Protein AF-A0AA35XEK4-F1 (afdb_monomer)

Organism: Geodia barretti (NCBI:txid519541)

Solvent-accessible surface area (backbone atoms only — not comparable to full-atom values): 30160 Å² total; per-residue (Å²): 139,63,68,71,61,56,50,56,54,47,55,38,49,54,42,30,53,49,22,55,56,54,31,73,43,84,89,68,60,63,73,67,55,47,58,50,54,71,41,29,62,66,77,60,59,101,73,88,52,58,35,63,47,43,76,69,25,47,39,22,48,51,18,50,38,47,23,29,52,72,29,71,42,45,95,61,18,59,61,51,51,50,52,54,50,53,51,54,71,40,54,90,55,44,43,76,61,81,72,63,68,80,50,46,82,76,70,49,57,68,48,18,51,47,32,20,53,54,35,32,42,49,44,50,42,18,19,75,35,69,92,49,17,63,63,47,52,49,53,55,51,54,49,47,47,49,38,53,52,45,45,69,68,31,46,88,80,43,45,63,57,29,63,70,38,37,49,32,32,45,51,11,39,35,60,26,73,32,69,53,69,65,56,44,52,52,53,49,34,58,78,59,71,54,87,75,76,80,80,86,65,96,60,82,84,57,60,71,68,76,53,75,66,54,51,52,51,49,51,55,51,41,53,54,50,70,72,32,69,57,43,73,44,42,25,62,52,51,46,52,56,39,74,73,41,63,100,67,66,77,62,83,57,48,88,31,40,32,41,51,54,46,28,41,44,46,43,30,51,27,47,55,56,73,69,55,85,72,91,72,59,71,68,57,31,55,51,48,32,56,49,25,53,52,49,41,60,50,40,55,52,52,62,72,70,62,86,59,79,81,33,56,65,40,45,48,29,39,41,51,36,41,31,28,30,47,55,42,28,54,69,34,40,82,49,72,71,46,42,54,53,47,44,55,53,43,59,57,56,67,69,61,81,46,86,89,43,56,51,72,45,22,64,38,46,30,48,40,48,48,38,43,29,54,50,20,61,76,35,71,87,39,36,68,57,48,54,48,53,53,50,52,47,52,72,31,71,63,54,29,46,38,46,51,53,25,63,72,69,54,95,73,91,77,86,82,81,64,73,88,82,58,80,72,74,76,71,61,88,83,57,97,63,91,84,75,50,48,50,56,27,32,51,49,36,53,51,42,51,17,52,31,52,37,55,38,46,56,53,40,55,80,81,41,58,65,67,49,53,54,51,52,50,52,55,44,51,50,54,70,70,43,49,81,84,39,69,64,47,41,40,28,40,47,53,51,49,56,28,51,31,43,30,27,34,72,50,34,86,47,93,54,43,36,63,52,51,51,50,50,44,58,66,41,51,65,56,72,71,47,84,53,40,63,55,50,52,53,33,52,52,50,27,52,57,46,44,64,74,75,107

Nearest PDB structures (foldseek):
  4xri-assembly1_A  TM=2.719E-01  e=3.491E-04  Thermochaetoides thermophila DSM 1495
  8qai-assembly1_A  TM=4.032E-01  e=6.462E-02  synthetic construct
  7r5j-assembly1_B0  TM=3.813E-01  e=4.099E-01  Homo sapiens
  6x2y-assembly1_C  TM=2.227E-01  e=4.154E-02  Saccharomyces cerevisiae

Foldseek 3Di:
DCPVVVVLVVLLLVLQVLLLVQLPDPPRDVVSVVVLVVQAFDQDDPPDDQTEDDPSNLSSLLSLLSNLLSNLCPDCSVVSLVVLLSVLLSLVRHDYDDDFLVVCLPPNQSQLVSLQLSLLSLLSSLLSDVVCLAVSLVSLLVSLLVLLVCLQPPCVPCVPCNLRHSLSNNLRSLNSQFDFSLVSVVVSCVSSVHDDRPDDDPDDRRDSADDQVSLVSLVVSLCPNLVGPSLVCSLVSLLVVVVPPPPTDDRPCNNASSLSSNLSSLNSSLRRLLPDPDDYDLVVLVVLLVVLVVLLVVLVVLLVPDDDPSVLVNNLSSLSNNLSSLSSNLSSQDDPVSLVVSLVVLLVVLPDCSVPCLLSNLSVNLSSLVSNLSSCLVPVVCLLVSLVSLVCVLVDLSLLVLQVQLVVVDDDDDDDPPPVPDPVVSSPPSDPDDDGHSNNSNCSNLVSSLVSNLSSCVSNVVVHCPSVVVSLVVLLVLLLPQDQVDSSSLSSNLSSLSSLLSNL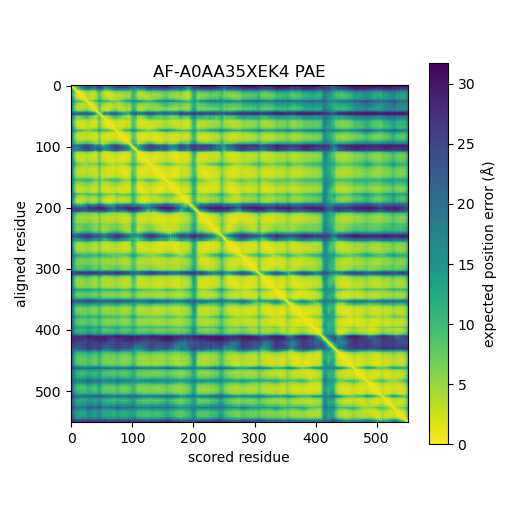LVCAPPPCSVVSSLVSLVVNQPVPDHPSNVSSVVSNVSNVVSNVVVD

Mean predicted aligned error: 9.7 Å

Secondary structure (DSSP, 8-state):
--HHHHHHHHHHHHHHHHHHHHHT-TT--HHHHHHHHTTSPPPPPTTTPPPEE-HHHHHHHHHHHHHHHHTTTTTTHHHHHHHHHHHHHHGGGPEE-PPPHHHHHHH--HHHHHHHHHHHHHHHHHHH-HHHHHHHHHHHHHHHHHHHHHHHHHTTT-HHHIIIIIHHHHHHHHHHH-S-HHHHHHHHHHHHT--SPPP---------PPPHHHHHHHHHHHHHHHT-HHHHHHHHHHHHHHHHS-TT---TTTTTHHHHHHHHHHHHHHHHHHT--S---HHHHHHHHHHHHHHHHHHHHHHHH--SSTHHHHHHHHHHHHHHHHHHHHHH--SHHHHHHHHHHHHHHHT---TTTTTTTHHHHHHHHHHHHHHHHH-GGGHHHHHHHHHHHHHSHHHHHHHHHHHHT----------SS-GGGGG----SS----HHHHHHHHHHHHHHHHHHHHHHHHHH-SHHHHHHHHHHHHHHHT--TT-HHHHHHHHHHHHHHHHHHHHHTTGGGHHHHHHHHHHHHTTTT--THHHHHHHHHHHHHHHHHH--

Radius of gyration: 26.16 Å; Cα contacts (8 Å, |Δi|>4): 650; chains: 1; bounding box: 70×56×75 Å

Sequence (551 aa):
MSWFGNIRTFHASALNLLAGSLAKCPDLPWEKVQRLVAHCPPLPDSSSSSVVLHDRGLSGVVALGLFAVESELAHHGVKVLHYLLQLLESLPRASWVQNTLASAKREGVIVEQFCYKLGLILSQIAATNPSHSSKIVKALLDVLQWFCDQFIKSLSTTPEEVCYETVPAILGLARAMKGTAECRAKAFREICGLEGEPEGGGGEEISFTFDTGDIIKLKNMVLRVTGSQQLKHLTSTAEGLHEGAGQGAGLPYRSSLSQVLHCSLVTLLRDIVTSCTLPLDPGFYHQLVKVCELEMEGGVRELGSSASASSNERAFHVICILSAATDMLVWASRNDTEIDSTFHRLSSLLTVHTSRFNVLVSPLRATILEGISSLAVRSQTLIPAALNTYKDLLYSSLLARMYSDAVASGNMESVLTARPTSFQMLTSYRLTSVHVSRADAFACVQWTLGQVVYSTLQAACEGGREVMDGFLASLGNKLYTTDANDNFALRTAECIVMVLGHVASHMGSKFNVVATVTGMFGQRLFHPTSSLDGKLVGELARIAAHTAVLL

pLDDT: mean 80.47, std 16.98, range [24.0, 97.25]

Structure (mmCIF, N/CA/C/O backbone):
data_AF-A0AA35XEK4-F1
#
_entry.id   AF-A0AA35XEK4-F1
#
loop_
_atom_site.group_PDB
_atom_site.id
_atom_site.type_symbol
_atom_site.label_atom_id
_atom_site.label_alt_id
_atom_site.label_comp_id
_atom_site.label_asym_id
_atom_site.label_entity_id
_atom_site.label_seq_id
_atom_site.pdbx_PDB_ins_code
_atom_site.Cartn_x
_atom_site.Cartn_y
_atom_site.Cartn_z
_atom_site.occupancy
_atom_site.B_iso_or_equiv
_atom_site.auth_seq_id
_atom_site.auth_comp_id
_atom_site.auth_asym_id
_atom_site.auth_atom_id
_atom_site.pdbx_PDB_model_num
ATOM 1 N N . MET A 1 1 ? 12.249 33.860 -16.982 1.00 27.19 1 MET A N 1
ATOM 2 C CA . MET A 1 1 ? 12.272 33.534 -18.427 1.00 27.19 1 MET A CA 1
ATOM 3 C C . MET A 1 1 ? 12.305 32.014 -18.588 1.00 27.19 1 MET A C 1
ATOM 5 O O . MET A 1 1 ? 13.337 31.412 -18.338 1.00 27.19 1 MET A O 1
ATOM 9 N N . SER A 1 2 ? 11.164 31.385 -18.899 1.00 34.34 2 SER A N 1
ATOM 10 C CA . SER A 1 2 ? 10.933 29.923 -18.876 1.00 34.34 2 SER A CA 1
ATOM 11 C C . SER A 1 2 ? 10.769 29.300 -20.274 1.00 34.34 2 SER A C 1
ATOM 13 O O . SER A 1 2 ? 10.040 28.325 -20.442 1.00 34.34 2 SER A O 1
ATOM 15 N N . TRP A 1 3 ? 11.446 29.839 -21.290 1.00 26.91 3 TRP A N 1
ATOM 16 C CA . TRP A 1 3 ? 11.306 29.377 -22.679 1.00 26.91 3 TRP A CA 1
ATOM 17 C C . TRP A 1 3 ? 11.661 27.890 -22.869 1.00 26.91 3 TRP A C 1
ATOM 19 O O . TRP A 1 3 ? 10.966 27.182 -23.590 1.00 26.91 3 TRP A O 1
ATOM 29 N N . PHE A 1 4 ? 12.670 27.371 -22.162 1.00 32.78 4 PHE A N 1
ATOM 30 C CA . PHE A 1 4 ? 13.070 25.960 -22.272 1.00 32.78 4 PHE A CA 1
ATOM 31 C C . PHE A 1 4 ? 12.090 24.970 -21.622 1.00 32.78 4 PHE A C 1
ATOM 33 O O . PHE A 1 4 ? 11.985 23.836 -22.088 1.00 32.78 4 PHE A O 1
ATOM 40 N N . GLY A 1 5 ? 11.355 25.390 -20.585 1.00 35.69 5 GLY A N 1
ATOM 41 C CA . GLY A 1 5 ? 10.328 24.557 -19.945 1.00 35.69 5 GLY A CA 1
ATOM 42 C C . GLY A 1 5 ? 9.121 24.336 -20.860 1.00 35.69 5 GLY A C 1
ATOM 43 O O . GLY A 1 5 ? 8.656 23.210 -20.989 1.00 35.69 5 GLY A O 1
ATOM 44 N N . ASN A 1 6 ? 8.703 25.385 -21.579 1.00 47.06 6 ASN A N 1
ATOM 45 C CA . ASN A 1 6 ? 7.595 25.325 -22.539 1.00 47.06 6 ASN A CA 1
ATOM 46 C C . ASN A 1 6 ? 7.901 24.473 -23.782 1.00 47.06 6 ASN A C 1
ATOM 48 O O . ASN A 1 6 ? 6.992 23.897 -24.365 1.00 47.06 6 ASN A O 1
ATOM 52 N N . ILE A 1 7 ? 9.166 24.365 -24.202 1.00 50.38 7 ILE A N 1
ATOM 53 C CA . ILE A 1 7 ? 9.540 23.575 -25.390 1.00 50.38 7 ILE A CA 1
ATOM 54 C C . ILE A 1 7 ? 9.537 22.066 -25.091 1.00 50.38 7 ILE A C 1
ATOM 56 O O . ILE A 1 7 ? 9.138 21.273 -25.944 1.00 50.38 7 ILE A O 1
ATOM 60 N N . ARG A 1 8 ? 9.959 21.649 -23.886 1.00 52.88 8 ARG A N 1
ATOM 61 C CA . ARG A 1 8 ? 9.952 20.227 -23.488 1.00 52.88 8 ARG A CA 1
ATOM 62 C C . ARG A 1 8 ? 8.531 19.691 -23.326 1.00 52.88 8 ARG A C 1
ATOM 64 O O . ARG A 1 8 ? 8.230 18.611 -23.833 1.00 52.88 8 ARG A O 1
ATOM 71 N N . THR A 1 9 ? 7.655 20.467 -22.689 1.00 63.56 9 THR A N 1
ATOM 72 C CA . THR A 1 9 ? 6.232 20.129 -22.567 1.00 63.56 9 THR A CA 1
ATOM 73 C C . THR A 1 9 ? 5.541 20.134 -23.927 1.00 63.56 9 THR A C 1
ATOM 75 O O . THR A 1 9 ? 4.773 19.217 -24.209 1.00 63.56 9 THR A O 1
ATOM 78 N N . PHE A 1 10 ? 5.872 21.083 -24.812 1.00 74.12 10 PHE A N 1
ATOM 79 C CA . PHE A 1 10 ? 5.345 21.118 -26.178 1.00 74.12 10 PHE A CA 1
ATOM 80 C C . PHE A 1 10 ? 5.739 19.880 -26.995 1.00 74.12 10 PHE A C 1
ATOM 82 O O . PHE A 1 10 ? 4.874 19.263 -27.606 1.00 74.12 10 PHE A O 1
ATOM 89 N N . HIS A 1 11 ? 7.014 19.472 -26.973 1.00 77.38 11 HIS A N 1
ATOM 90 C CA . HIS A 1 11 ? 7.475 18.282 -27.701 1.00 77.38 11 HIS A CA 1
ATOM 91 C C . HIS A 1 11 ? 6.757 17.006 -27.237 1.00 77.38 11 HIS A C 1
ATOM 93 O O . HIS A 1 11 ? 6.263 16.245 -28.064 1.00 77.38 11 HIS A O 1
ATOM 99 N N . ALA A 1 12 ? 6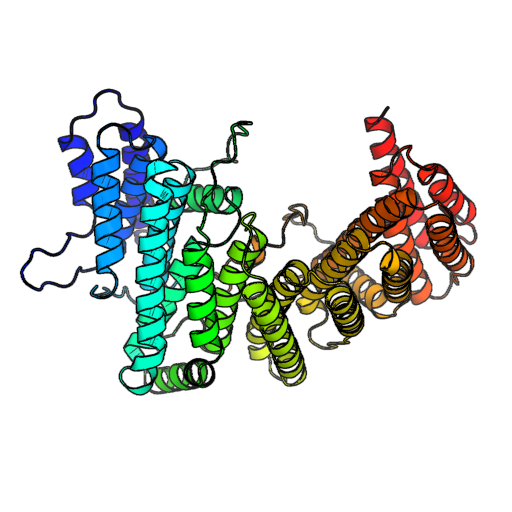.662 16.787 -25.921 1.00 78.38 12 ALA A N 1
ATOM 100 C CA . ALA A 1 12 ? 5.950 15.634 -25.370 1.00 78.38 12 ALA A CA 1
ATOM 101 C C . ALA A 1 12 ? 4.454 15.656 -25.730 1.00 78.38 12 ALA A C 1
ATOM 103 O O . ALA A 1 12 ? 3.918 14.653 -26.193 1.00 78.38 12 ALA A O 1
ATOM 104 N N . SER A 1 13 ? 3.803 16.814 -25.598 1.00 82.56 13 SER A N 1
ATOM 105 C CA . SER A 1 13 ? 2.375 16.969 -25.910 1.00 82.56 13 SER A CA 1
ATOM 106 C C . SER A 1 13 ? 2.088 16.742 -27.397 1.00 82.56 13 SER A C 1
ATOM 108 O O . SER A 1 13 ? 1.141 16.043 -27.743 1.00 82.56 13 SER A O 1
ATOM 110 N N . ALA A 1 14 ? 2.930 17.275 -28.287 1.00 85.00 14 ALA A N 1
ATOM 111 C CA . ALA A 1 14 ? 2.788 17.093 -29.729 1.00 85.00 14 ALA A CA 1
ATOM 112 C C . ALA A 1 14 ? 2.923 15.618 -30.141 1.00 85.00 14 ALA A C 1
ATOM 114 O O . ALA A 1 14 ? 2.138 15.135 -30.958 1.00 85.00 14 ALA A O 1
ATOM 115 N N . LEU A 1 15 ? 3.880 14.888 -29.554 1.00 86.00 15 LEU A N 1
ATOM 116 C CA . LEU A 1 15 ? 4.041 13.456 -29.807 1.00 86.00 15 LEU A CA 1
ATOM 117 C C . LEU A 1 15 ? 2.852 12.639 -29.286 1.00 86.00 15 LEU A C 1
ATOM 119 O O . LEU A 1 15 ? 2.397 11.739 -29.988 1.00 86.00 15 LEU A O 1
ATOM 123 N N . ASN A 1 16 ? 2.314 12.967 -28.110 1.00 86.44 16 ASN A N 1
ATOM 124 C CA . ASN A 1 16 ? 1.155 12.266 -27.550 1.00 86.44 16 ASN A CA 1
ATOM 125 C C . ASN A 1 16 ? -0.114 12.498 -28.387 1.00 86.44 16 ASN A C 1
ATOM 127 O O . ASN A 1 16 ? -0.843 11.551 -28.676 1.00 86.44 16 ASN A O 1
ATOM 131 N N . LEU A 1 17 ? -0.347 13.728 -28.859 1.00 85.44 17 LEU A N 1
ATOM 132 C CA . LEU A 1 17 ? -1.455 14.033 -29.773 1.00 85.44 17 LEU A CA 1
ATOM 133 C C . LEU A 1 17 ? -1.315 13.295 -31.111 1.00 85.44 17 LEU A C 1
ATOM 135 O O . LEU A 1 17 ? -2.300 12.771 -31.639 1.00 85.44 17 LEU A O 1
ATOM 139 N N . LEU A 1 18 ? -0.093 13.220 -31.649 1.00 86.81 18 LEU A N 1
ATOM 140 C CA . LEU A 1 18 ? 0.194 12.445 -32.853 1.00 86.81 18 LEU A CA 1
ATOM 141 C C . LEU A 1 18 ? -0.081 10.953 -32.625 1.00 86.81 18 LEU A C 1
ATOM 143 O O . LEU A 1 18 ? -0.756 10.334 -33.442 1.00 86.81 18 LEU A O 1
ATOM 147 N N . ALA A 1 19 ? 0.393 10.387 -31.514 1.00 86.81 19 ALA A N 1
ATOM 148 C CA . ALA A 1 19 ? 0.167 8.991 -31.153 1.00 86.81 19 ALA A CA 1
ATOM 149 C C . ALA A 1 19 ? -1.322 8.653 -31.015 1.00 86.81 19 ALA A C 1
ATOM 151 O O . ALA A 1 19 ? -1.778 7.692 -31.632 1.00 86.81 19 ALA A O 1
ATOM 152 N N . GLY A 1 20 ? -2.090 9.475 -30.293 1.00 85.44 20 GLY A N 1
ATOM 153 C CA . GLY A 1 20 ? -3.536 9.287 -30.150 1.00 85.44 20 GLY A CA 1
ATOM 154 C C . GLY A 1 20 ? -4.286 9.398 -31.482 1.00 85.44 20 GLY A C 1
ATOM 155 O O . GLY A 1 20 ? -5.211 8.634 -31.743 1.00 85.44 20 GLY A O 1
ATOM 156 N N . SER A 1 21 ? -3.855 10.300 -32.371 1.00 86.50 21 SER A N 1
ATOM 157 C CA . SER A 1 21 ? -4.445 10.431 -33.713 1.00 86.50 21 SER A CA 1
ATOM 158 C C . SER A 1 21 ? -4.130 9.228 -34.606 1.00 86.50 21 SER A C 1
ATOM 160 O O . SER A 1 21 ? -4.984 8.776 -35.365 1.00 86.50 21 SER A O 1
ATOM 162 N N . LEU A 1 22 ? -2.906 8.697 -34.518 1.00 85.81 22 LEU A N 1
ATOM 163 C CA . LEU A 1 22 ? -2.485 7.519 -35.276 1.00 85.81 22 LEU A CA 1
ATOM 164 C C . LEU A 1 22 ? -3.181 6.246 -34.787 1.00 85.81 22 LEU A C 1
ATOM 166 O O . LEU A 1 22 ? -3.535 5.415 -35.616 1.00 85.81 22 LEU A O 1
ATOM 170 N N . ALA A 1 23 ? -3.409 6.108 -33.479 1.00 85.62 23 ALA A N 1
ATOM 171 C CA . ALA A 1 23 ? -4.072 4.942 -32.894 1.00 85.62 23 ALA A CA 1
ATOM 172 C C . ALA A 1 23 ? -5.518 4.761 -33.388 1.00 85.62 23 ALA A C 1
ATOM 174 O O . ALA A 1 23 ? -5.968 3.636 -33.565 1.00 85.62 23 ALA A O 1
ATOM 175 N N . LYS A 1 24 ? -6.223 5.863 -33.678 1.00 86.06 24 LYS A N 1
ATOM 176 C CA . LYS A 1 24 ? -7.624 5.859 -34.143 1.00 86.06 24 LYS A CA 1
ATOM 177 C C . LYS A 1 24 ? -7.780 5.686 -35.659 1.00 86.06 24 LYS A C 1
ATOM 179 O O . LYS A 1 24 ? -8.899 5.706 -36.167 1.00 86.06 24 LYS A O 1
ATOM 184 N N . CYS A 1 25 ? -6.679 5.584 -36.403 1.00 83.38 25 CYS A N 1
ATOM 185 C CA . CYS A 1 25 ? -6.708 5.510 -37.859 1.00 83.38 25 CYS A CA 1
ATOM 186 C C . CYS A 1 25 ? -6.841 4.045 -38.321 1.00 83.38 25 CYS A C 1
ATOM 188 O O . CYS A 1 25 ? -5.914 3.269 -38.077 1.00 83.38 25 CYS A O 1
ATOM 190 N N . PRO A 1 26 ? -7.934 3.659 -39.012 1.00 71.12 26 PRO A N 1
ATOM 191 C CA . PRO A 1 26 ? -8.048 2.318 -39.580 1.00 71.12 26 PRO A CA 1
ATOM 192 C C . PRO A 1 26 ? -6.998 2.110 -40.687 1.00 71.12 26 PRO A C 1
ATOM 194 O O . PRO A 1 26 ? -6.721 3.025 -41.464 1.00 71.12 26 PRO A O 1
ATOM 197 N N . ASP A 1 27 ? -6.412 0.910 -40.746 1.00 76.12 27 ASP A N 1
ATOM 198 C CA . ASP A 1 27 ? -5.406 0.475 -41.735 1.00 76.12 27 ASP A CA 1
ATOM 199 C C . ASP A 1 27 ? -4.144 1.356 -41.823 1.00 76.12 27 ASP A C 1
ATOM 201 O O . ASP A 1 27 ? -3.704 1.795 -42.890 1.00 76.12 27 ASP A O 1
ATOM 205 N N . LEU A 1 28 ? -3.520 1.613 -40.669 1.00 80.69 28 LEU A N 1
ATOM 206 C CA . LEU A 1 28 ? -2.342 2.471 -40.575 1.00 80.69 28 LEU A CA 1
ATOM 207 C C . LEU A 1 28 ? -1.063 1.820 -41.160 1.00 80.69 28 LEU A C 1
ATOM 209 O O . LEU A 1 28 ? -0.620 0.790 -40.649 1.00 80.69 28 LEU A O 1
ATOM 213 N N . PRO A 1 29 ? -0.381 2.445 -42.147 1.00 84.38 29 PRO A N 1
ATOM 214 C CA . PRO A 1 29 ? 0.895 1.948 -42.658 1.00 84.38 29 PRO A CA 1
ATOM 215 C C . PRO A 1 29 ? 2.041 2.165 -41.659 1.00 84.38 29 PRO A C 1
ATOM 217 O O . PRO A 1 29 ? 2.155 3.223 -41.029 1.00 84.38 29 PRO A O 1
ATOM 220 N N . TRP A 1 30 ? 2.954 1.192 -41.588 1.00 84.38 30 TRP A N 1
ATOM 221 C CA . TRP A 1 30 ? 4.096 1.188 -40.664 1.00 84.38 30 TRP A CA 1
ATOM 222 C C . TRP A 1 30 ? 4.960 2.448 -40.744 1.00 84.38 30 TRP A C 1
ATOM 224 O O . TRP A 1 30 ? 5.410 2.935 -39.714 1.00 84.38 30 TRP A O 1
ATOM 234 N N . GLU A 1 31 ? 5.134 3.033 -41.929 1.00 84.62 31 GLU A N 1
ATOM 235 C CA . GLU A 1 31 ? 5.934 4.249 -42.138 1.00 84.62 31 GLU A CA 1
ATOM 236 C C . GLU A 1 31 ? 5.482 5.434 -41.271 1.00 84.62 31 GLU A C 1
ATOM 238 O O . GLU A 1 31 ? 6.300 6.240 -40.824 1.00 84.62 31 GLU A O 1
ATOM 243 N N . LYS A 1 32 ? 4.177 5.541 -40.985 1.00 83.38 32 LYS A N 1
ATOM 244 C CA . LYS A 1 32 ? 3.646 6.596 -40.111 1.00 83.38 32 LYS A CA 1
ATOM 245 C C . LYS A 1 32 ? 3.985 6.334 -38.643 1.00 83.38 32 LYS A C 1
ATOM 247 O O . LYS A 1 32 ? 4.314 7.276 -37.928 1.00 83.38 32 LYS A O 1
ATOM 252 N N . VAL A 1 33 ? 3.978 5.068 -38.219 1.00 83.69 33 VAL A N 1
ATOM 253 C CA . VAL A 1 33 ? 4.405 4.648 -36.872 1.00 83.69 33 VAL A CA 1
ATOM 254 C C . VAL A 1 33 ? 5.924 4.767 -36.720 1.00 83.69 33 VAL A C 1
ATOM 256 O O . VAL A 1 33 ? 6.402 5.189 -35.671 1.00 83.69 33 VAL A O 1
ATOM 259 N N . GLN A 1 34 ? 6.698 4.504 -37.779 1.00 84.88 34 GLN A N 1
ATOM 260 C CA . GLN A 1 34 ? 8.157 4.665 -37.778 1.00 84.88 34 GLN A CA 1
ATOM 261 C C . GLN A 1 34 ? 8.597 6.087 -37.439 1.00 84.88 34 GLN A C 1
ATOM 263 O O . GLN A 1 34 ? 9.650 6.260 -36.832 1.00 84.88 34 GLN A O 1
ATOM 268 N N . ARG A 1 35 ? 7.789 7.104 -37.762 1.00 85.00 35 ARG A N 1
ATOM 269 C CA . ARG A 1 35 ? 8.068 8.486 -37.346 1.00 85.00 35 ARG A CA 1
ATOM 270 C C . ARG A 1 35 ? 8.064 8.637 -35.827 1.00 85.00 35 ARG A C 1
ATOM 272 O O . ARG A 1 35 ? 8.925 9.333 -35.311 1.00 85.00 35 ARG A O 1
ATOM 279 N N . LEU A 1 36 ? 7.162 7.957 -35.112 1.00 84.44 36 LEU A N 1
ATOM 280 C CA . LEU A 1 36 ? 7.186 7.918 -33.644 1.00 84.44 36 LEU A CA 1
ATOM 281 C C . LEU A 1 36 ? 8.392 7.123 -33.128 1.00 84.44 36 LEU A C 1
ATOM 283 O O . LEU A 1 36 ? 9.079 7.571 -32.213 1.00 84.44 36 LEU A O 1
ATOM 287 N N . VAL A 1 37 ? 8.692 5.978 -33.752 1.00 86.06 37 VAL A N 1
ATOM 288 C CA . VAL A 1 37 ? 9.850 5.140 -33.387 1.00 86.06 37 VAL A CA 1
ATOM 289 C C . VAL A 1 37 ? 11.170 5.898 -33.549 1.00 86.06 37 VAL A C 1
ATOM 291 O O . VAL A 1 37 ? 12.052 5.759 -32.710 1.00 86.06 37 VAL A O 1
ATOM 294 N N . ALA A 1 38 ? 11.292 6.763 -34.559 1.00 86.81 38 ALA A N 1
ATOM 295 C CA . ALA A 1 38 ? 12.482 7.582 -34.791 1.00 86.81 38 ALA A CA 1
ATOM 296 C C . ALA A 1 38 ? 12.796 8.567 -33.646 1.00 86.81 38 ALA A C 1
ATOM 298 O O . ALA A 1 38 ? 13.927 9.033 -33.534 1.00 86.81 38 ALA A O 1
ATOM 299 N N . HIS A 1 39 ? 11.817 8.882 -32.791 1.00 85.31 39 HIS A N 1
ATOM 300 C CA . HIS A 1 39 ? 12.017 9.707 -31.596 1.00 85.31 39 HIS A CA 1
ATOM 301 C C . HIS A 1 39 ? 12.412 8.898 -30.350 1.00 85.31 39 HIS A C 1
ATOM 303 O O . HIS A 1 39 ? 12.661 9.491 -29.299 1.00 85.31 39 HIS A O 1
ATOM 309 N N . CYS A 1 40 ? 12.461 7.569 -30.443 1.00 87.38 40 CYS A N 1
ATOM 310 C CA . CYS A 1 40 ? 12.768 6.680 -29.327 1.00 87.38 40 CYS A CA 1
ATOM 311 C C . CYS A 1 40 ? 14.248 6.256 -29.335 1.00 87.38 40 CYS A C 1
ATOM 313 O O . CYS A 1 40 ? 14.898 6.328 -30.381 1.00 87.38 40 CYS A O 1
ATOM 315 N N . PRO A 1 41 ? 14.810 5.820 -28.190 1.00 86.56 41 PRO A N 1
ATOM 316 C CA . PRO A 1 41 ? 16.197 5.363 -28.132 1.00 86.56 41 PRO A CA 1
ATOM 317 C C . PRO A 1 41 ? 16.460 4.201 -29.106 1.00 86.56 41 PRO A C 1
ATOM 319 O O . PRO A 1 41 ? 15.669 3.251 -29.140 1.00 86.56 41 PRO A O 1
ATOM 322 N N . PRO A 1 42 ? 17.549 4.235 -29.894 1.00 82.88 42 PRO A N 1
ATOM 323 C CA . PRO A 1 42 ? 17.896 3.117 -30.758 1.00 82.88 42 PRO A CA 1
ATOM 324 C C . PRO A 1 42 ? 18.261 1.900 -29.903 1.00 82.88 42 PRO A C 1
ATOM 326 O O . PRO A 1 42 ? 18.992 2.014 -28.917 1.00 82.88 42 PRO A O 1
ATOM 329 N N . LEU A 1 43 ? 17.736 0.735 -30.282 1.00 80.56 43 LEU A N 1
ATOM 330 C CA . LEU A 1 43 ? 18.140 -0.528 -29.675 1.00 80.56 43 LEU A CA 1
ATOM 331 C C . LEU A 1 43 ? 19.571 -0.871 -30.110 1.00 80.56 43 LEU A C 1
ATOM 333 O O . LEU A 1 43 ? 19.997 -0.453 -31.188 1.00 80.56 43 LEU A O 1
ATOM 337 N N . PRO A 1 44 ? 20.329 -1.599 -29.279 1.00 66.38 44 PRO A N 1
ATOM 338 C CA . PRO A 1 44 ? 21.715 -1.890 -29.577 1.00 66.38 44 PRO A CA 1
ATOM 339 C C . PRO A 1 44 ? 21.789 -2.956 -30.675 1.00 66.38 44 PRO A C 1
ATOM 341 O O . PRO A 1 44 ? 21.197 -4.030 -30.548 1.00 66.38 44 PRO A O 1
ATOM 344 N N . ASP A 1 45 ? 22.534 -2.671 -31.742 1.00 57.94 45 ASP A N 1
ATOM 345 C CA . ASP A 1 45 ? 22.921 -3.691 -32.713 1.00 57.94 45 ASP A CA 1
ATOM 346 C C . ASP A 1 45 ? 23.906 -4.670 -32.054 1.00 57.94 45 ASP A C 1
ATOM 348 O O . ASP A 1 45 ? 24.614 -4.319 -31.109 1.00 57.94 45 ASP A O 1
ATOM 352 N N . SER A 1 46 ? 23.970 -5.906 -32.560 1.00 55.44 46 SER A N 1
ATOM 353 C CA . SER A 1 46 ? 24.731 -7.059 -32.031 1.00 55.44 46 SER A CA 1
ATOM 354 C C . SER A 1 46 ? 26.221 -6.817 -31.692 1.00 55.44 46 SER A C 1
ATOM 356 O O . SER A 1 46 ? 26.881 -7.704 -31.154 1.00 55.44 46 SER A O 1
ATOM 358 N N . SER A 1 47 ? 26.765 -5.634 -31.983 1.00 50.56 47 SER A N 1
ATOM 359 C CA . SER A 1 47 ? 28.101 -5.155 -31.630 1.00 50.56 47 SER A CA 1
ATOM 360 C C . SER A 1 47 ? 28.054 -4.021 -30.586 1.00 50.56 47 SER A C 1
ATOM 362 O O . SER A 1 47 ? 28.135 -2.843 -30.918 1.00 50.56 47 SER A O 1
ATOM 364 N N . SER A 1 48 ? 27.948 -4.403 -29.311 1.00 50.91 48 SER A N 1
ATOM 365 C CA . SER A 1 48 ? 28.533 -3.732 -28.130 1.00 50.91 48 SER A CA 1
ATOM 366 C C . SER A 1 48 ? 28.344 -2.220 -27.884 1.00 50.91 48 SER A C 1
ATOM 368 O O . SER A 1 48 ? 29.118 -1.669 -27.100 1.00 50.91 48 SER A O 1
ATOM 370 N N . SER A 1 49 ? 27.366 -1.521 -28.464 1.00 58.50 49 SER A N 1
ATOM 371 C CA . SER A 1 49 ? 27.012 -0.173 -27.990 1.00 58.50 49 SER A CA 1
ATOM 372 C C . SER A 1 49 ? 25.941 -0.266 -26.899 1.00 58.50 49 SER A C 1
ATOM 374 O O . SER A 1 49 ? 24.897 -0.884 -27.080 1.00 58.50 49 SER A O 1
ATOM 376 N N . SER A 1 50 ? 26.205 0.305 -25.721 1.00 67.81 50 SER A N 1
ATOM 377 C CA . SER A 1 50 ? 25.187 0.493 -24.681 1.00 67.81 50 SER A CA 1
ATOM 378 C C . SER A 1 50 ? 24.081 1.420 -25.192 1.00 67.81 50 SER A C 1
ATOM 380 O O . SER A 1 50 ? 24.365 2.394 -25.892 1.00 67.81 50 SER A O 1
ATOM 382 N N . VAL A 1 51 ? 22.821 1.156 -24.828 1.00 79.75 51 VAL A N 1
ATOM 383 C CA . VAL A 1 51 ? 21.708 2.049 -25.189 1.00 79.75 51 VAL A CA 1
ATOM 384 C C . VAL A 1 51 ? 21.879 3.373 -24.457 1.00 79.75 51 VAL A C 1
ATOM 386 O O . VAL A 1 51 ? 21.945 3.408 -23.229 1.00 79.75 51 VAL A O 1
ATOM 389 N N . VAL A 1 52 ? 21.939 4.470 -25.207 1.00 80.44 52 VAL A N 1
ATOM 390 C CA . VAL A 1 52 ? 22.047 5.816 -24.639 1.00 80.44 52 VAL A CA 1
ATOM 391 C C . VAL A 1 52 ? 20.651 6.335 -24.316 1.00 80.44 52 VAL A C 1
ATOM 393 O O . VAL A 1 52 ? 19.848 6.583 -25.215 1.00 80.44 52 VAL A O 1
ATOM 396 N N . LEU A 1 53 ? 20.357 6.516 -23.028 1.00 83.00 53 LEU A N 1
ATOM 397 C CA . LEU A 1 53 ? 19.047 6.962 -22.559 1.00 83.00 53 LEU A CA 1
ATOM 398 C C . LEU A 1 53 ? 19.072 8.443 -22.181 1.00 83.00 53 LEU A C 1
ATOM 400 O O . LEU A 1 53 ? 19.892 8.901 -21.383 1.00 83.00 53 LEU A O 1
ATOM 404 N N . HIS A 1 54 ? 18.143 9.196 -22.771 1.00 78.69 54 HIS A N 1
ATOM 405 C CA . HIS A 1 54 ? 18.002 10.639 -22.601 1.00 78.69 54 HIS A CA 1
ATOM 406 C C . HIS A 1 54 ? 16.526 11.053 -22.505 1.00 78.69 54 HIS A C 1
ATOM 408 O O . HIS A 1 54 ? 15.632 10.382 -23.022 1.00 78.69 54 HIS A O 1
ATOM 414 N N . ASP A 1 55 ? 16.271 12.218 -21.905 1.00 74.06 55 ASP A N 1
ATOM 415 C CA . ASP A 1 55 ? 14.925 12.749 -21.620 1.00 74.06 55 ASP A CA 1
ATOM 416 C C . ASP A 1 55 ? 14.023 12.836 -22.868 1.00 74.06 55 ASP A C 1
ATOM 418 O O . ASP A 1 55 ? 12.871 12.413 -22.853 1.00 74.06 55 ASP A O 1
ATOM 422 N N . ARG A 1 56 ? 14.568 13.279 -24.009 1.00 77.25 56 ARG A N 1
ATOM 423 C CA . ARG A 1 56 ? 13.803 13.334 -25.272 1.00 77.25 56 ARG A CA 1
ATOM 424 C C . ARG A 1 56 ? 13.345 11.961 -25.771 1.00 77.25 56 ARG A C 1
ATOM 426 O O . ARG A 1 56 ? 12.274 11.864 -26.359 1.00 77.25 56 ARG A O 1
ATOM 433 N N . GLY A 1 57 ? 14.154 10.927 -25.533 1.00 82.75 57 GLY A N 1
ATOM 434 C CA . GLY A 1 57 ? 13.839 9.559 -25.933 1.00 82.75 57 GLY A CA 1
ATOM 435 C C . GLY A 1 57 ? 12.704 9.006 -25.083 1.00 82.75 57 GLY A C 1
ATOM 436 O O . GLY A 1 57 ? 11.833 8.314 -25.595 1.00 82.75 57 GLY A O 1
ATOM 437 N N . LEU A 1 58 ? 12.649 9.404 -23.807 1.00 85.75 58 LEU A N 1
ATOM 438 C CA . LEU A 1 58 ? 11.547 9.070 -22.913 1.00 85.75 58 LEU A CA 1
ATOM 439 C C . LEU A 1 58 ? 10.208 9.635 -23.406 1.00 85.75 58 LEU A C 1
ATOM 441 O O . LEU A 1 58 ? 9.214 8.918 -23.378 1.00 85.75 58 LEU A O 1
ATOM 445 N N . SER A 1 59 ? 10.165 10.880 -23.901 1.00 86.31 59 SER A N 1
ATOM 446 C CA . SER A 1 59 ? 8.940 11.432 -24.509 1.00 86.31 59 SER A CA 1
ATOM 447 C C . SER A 1 59 ? 8.471 10.609 -25.716 1.00 86.31 59 SER A C 1
ATOM 449 O O . SER A 1 59 ? 7.272 10.395 -25.871 1.00 86.31 59 SER A O 1
ATOM 451 N N . GLY A 1 60 ? 9.401 10.122 -26.547 1.00 88.94 60 GLY A N 1
ATOM 452 C CA . GLY A 1 60 ? 9.089 9.219 -27.659 1.00 88.94 60 GLY A CA 1
ATOM 453 C C . GLY A 1 60 ? 8.507 7.887 -27.180 1.00 88.94 60 GLY A C 1
ATOM 454 O O . GLY A 1 60 ? 7.472 7.451 -27.677 1.00 88.94 60 GLY A O 1
ATOM 455 N N . VAL A 1 61 ? 9.122 7.282 -26.160 1.00 91.69 61 VAL A N 1
ATOM 456 C CA . VAL A 1 61 ? 8.663 6.020 -25.554 1.00 91.69 61 VAL A CA 1
ATOM 457 C C . VAL A 1 61 ? 7.260 6.161 -24.960 1.00 91.69 61 VAL A C 1
ATOM 459 O O . VAL A 1 61 ? 6.431 5.277 -25.156 1.00 91.69 61 VAL A O 1
ATOM 462 N N . VAL A 1 62 ? 6.961 7.280 -24.289 1.00 90.44 62 VAL A N 1
ATOM 463 C CA . VAL A 1 62 ? 5.612 7.571 -23.768 1.00 90.44 62 VAL A CA 1
ATOM 464 C C . VAL A 1 62 ? 4.589 7.663 -24.895 1.00 90.44 62 VAL A C 1
ATOM 466 O O . VAL A 1 62 ? 3.533 7.041 -24.801 1.00 90.44 62 VAL A O 1
ATOM 469 N N . ALA A 1 63 ? 4.910 8.364 -25.982 1.00 89.69 63 ALA A N 1
ATOM 470 C CA . ALA A 1 63 ? 4.021 8.466 -27.134 1.00 89.69 63 ALA A CA 1
ATOM 471 C C . ALA A 1 63 ? 3.803 7.108 -27.828 1.00 89.69 63 ALA A C 1
ATOM 473 O O . ALA A 1 63 ? 2.677 6.777 -28.192 1.00 89.69 63 ALA A O 1
ATOM 474 N N . LEU A 1 64 ? 4.846 6.278 -27.965 1.00 90.69 64 LEU A N 1
ATOM 475 C CA . LEU A 1 64 ? 4.700 4.904 -28.462 1.00 90.69 64 LEU A CA 1
ATOM 476 C C . LEU A 1 64 ? 3.829 4.042 -27.542 1.00 90.69 64 LEU A C 1
ATOM 478 O O . LEU A 1 64 ? 3.010 3.266 -28.030 1.00 90.69 64 LEU A O 1
ATOM 482 N N . GLY A 1 65 ? 3.993 4.184 -26.227 1.00 89.94 65 GLY A N 1
ATOM 483 C CA . GLY A 1 65 ? 3.158 3.519 -25.234 1.00 89.94 65 GLY A CA 1
ATOM 484 C C . GLY A 1 65 ? 1.689 3.909 -25.355 1.00 89.94 65 GLY A C 1
ATOM 485 O O . GLY A 1 65 ? 0.828 3.035 -25.392 1.00 89.94 65 GLY A O 1
ATOM 486 N N . LEU A 1 66 ? 1.412 5.208 -25.498 1.00 90.44 66 LEU A N 1
ATOM 487 C CA . LEU A 1 66 ? 0.065 5.726 -25.737 1.00 90.44 66 LEU A CA 1
ATOM 488 C C . LEU A 1 66 ? -0.546 5.139 -27.009 1.00 90.44 66 LEU A C 1
ATOM 490 O O . LEU A 1 66 ? -1.671 4.655 -26.972 1.00 90.44 66 LEU A O 1
ATOM 494 N N . PHE A 1 67 ? 0.213 5.112 -28.109 1.00 90.44 67 PHE A N 1
ATOM 495 C CA . PHE A 1 67 ? -0.230 4.471 -29.346 1.00 90.44 67 PHE A CA 1
ATOM 496 C C . PHE A 1 67 ? -0.571 2.989 -29.129 1.00 90.44 67 PHE A C 1
ATOM 498 O O . PHE A 1 67 ? -1.613 2.535 -29.591 1.00 90.44 67 PHE A O 1
ATOM 505 N N . ALA A 1 68 ? 0.274 2.233 -28.421 1.00 89.69 68 ALA A N 1
ATOM 506 C CA . ALA A 1 68 ? 0.060 0.806 -28.180 1.00 89.69 68 ALA A CA 1
ATOM 507 C C . ALA A 1 68 ? -1.181 0.515 -27.316 1.00 89.69 68 ALA A C 1
ATOM 509 O O . ALA A 1 68 ? -1.877 -0.463 -27.580 1.00 89.69 68 ALA A O 1
ATOM 510 N N . VAL A 1 69 ? -1.460 1.358 -26.316 1.00 88.31 69 VAL A N 1
ATOM 511 C CA . VAL A 1 69 ? -2.631 1.219 -25.435 1.00 88.31 69 VAL A CA 1
ATOM 512 C C . VAL A 1 69 ? -3.919 1.637 -26.150 1.00 88.31 69 VAL A C 1
ATOM 514 O O . VAL A 1 69 ? -4.866 0.864 -26.165 1.00 88.31 69 VAL A O 1
ATOM 517 N N . GLU A 1 70 ? -3.949 2.811 -26.790 1.00 86.94 70 GLU A N 1
ATOM 518 C CA . GLU A 1 70 ? -5.147 3.332 -27.481 1.00 86.94 70 GLU A CA 1
ATOM 519 C C . GLU A 1 70 ? -5.519 2.524 -28.732 1.00 86.94 70 GLU A C 1
ATOM 521 O O . GLU A 1 70 ? -6.672 2.528 -29.149 1.00 86.94 70 GLU A O 1
ATOM 526 N N . SER A 1 71 ? -4.551 1.840 -29.349 1.00 85.88 71 SER A N 1
ATOM 527 C CA . SER A 1 71 ? -4.818 0.920 -30.461 1.00 85.88 71 SER A CA 1
ATOM 528 C C . SER A 1 71 ? -5.197 -0.491 -30.006 1.00 85.88 71 SER A C 1
ATOM 530 O O . SER A 1 71 ? -5.389 -1.343 -30.865 1.00 85.88 71 SER A O 1
ATOM 532 N N . GLU A 1 72 ? -5.254 -0.774 -28.697 1.00 83.62 72 GLU A N 1
ATOM 533 C CA . GLU A 1 72 ? -5.508 -2.119 -28.146 1.00 83.62 72 GLU A CA 1
ATOM 534 C C . GLU A 1 72 ? -4.573 -3.193 -28.739 1.00 83.62 72 GLU A C 1
ATOM 536 O O . GLU A 1 72 ? -4.972 -4.306 -29.075 1.00 83.62 72 GLU A O 1
ATOM 541 N N . LEU A 1 73 ? -3.300 -2.833 -28.941 1.00 81.44 73 LEU A N 1
ATOM 542 C CA . LEU A 1 73 ? -2.302 -3.637 -29.659 1.00 81.44 73 LEU A CA 1
ATOM 543 C C . LEU A 1 73 ? -2.670 -4.046 -31.104 1.00 81.44 73 LEU A C 1
ATOM 545 O O . LEU A 1 73 ? -1.951 -4.856 -31.703 1.00 81.44 73 LEU A O 1
ATOM 549 N N . ALA A 1 74 ? -3.705 -3.460 -31.708 1.00 76.44 74 ALA A N 1
ATOM 550 C CA . ALA A 1 74 ? -4.054 -3.674 -33.107 1.00 76.44 74 ALA A CA 1
ATOM 551 C C . ALA A 1 74 ? -2.964 -3.150 -34.064 1.00 76.44 74 ALA A C 1
ATOM 553 O O . ALA A 1 74 ? -2.042 -2.410 -33.700 1.00 76.44 74 ALA A O 1
ATOM 554 N N . HIS A 1 75 ? -3.065 -3.540 -35.337 1.00 78.31 75 HIS A N 1
ATOM 555 C CA . HIS A 1 75 ? -2.139 -3.150 -36.404 1.00 78.31 75 HIS A CA 1
ATOM 556 C C . HIS A 1 75 ? -0.666 -3.470 -36.080 1.00 78.31 75 HIS A C 1
ATOM 558 O O . HIS A 1 75 ? -0.215 -4.612 -36.165 1.00 78.31 75 HIS A O 1
ATOM 564 N N . HIS A 1 76 ? 0.114 -2.444 -35.741 1.00 81.44 76 HIS A N 1
ATOM 565 C CA . HIS A 1 76 ? 1.536 -2.534 -35.439 1.00 81.44 76 HIS A CA 1
ATOM 566 C C . HIS A 1 76 ? 1.838 -2.484 -33.935 1.00 81.44 76 HIS A C 1
ATOM 568 O O . HIS A 1 76 ? 3.012 -2.467 -33.559 1.00 81.44 76 HIS A O 1
ATOM 574 N N . GLY A 1 77 ? 0.815 -2.511 -33.075 1.00 79.88 77 GLY A N 1
ATOM 575 C CA . GLY A 1 77 ? 0.961 -2.478 -31.621 1.00 79.88 77 GLY A CA 1
ATOM 576 C C . GLY A 1 77 ? 1.836 -3.607 -31.069 1.00 79.88 77 GLY A C 1
ATOM 577 O O . GLY A 1 77 ? 2.700 -3.353 -30.235 1.00 79.88 77 GLY A O 1
ATOM 578 N N . VAL A 1 78 ? 1.744 -4.826 -31.615 1.00 86.25 78 VAL A N 1
ATOM 579 C CA . VAL A 1 78 ? 2.622 -5.953 -31.221 1.00 86.25 78 VAL A CA 1
ATOM 580 C C . VAL A 1 78 ? 4.104 -5.678 -31.525 1.00 86.25 78 VAL A C 1
ATOM 582 O O . VAL A 1 78 ? 4.977 -6.034 -30.732 1.00 86.25 78 VAL A O 1
ATOM 585 N N . LYS A 1 79 ? 4.415 -5.005 -32.644 1.00 87.75 79 LYS A N 1
ATOM 586 C CA . LYS A 1 79 ? 5.799 -4.606 -32.972 1.00 87.75 79 LYS A CA 1
ATOM 587 C C . LYS A 1 79 ? 6.314 -3.552 -31.993 1.00 87.75 79 LYS A C 1
ATOM 589 O O . LYS A 1 79 ? 7.467 -3.624 -31.574 1.00 87.75 79 LYS A O 1
ATOM 594 N N . VAL A 1 80 ? 5.457 -2.605 -31.610 1.00 89.62 80 VAL A N 1
ATOM 595 C CA . VAL A 1 80 ? 5.777 -1.594 -30.593 1.00 89.62 80 VAL A CA 1
ATOM 596 C C . VAL A 1 80 ? 6.011 -2.256 -29.237 1.00 89.62 80 VAL A C 1
ATOM 598 O O . VAL A 1 80 ? 7.024 -1.981 -28.603 1.00 89.62 80 VAL A O 1
ATOM 601 N N . LEU A 1 81 ? 5.153 -3.192 -28.823 1.00 92.19 81 LEU A N 1
ATOM 602 C CA . LEU A 1 81 ? 5.343 -3.961 -27.593 1.00 92.19 81 LEU A CA 1
ATOM 603 C C . LEU A 1 81 ? 6.678 -4.720 -27.596 1.00 92.19 81 LEU A C 1
ATOM 605 O O . LEU A 1 81 ? 7.384 -4.720 -26.590 1.00 92.19 81 LEU A O 1
ATOM 609 N N . HIS A 1 82 ? 7.059 -5.332 -28.720 1.00 92.31 82 HIS A N 1
ATOM 610 C CA . HIS A 1 82 ? 8.353 -6.005 -28.833 1.00 92.31 82 HIS A CA 1
ATOM 611 C C . HIS A 1 82 ? 9.529 -5.045 -28.609 1.00 92.31 82 HIS A C 1
ATOM 613 O O . HIS A 1 82 ? 10.421 -5.363 -27.825 1.00 92.31 82 HIS A O 1
ATOM 619 N N . TYR A 1 83 ? 9.487 -3.859 -29.223 1.00 92.81 83 TYR A N 1
ATOM 620 C CA . TYR A 1 83 ? 10.479 -2.807 -28.998 1.00 92.81 83 TYR A CA 1
ATOM 621 C C . TYR A 1 83 ? 10.530 -2.369 -27.525 1.00 92.81 83 TYR A C 1
ATOM 623 O O . TYR A 1 83 ? 11.612 -2.280 -26.951 1.00 92.81 83 TYR A O 1
ATOM 631 N N . LEU A 1 84 ? 9.374 -2.139 -26.888 1.00 94.38 84 LEU A N 1
ATOM 632 C CA . LEU A 1 84 ? 9.304 -1.718 -25.482 1.00 94.38 84 LEU A CA 1
ATOM 633 C C . LEU A 1 84 ? 9.887 -2.775 -24.530 1.00 94.38 84 LEU A C 1
ATOM 635 O O . LEU A 1 84 ? 10.569 -2.421 -23.570 1.00 94.38 84 LEU A O 1
ATOM 639 N N . LEU A 1 85 ? 9.659 -4.063 -24.807 1.00 94.44 85 LEU A N 1
ATOM 640 C CA . LEU A 1 85 ? 10.246 -5.166 -24.039 1.00 94.44 85 LEU A CA 1
ATOM 641 C C . LEU A 1 85 ? 11.764 -5.258 -24.235 1.00 94.44 85 LEU A C 1
ATOM 643 O O . LEU A 1 85 ? 12.491 -5.369 -23.254 1.00 94.44 85 LEU A O 1
ATOM 647 N N . GLN A 1 86 ? 12.257 -5.137 -25.469 1.00 92.62 86 GLN A N 1
ATOM 648 C CA . GLN A 1 86 ? 13.702 -5.106 -25.735 1.00 92.62 86 GLN A CA 1
ATOM 649 C C . GLN A 1 86 ? 14.378 -3.904 -25.068 1.00 92.62 86 GLN A C 1
ATOM 651 O O . GLN A 1 86 ? 15.478 -4.020 -24.528 1.00 92.62 86 GLN A O 1
ATOM 656 N N . LEU A 1 87 ? 13.705 -2.751 -25.058 1.00 92.81 87 LEU A N 1
ATOM 657 C CA . LEU A 1 87 ? 14.185 -1.562 -24.368 1.00 92.81 87 LEU A CA 1
ATOM 658 C C . LEU A 1 87 ? 14.272 -1.802 -22.855 1.00 92.81 87 LEU A C 1
ATOM 660 O O . LEU A 1 87 ? 15.296 -1.477 -22.256 1.00 92.81 87 LEU A O 1
ATOM 664 N N . LEU A 1 88 ? 13.248 -2.419 -22.254 1.00 94.56 88 LEU A N 1
ATOM 665 C CA . LEU A 1 88 ? 13.248 -2.805 -20.840 1.00 94.56 88 LEU A CA 1
ATOM 666 C C . LEU A 1 88 ? 14.416 -3.757 -20.518 1.00 94.56 88 LEU A C 1
ATOM 668 O O . LEU A 1 88 ? 15.166 -3.515 -19.574 1.00 94.56 88 LEU A O 1
ATOM 672 N N . GLU A 1 89 ? 14.610 -4.799 -21.326 1.00 93.12 89 GLU A N 1
ATOM 673 C CA . GLU A 1 89 ? 15.694 -5.783 -21.173 1.00 93.12 89 GLU A CA 1
ATOM 674 C C . GLU A 1 89 ? 17.094 -5.170 -21.352 1.00 93.12 89 GLU A C 1
ATOM 676 O O . GLU A 1 89 ? 18.077 -5.693 -20.826 1.00 93.12 89 GLU A O 1
ATOM 681 N N . SER A 1 90 ? 17.197 -4.045 -22.067 1.00 91.00 90 SER A N 1
ATOM 682 C CA . SER A 1 90 ? 18.455 -3.320 -22.279 1.00 91.00 90 SER A CA 1
ATOM 683 C C . SER A 1 90 ? 18.833 -2.360 -21.142 1.00 91.00 90 SER A C 1
ATOM 685 O O . SER A 1 90 ? 20.001 -1.971 -21.057 1.00 91.00 90 SER A O 1
ATOM 687 N N . LEU A 1 91 ? 17.899 -2.017 -20.236 1.00 91.25 91 LEU A N 1
ATOM 688 C CA . LEU A 1 91 ? 18.139 -1.077 -19.127 1.00 91.25 91 LEU A CA 1
ATOM 689 C C . LEU A 1 91 ? 19.355 -1.428 -18.249 1.00 91.25 91 LEU A C 1
ATOM 691 O O . LEU A 1 91 ? 20.106 -0.510 -17.921 1.00 91.25 91 LEU A O 1
ATOM 695 N N . PRO A 1 92 ? 19.620 -2.706 -17.904 1.00 88.81 92 PRO A N 1
ATOM 696 C CA . PRO A 1 92 ? 20.818 -3.105 -17.160 1.00 88.81 92 PRO A CA 1
ATOM 697 C C . PRO A 1 92 ? 22.161 -2.679 -17.766 1.00 88.81 92 PRO A C 1
ATOM 699 O O . PRO A 1 92 ? 23.171 -2.641 -17.071 1.00 88.81 92 PRO A O 1
ATOM 702 N N . ARG A 1 93 ? 22.200 -2.427 -19.077 1.00 86.00 93 ARG A N 1
ATOM 703 C CA . ARG A 1 93 ? 23.414 -2.072 -19.829 1.00 86.00 93 ARG A CA 1
ATOM 704 C C . ARG A 1 93 ? 23.334 -0.664 -20.415 1.00 86.00 93 ARG A C 1
ATOM 706 O O . ARG A 1 93 ? 24.127 -0.329 -21.292 1.00 86.00 93 ARG A O 1
ATOM 713 N N . ALA A 1 94 ? 22.340 0.121 -20.013 1.00 85.31 94 ALA A N 1
ATOM 714 C CA . ALA A 1 94 ? 22.122 1.443 -20.563 1.00 85.31 94 ALA A CA 1
ATOM 715 C C . ALA A 1 94 ? 23.135 2.452 -20.011 1.00 85.31 94 ALA A C 1
ATOM 717 O O . ALA A 1 94 ? 23.525 2.391 -18.850 1.00 85.31 94 ALA A O 1
ATOM 718 N N . SER A 1 95 ? 23.521 3.410 -20.848 1.00 82.00 95 SER A N 1
ATOM 719 C CA . SER A 1 95 ? 24.303 4.577 -20.442 1.00 82.00 95 SER A CA 1
ATOM 720 C C . SER A 1 95 ? 23.376 5.782 -20.290 1.00 82.00 95 SER A C 1
ATOM 722 O O . SER A 1 95 ? 22.659 6.139 -21.233 1.00 82.00 95 SER A O 1
ATOM 724 N N . TRP A 1 96 ? 23.397 6.421 -19.123 1.00 82.00 96 TRP A N 1
ATOM 725 C CA . TRP A 1 96 ? 22.466 7.490 -18.768 1.00 82.00 96 TRP A CA 1
ATOM 726 C C . TRP A 1 96 ? 23.072 8.869 -19.021 1.00 82.00 96 TRP A C 1
ATOM 728 O O . TRP A 1 96 ? 24.076 9.248 -18.422 1.00 82.00 96 TRP A O 1
ATOM 738 N N . VAL A 1 97 ? 22.439 9.669 -19.882 1.00 72.75 97 VAL A N 1
ATOM 739 C CA . VAL A 1 97 ? 22.882 11.050 -20.121 1.00 72.75 97 VAL A CA 1
ATOM 740 C C . VAL A 1 97 ? 22.267 11.954 -19.052 1.00 72.75 97 VAL A C 1
ATOM 742 O O . VAL A 1 97 ? 21.109 12.365 -19.163 1.00 72.75 97 VAL A O 1
ATOM 745 N N . GLN A 1 98 ? 23.023 12.259 -17.993 1.00 62.53 98 GLN A N 1
ATOM 746 C CA . GLN A 1 98 ? 22.576 13.193 -16.955 1.00 62.53 98 GLN A CA 1
ATOM 747 C C . GLN A 1 98 ? 22.389 14.606 -17.528 1.00 62.53 98 GLN A C 1
ATOM 749 O O . GLN A 1 98 ? 23.293 15.188 -18.126 1.00 62.53 98 GLN A O 1
ATOM 754 N N . ASN A 1 99 ? 21.208 15.188 -17.302 1.00 50.28 99 ASN A N 1
ATOM 755 C CA . ASN A 1 99 ? 20.974 16.614 -17.511 1.00 50.28 99 ASN A CA 1
ATOM 756 C C . ASN A 1 99 ? 21.380 17.382 -16.245 1.00 50.28 99 ASN A C 1
ATOM 758 O O . ASN A 1 99 ? 21.165 16.910 -15.130 1.00 50.28 99 ASN A O 1
ATOM 762 N N . THR A 1 100 ? 21.945 18.574 -16.424 1.00 47.47 100 THR A N 1
ATOM 763 C CA . THR A 1 100 ? 22.483 19.433 -15.359 1.00 47.47 100 THR A CA 1
ATOM 764 C C . THR A 1 100 ? 21.549 19.610 -14.150 1.00 47.47 100 THR A C 1
ATOM 766 O O . THR A 1 100 ? 20.321 19.640 -14.258 1.00 47.47 100 THR A O 1
ATOM 769 N N . LEU A 1 101 ? 22.178 19.802 -12.986 1.00 42.94 101 LEU A N 1
ATOM 770 C CA . LEU A 1 101 ? 21.644 19.884 -11.612 1.00 42.94 101 LEU A CA 1
ATOM 771 C C . LEU A 1 101 ? 20.357 20.713 -11.411 1.00 42.94 101 LEU A C 1
ATOM 773 O O . LEU A 1 101 ? 19.613 20.489 -10.457 1.00 42.94 101 LEU A O 1
ATOM 777 N N . ALA A 1 102 ? 20.060 21.653 -12.310 1.00 38.16 102 ALA A N 1
ATOM 778 C CA . ALA A 1 102 ? 18.835 22.451 -12.286 1.00 38.16 102 ALA A CA 1
ATOM 779 C C . ALA A 1 102 ? 17.560 21.648 -12.638 1.00 38.16 102 ALA A C 1
ATOM 781 O O . ALA A 1 102 ? 16.475 22.022 -12.192 1.00 38.16 102 ALA A O 1
ATOM 782 N N . SER A 1 103 ? 17.678 20.546 -13.395 1.00 40.47 103 SER A N 1
ATOM 783 C CA . SER A 1 103 ? 16.556 19.660 -13.772 1.00 40.47 103 SER A CA 1
ATOM 784 C C . SER A 1 103 ? 16.198 18.674 -12.646 1.00 40.47 103 SER A C 1
ATOM 786 O O . SER A 1 103 ? 15.021 18.412 -12.399 1.00 40.47 103 SER A O 1
ATOM 788 N N . ALA A 1 104 ? 17.200 18.187 -11.901 1.00 43.06 104 ALA A N 1
ATOM 789 C CA . ALA A 1 104 ? 17.040 17.168 -10.856 1.00 43.06 104 ALA A CA 1
ATOM 790 C C . ALA A 1 104 ? 16.166 17.627 -9.671 1.00 43.06 104 ALA A C 1
ATOM 792 O O . ALA A 1 104 ? 15.410 16.832 -9.119 1.00 43.06 104 ALA A O 1
ATOM 793 N N . LYS A 1 105 ? 16.192 18.925 -9.320 1.00 42.22 105 LYS A N 1
ATOM 794 C CA . LYS A 1 105 ? 15.326 19.501 -8.269 1.00 42.22 105 LYS A CA 1
ATOM 795 C C . LYS A 1 105 ? 13.836 19.568 -8.639 1.00 42.22 105 LYS A C 1
ATOM 797 O O . LYS A 1 105 ? 13.025 19.768 -7.742 1.00 42.22 105 LYS A O 1
ATOM 802 N N . ARG A 1 106 ? 13.467 19.470 -9.925 1.00 42.59 106 ARG A N 1
ATOM 803 C CA . ARG A 1 106 ? 12.074 19.633 -10.390 1.00 42.59 106 ARG A CA 1
ATOM 804 C C . ARG A 1 106 ? 11.436 18.345 -10.917 1.00 42.59 106 ARG A C 1
ATOM 806 O O . ARG A 1 106 ? 10.221 18.221 -10.819 1.00 42.59 106 ARG A O 1
ATOM 813 N N . GLU A 1 107 ? 12.217 17.403 -11.453 1.00 46.44 107 GLU A N 1
ATOM 814 C CA . GLU A 1 107 ? 11.678 16.245 -12.199 1.00 46.44 107 GLU A CA 1
ATOM 815 C C . GLU A 1 107 ? 12.151 14.862 -11.697 1.00 46.44 107 GLU A C 1
ATOM 817 O O . GLU A 1 107 ? 11.629 13.850 -12.161 1.00 46.44 107 GLU A O 1
ATOM 822 N N . GLY A 1 108 ? 13.052 14.791 -10.707 1.00 58.53 108 GLY A N 1
ATOM 823 C CA . GLY A 1 108 ? 13.596 13.531 -10.170 1.00 58.53 108 GLY A CA 1
ATOM 824 C C . GLY A 1 108 ? 14.824 13.006 -10.932 1.00 58.53 108 GLY A C 1
ATOM 825 O O . GLY A 1 108 ? 15.324 13.663 -11.847 1.00 58.53 108 GLY A O 1
ATOM 826 N N . VAL A 1 109 ? 15.342 11.831 -10.543 1.00 73.75 109 VAL A N 1
ATOM 827 C CA . VAL A 1 109 ? 16.458 11.173 -11.256 1.00 73.75 109 VAL A CA 1
ATOM 828 C C . VAL A 1 109 ? 15.961 10.668 -12.606 1.00 73.75 109 VAL A C 1
ATOM 830 O O . VAL A 1 109 ? 14.934 9.992 -12.671 1.00 73.75 109 VAL A O 1
ATOM 833 N N . ILE A 1 110 ? 16.702 10.948 -13.683 1.00 79.12 110 ILE A N 1
ATOM 834 C CA . ILE A 1 110 ? 16.314 10.538 -15.043 1.00 79.12 110 ILE A CA 1
ATOM 835 C C . ILE A 1 110 ? 16.103 9.021 -15.143 1.00 79.12 110 ILE A C 1
ATOM 837 O O . ILE A 1 110 ? 15.155 8.574 -15.781 1.00 79.12 110 ILE A O 1
ATOM 841 N N . VAL A 1 111 ? 16.939 8.253 -14.438 1.00 84.94 111 VAL A N 1
ATOM 842 C CA . VAL A 1 111 ? 16.891 6.791 -14.359 1.00 84.94 111 VAL A CA 1
ATOM 843 C C . VAL A 1 111 ? 15.570 6.314 -13.763 1.00 84.94 111 VAL A C 1
ATOM 845 O O . VAL A 1 111 ? 14.873 5.502 -14.371 1.00 84.94 111 VAL A O 1
ATOM 848 N N . GLU A 1 112 ? 15.182 6.876 -12.616 1.00 86.06 112 GLU A N 1
ATOM 849 C CA . GLU A 1 112 ? 13.914 6.560 -11.956 1.00 86.06 112 GLU A CA 1
ATOM 850 C C . GLU A 1 112 ? 12.724 6.910 -12.851 1.00 86.06 112 GLU A C 1
ATOM 852 O O . GLU A 1 112 ? 11.828 6.089 -13.030 1.00 86.06 112 GLU A O 1
ATOM 857 N N . GLN A 1 113 ? 12.724 8.104 -13.458 1.00 84.88 113 GLN A N 1
ATOM 858 C CA . GLN A 1 113 ? 11.637 8.542 -14.339 1.00 84.88 113 GLN A CA 1
ATOM 859 C C . GLN A 1 113 ? 11.503 7.655 -15.576 1.00 84.88 113 GLN A C 1
ATOM 861 O O . GLN A 1 113 ? 10.384 7.338 -15.984 1.00 84.88 113 GLN A O 1
ATOM 866 N N . PHE A 1 114 ? 12.623 7.252 -16.173 1.00 89.50 114 PHE A N 1
ATOM 867 C CA . PHE A 1 114 ? 12.621 6.386 -17.344 1.00 89.50 114 PHE A CA 1
ATOM 868 C C . PHE A 1 114 ? 12.063 5.004 -16.998 1.00 89.50 114 PHE A C 1
ATOM 870 O O . PHE A 1 114 ? 11.118 4.544 -17.638 1.00 89.50 114 PHE A O 1
ATOM 877 N N . CYS A 1 115 ? 12.592 4.386 -15.937 1.00 91.94 115 CYS A N 1
ATOM 878 C CA . CYS A 1 115 ? 12.153 3.078 -15.458 1.00 91.94 115 CYS A CA 1
ATOM 879 C C . CYS A 1 115 ? 10.677 3.089 -15.042 1.00 91.94 115 CYS A C 1
ATOM 881 O O . CYS A 1 115 ? 9.933 2.174 -15.386 1.00 91.94 115 CYS A O 1
ATOM 883 N N . TYR A 1 116 ? 10.237 4.149 -14.359 1.00 91.25 116 TYR A N 1
ATOM 884 C CA . TYR A 1 116 ? 8.846 4.316 -13.958 1.00 91.25 116 TYR A CA 1
ATOM 885 C C . TYR A 1 116 ? 7.905 4.414 -15.154 1.00 91.25 116 TYR A C 1
ATOM 887 O O . TYR A 1 116 ? 6.947 3.653 -15.231 1.00 91.25 116 TYR A O 1
ATOM 895 N N . LYS A 1 117 ? 8.153 5.332 -16.095 1.00 91.06 117 LYS A N 1
ATOM 896 C CA . LYS A 1 117 ? 7.228 5.541 -17.218 1.00 91.06 117 LYS A CA 1
ATOM 897 C C . LYS A 1 117 ? 7.207 4.339 -18.159 1.00 91.06 117 LYS A C 1
ATOM 899 O O . LYS A 1 117 ? 6.123 3.922 -18.549 1.00 91.06 117 LYS A O 1
ATOM 904 N N . LEU A 1 118 ? 8.366 3.755 -18.485 1.00 94.69 118 LEU A N 1
ATOM 905 C CA . LEU A 1 118 ? 8.425 2.542 -19.308 1.00 94.69 118 LEU A CA 1
ATOM 906 C C . LEU A 1 118 ? 7.712 1.372 -18.621 1.00 94.69 118 LEU A C 1
ATOM 908 O O . LEU A 1 118 ? 6.889 0.705 -19.244 1.00 94.69 118 LEU A O 1
ATOM 912 N N . GLY A 1 119 ? 7.987 1.157 -17.331 1.00 93.94 119 GLY A N 1
ATOM 913 C CA . GLY A 1 119 ? 7.315 0.124 -16.553 1.00 93.94 119 GLY A CA 1
ATOM 914 C C . GLY A 1 119 ? 5.805 0.341 -16.496 1.00 93.94 119 GLY A C 1
ATOM 915 O O . GLY A 1 119 ? 5.055 -0.602 -16.696 1.00 93.94 119 GLY A O 1
ATOM 916 N N . LEU A 1 120 ? 5.347 1.579 -16.283 1.00 91.31 120 LEU A N 1
ATOM 917 C CA . LEU A 1 120 ? 3.925 1.906 -16.177 1.00 91.31 120 LEU A CA 1
ATOM 918 C C . LEU A 1 120 ? 3.186 1.668 -17.499 1.00 91.31 120 LEU A C 1
ATOM 920 O O . LEU A 1 120 ? 2.093 1.112 -17.488 1.00 91.31 120 LEU A O 1
ATOM 924 N N . ILE A 1 121 ? 3.798 2.038 -18.629 1.00 93.31 121 ILE A N 1
ATOM 925 C CA . ILE A 1 121 ? 3.279 1.739 -19.973 1.00 93.31 121 ILE A CA 1
ATOM 926 C C . ILE A 1 121 ? 3.115 0.229 -20.146 1.00 93.31 121 ILE A C 1
ATOM 928 O O . ILE A 1 121 ? 2.055 -0.232 -20.556 1.00 93.31 121 ILE A O 1
ATOM 932 N N . LEU A 1 122 ? 4.146 -0.549 -19.812 1.00 94.06 122 LEU A N 1
ATOM 933 C CA . LEU A 1 122 ? 4.105 -2.004 -19.925 1.00 94.06 122 LEU A CA 1
ATOM 934 C C . LEU A 1 122 ? 3.046 -2.616 -18.997 1.00 94.06 122 LEU A C 1
ATOM 936 O O . LEU A 1 122 ? 2.263 -3.446 -19.452 1.00 94.06 122 LEU A O 1
ATOM 940 N N . SER A 1 123 ? 2.949 -2.161 -17.745 1.00 91.19 123 SER A N 1
ATOM 941 C CA . SER A 1 123 ? 1.892 -2.568 -16.810 1.00 91.19 123 SER A CA 1
ATOM 942 C C . SER A 1 123 ? 0.492 -2.245 -17.346 1.00 91.19 123 SER A C 1
ATOM 944 O O . SER A 1 123 ? -0.419 -3.055 -17.189 1.00 91.19 123 SER A O 1
ATOM 946 N N . GLN A 1 124 ? 0.307 -1.096 -18.006 1.00 89.88 124 GLN A N 1
ATOM 947 C CA . GLN A 1 124 ? -0.972 -0.707 -18.610 1.00 89.88 124 GLN A CA 1
ATOM 948 C C . GLN A 1 124 ? -1.314 -1.557 -19.842 1.00 89.88 124 GLN A C 1
ATOM 950 O O . GLN A 1 124 ? -2.463 -1.964 -20.016 1.00 89.88 124 GLN A O 1
ATOM 955 N N . ILE A 1 125 ? -0.324 -1.874 -20.683 1.00 90.44 125 ILE A N 1
ATOM 956 C CA . ILE A 1 125 ? -0.503 -2.796 -21.814 1.00 90.44 125 ILE A CA 1
ATOM 957 C C . ILE A 1 125 ? -0.871 -4.191 -21.299 1.00 90.44 125 ILE A C 1
ATOM 959 O O . ILE A 1 125 ? -1.799 -4.805 -21.813 1.00 90.44 125 ILE A O 1
ATOM 963 N N . ALA A 1 126 ? -0.190 -4.679 -20.261 1.00 89.19 126 ALA A N 1
ATOM 964 C CA . ALA A 1 126 ? -0.487 -5.965 -19.638 1.00 89.19 126 ALA A CA 1
ATOM 965 C C . ALA A 1 126 ? -1.893 -6.002 -19.021 1.00 89.19 126 ALA A C 1
ATOM 967 O O . ALA A 1 126 ? -2.586 -7.007 -19.158 1.00 89.19 126 ALA A O 1
ATOM 968 N N . ALA A 1 127 ? -2.329 -4.900 -18.401 1.00 85.88 127 ALA A N 1
ATOM 969 C CA . ALA A 1 127 ? -3.674 -4.766 -17.856 1.00 85.88 127 ALA A CA 1
ATOM 970 C C . ALA A 1 127 ? -4.754 -4.740 -18.941 1.00 85.88 127 ALA A C 1
ATOM 972 O O . ALA A 1 127 ? -5.844 -5.203 -18.686 1.00 85.88 127 ALA A O 1
ATOM 973 N N . THR A 1 128 ? -4.484 -4.232 -20.142 1.00 84.06 128 THR A N 1
ATOM 974 C CA . THR A 1 128 ? -5.474 -4.189 -21.240 1.00 84.06 128 THR A CA 1
ATOM 975 C C . THR A 1 128 ? -5.426 -5.427 -22.139 1.00 84.06 128 THR A C 1
ATOM 977 O O . THR A 1 128 ? -6.385 -5.710 -22.846 1.00 84.06 128 THR A O 1
ATOM 980 N N . ASN A 1 129 ? -4.328 -6.192 -22.109 1.00 85.94 129 ASN A N 1
ATOM 981 C CA . ASN A 1 129 ? -4.075 -7.304 -23.027 1.00 85.94 129 ASN A CA 1
ATOM 982 C C . ASN A 1 129 ? -3.614 -8.574 -22.280 1.00 85.94 129 ASN A C 1
ATOM 984 O O . ASN A 1 129 ? -2.405 -8.831 -22.176 1.00 85.94 129 ASN A O 1
ATOM 988 N N . PRO A 1 130 ? -4.552 -9.433 -21.830 1.00 84.06 130 PRO A N 1
ATOM 989 C CA . PRO A 1 130 ? -4.241 -10.629 -21.040 1.00 84.06 130 PRO A CA 1
ATOM 990 C C . PRO A 1 130 ? -3.262 -11.596 -21.715 1.00 84.06 130 PRO A C 1
ATOM 992 O O . PRO A 1 130 ? -2.419 -12.193 -21.048 1.00 84.06 130 PRO A O 1
ATOM 995 N N . SER A 1 131 ? -3.310 -11.714 -23.046 1.00 87.31 131 SER A N 1
ATOM 996 C CA . SER A 1 131 ? -2.463 -12.637 -23.817 1.00 87.31 131 SER A CA 1
ATOM 997 C C . SER A 1 131 ? -0.963 -12.348 -23.697 1.00 87.31 131 SER A C 1
ATOM 999 O O . SER A 1 131 ? -0.145 -13.251 -23.856 1.00 87.31 131 SER A O 1
ATOM 1001 N N . HIS A 1 132 ? -0.590 -11.095 -23.423 1.00 88.75 132 HIS A N 1
ATOM 1002 C CA . HIS A 1 132 ? 0.803 -10.667 -23.283 1.00 88.75 132 HIS A CA 1
ATOM 1003 C C . HIS A 1 132 ? 1.195 -10.376 -21.828 1.00 88.75 132 HIS A C 1
ATOM 1005 O O . HIS A 1 132 ? 2.377 -10.157 -21.557 1.00 88.75 132 HIS A O 1
ATOM 1011 N N . SER A 1 133 ? 0.234 -10.415 -20.898 1.00 89.12 133 SER A N 1
ATOM 1012 C CA . SER A 1 133 ? 0.413 -10.031 -19.494 1.00 89.12 133 SER A CA 1
ATOM 1013 C C . SER A 1 133 ? 1.537 -10.816 -18.810 1.00 89.12 133 SER A C 1
ATOM 1015 O O . SER A 1 133 ? 2.503 -10.214 -18.347 1.00 89.12 133 SER A O 1
ATOM 1017 N N . SER A 1 134 ? 1.511 -12.154 -18.873 1.00 90.81 134 SER A N 1
ATOM 1018 C CA . SER A 1 134 ? 2.550 -13.008 -18.264 1.00 90.81 134 SER A CA 1
ATOM 1019 C C . SER A 1 134 ? 3.960 -12.705 -18.797 1.00 90.81 134 SER A C 1
ATOM 1021 O O . SER A 1 134 ? 4.920 -12.620 -18.031 1.00 90.81 134 SER A O 1
ATOM 1023 N N . LYS A 1 135 ? 4.101 -12.455 -20.107 1.00 93.06 135 LYS A N 1
ATOM 1024 C CA . LYS A 1 135 ? 5.397 -12.102 -20.709 1.00 93.06 135 LYS A CA 1
ATOM 1025 C C . LYS A 1 135 ? 5.914 -10.761 -20.185 1.00 93.06 135 LYS A C 1
ATOM 1027 O O . LYS A 1 135 ? 7.104 -10.633 -19.907 1.00 93.06 135 LYS A O 1
ATOM 1032 N N . ILE A 1 136 ? 5.029 -9.773 -20.069 1.00 94.50 136 ILE A N 1
ATOM 1033 C CA . ILE A 1 136 ? 5.369 -8.434 -19.586 1.00 94.50 136 ILE A CA 1
ATOM 1034 C C . ILE A 1 136 ? 5.749 -8.473 -18.102 1.00 94.50 136 ILE A C 1
ATOM 1036 O O . ILE A 1 136 ? 6.797 -7.944 -17.732 1.00 94.50 136 ILE A O 1
ATOM 1040 N N . VAL A 1 137 ? 4.939 -9.133 -17.269 1.00 93.50 137 VAL A N 1
ATOM 1041 C CA . VAL A 1 137 ? 5.195 -9.304 -15.830 1.00 93.50 137 VAL A CA 1
ATOM 1042 C C . VAL A 1 137 ? 6.549 -9.969 -15.607 1.00 93.50 137 VAL A C 1
ATOM 1044 O O . VAL A 1 137 ? 7.380 -9.449 -14.860 1.00 93.50 137 VAL A O 1
ATOM 1047 N N . LYS A 1 138 ? 6.822 -11.064 -16.324 1.00 94.50 138 LYS A N 1
ATOM 1048 C CA . LYS A 1 138 ? 8.099 -11.767 -16.234 1.00 94.50 138 LYS A CA 1
ATOM 1049 C C . LYS A 1 138 ? 9.283 -10.864 -16.582 1.00 94.50 138 LYS A C 1
ATOM 1051 O O . LYS A 1 138 ? 10.241 -10.821 -15.813 1.00 94.50 138 LYS A O 1
ATOM 1056 N N . ALA A 1 139 ? 9.201 -10.112 -17.683 1.00 96.31 139 ALA A N 1
ATOM 1057 C CA . ALA A 1 139 ? 10.261 -9.193 -18.098 1.00 96.31 139 ALA A CA 1
ATOM 1058 C C . ALA A 1 139 ? 10.507 -8.083 -17.057 1.00 96.31 139 ALA A C 1
ATOM 1060 O O . ALA A 1 139 ? 11.655 -7.801 -16.711 1.00 96.31 139 ALA A O 1
ATOM 1061 N N . LEU A 1 140 ? 9.441 -7.495 -16.500 1.00 96.31 140 LEU A N 1
ATOM 1062 C CA . LEU A 1 140 ? 9.540 -6.497 -15.427 1.00 96.31 140 LEU A CA 1
ATOM 1063 C C . LEU A 1 140 ? 10.209 -7.073 -14.173 1.00 96.31 140 LEU A C 1
ATOM 1065 O O . LEU A 1 140 ? 11.097 -6.437 -13.601 1.00 96.31 140 LEU A O 1
ATOM 1069 N N . LEU A 1 141 ? 9.831 -8.288 -13.767 1.00 96.19 141 LEU A N 1
ATOM 1070 C CA . LEU A 1 141 ? 10.417 -8.963 -12.609 1.00 96.19 141 LEU A CA 1
ATOM 1071 C C . LEU A 1 141 ? 11.864 -9.407 -12.845 1.00 96.19 141 LEU A C 1
ATOM 1073 O O . LEU A 1 141 ? 12.661 -9.354 -11.914 1.00 96.19 141 LEU A O 1
ATOM 1077 N N . ASP A 1 142 ? 12.218 -9.851 -14.053 1.00 96.75 142 ASP A N 1
ATOM 1078 C CA . ASP A 1 142 ? 13.594 -10.213 -14.421 1.00 96.75 142 ASP A CA 1
ATOM 1079 C C . ASP A 1 142 ? 14.528 -9.000 -14.327 1.00 96.75 142 ASP A C 1
ATOM 1081 O O . ASP A 1 142 ? 15.598 -9.081 -13.718 1.00 96.75 142 ASP A O 1
ATOM 1085 N N . VAL A 1 143 ? 14.101 -7.852 -14.860 1.00 97.25 143 VAL A N 1
ATOM 1086 C CA . VAL A 1 143 ? 14.896 -6.618 -14.804 1.00 97.25 143 VAL A CA 1
ATOM 1087 C C . VAL A 1 143 ? 14.963 -6.059 -13.383 1.00 97.25 143 VAL A C 1
ATOM 1089 O O . VAL A 1 143 ? 16.048 -5.689 -12.930 1.00 97.25 143 VAL A O 1
ATOM 1092 N N . LEU A 1 144 ? 13.853 -6.060 -12.633 1.00 97.25 144 LEU A N 1
ATOM 1093 C CA . LEU A 1 144 ? 13.871 -5.665 -11.222 1.00 97.25 144 LEU A CA 1
ATOM 1094 C C . LEU A 1 144 ? 14.816 -6.560 -10.405 1.00 97.25 144 LEU A C 1
ATOM 1096 O O . LEU A 1 144 ? 15.621 -6.049 -9.625 1.00 97.25 144 LEU A O 1
ATOM 1100 N N . GLN A 1 145 ? 14.779 -7.878 -10.628 1.00 97.12 145 GLN A N 1
ATOM 1101 C CA . GLN A 1 145 ? 15.683 -8.818 -9.968 1.00 97.12 145 GLN A CA 1
ATOM 1102 C C . GLN A 1 145 ? 17.141 -8.535 -10.292 1.00 97.12 145 GLN A C 1
ATOM 1104 O O . GLN A 1 145 ? 17.967 -8.563 -9.379 1.00 97.12 145 GLN A O 1
ATOM 1109 N N . TRP A 1 146 ? 17.462 -8.233 -11.550 1.00 96.94 146 TRP A N 1
ATOM 1110 C CA . TRP A 1 146 ? 18.824 -7.881 -11.924 1.00 96.94 146 TRP A CA 1
ATOM 1111 C C . TRP A 1 146 ? 19.329 -6.678 -11.123 1.00 96.94 146 TRP A C 1
ATOM 1113 O O . TRP A 1 146 ? 20.394 -6.768 -10.514 1.00 96.94 146 TRP A O 1
ATOM 1123 N N . PHE A 1 147 ? 18.552 -5.593 -11.039 1.00 96.75 147 PHE A N 1
ATOM 1124 C CA . PHE A 1 147 ? 18.951 -4.417 -10.262 1.00 96.75 147 PHE A CA 1
ATOM 1125 C C . PHE A 1 147 ? 19.056 -4.717 -8.760 1.00 96.75 147 PHE A C 1
ATOM 1127 O O . PHE A 1 147 ? 19.999 -4.263 -8.114 1.00 96.75 147 PHE A O 1
ATOM 1134 N N . CYS A 1 148 ? 18.152 -5.522 -8.192 1.00 96.75 148 CYS A N 1
ATOM 1135 C CA . CYS A 1 148 ? 18.258 -5.957 -6.796 1.00 96.75 148 CYS A CA 1
ATOM 1136 C C . CYS A 1 148 ? 19.524 -6.794 -6.537 1.00 96.75 148 CYS A C 1
ATOM 1138 O O . CYS A 1 148 ? 20.195 -6.602 -5.523 1.00 96.75 148 CYS A O 1
ATOM 1140 N N . ASP A 1 149 ? 19.882 -7.696 -7.453 1.00 96.19 149 ASP A N 1
ATOM 1141 C CA . ASP A 1 149 ? 21.101 -8.498 -7.348 1.00 96.19 149 ASP A CA 1
ATOM 1142 C C . ASP A 1 149 ? 22.362 -7.626 -7.505 1.00 96.19 149 ASP A C 1
ATOM 1144 O O . ASP A 1 149 ? 23.339 -7.841 -6.785 1.00 96.19 149 ASP A O 1
ATOM 1148 N N . GLN A 1 150 ? 22.344 -6.626 -8.397 1.00 94.44 150 GLN A N 1
ATOM 1149 C CA . GLN A 1 150 ? 23.433 -5.649 -8.532 1.00 94.44 150 GLN A CA 1
ATOM 1150 C C . GLN A 1 150 ? 23.585 -4.777 -7.291 1.00 94.44 150 GLN A C 1
ATOM 1152 O O . GLN A 1 150 ? 24.703 -4.574 -6.828 1.00 94.44 150 GLN A O 1
ATOM 1157 N N . PHE A 1 151 ? 22.481 -4.321 -6.700 1.00 94.94 151 PHE A N 1
ATOM 1158 C CA . PHE A 1 151 ? 22.508 -3.567 -5.450 1.00 94.94 151 PHE A CA 1
ATOM 1159 C C . PHE A 1 151 ? 23.235 -4.343 -4.339 1.00 94.94 151 PHE A C 1
ATOM 1161 O O . PHE A 1 151 ? 24.123 -3.804 -3.679 1.00 94.94 151 PHE A O 1
ATOM 1168 N N . ILE A 1 152 ? 22.909 -5.628 -4.164 1.00 94.56 152 ILE A N 1
ATOM 1169 C CA . ILE A 1 152 ? 23.523 -6.469 -3.126 1.00 94.56 152 ILE A CA 1
ATOM 1170 C C . ILE A 1 152 ? 25.015 -6.719 -3.411 1.00 94.56 152 ILE A C 1
ATOM 1172 O O . ILE A 1 152 ? 25.825 -6.722 -2.481 1.00 94.56 152 ILE A O 1
ATOM 1176 N N . LYS A 1 153 ? 25.387 -6.945 -4.676 1.00 93.62 153 LYS A N 1
ATOM 1177 C CA . LYS A 1 153 ? 26.763 -7.294 -5.070 1.00 93.62 153 LYS A CA 1
ATOM 1178 C C . LYS A 1 153 ? 27.705 -6.095 -5.100 1.00 93.62 153 LYS A C 1
ATOM 1180 O O . LYS A 1 153 ? 28.852 -6.226 -4.684 1.00 93.62 153 LYS A O 1
ATOM 1185 N N . SER A 1 154 ? 27.226 -4.960 -5.597 1.00 90.69 154 SER A N 1
ATOM 1186 C CA . SER A 1 154 ? 28.095 -3.894 -6.099 1.00 90.69 154 SER A CA 1
ATOM 1187 C C . SER A 1 154 ? 28.135 -2.657 -5.206 1.00 90.69 154 SER A C 1
ATOM 1189 O O . SER A 1 154 ? 28.966 -1.785 -5.436 1.00 90.69 154 SER A O 1
ATOM 1191 N N . LEU A 1 155 ? 27.315 -2.571 -4.146 1.00 89.00 155 LEU A N 1
ATOM 1192 C CA . LEU A 1 155 ? 27.316 -1.399 -3.255 1.00 89.00 155 LEU A CA 1
ATOM 1193 C C . LEU A 1 155 ? 28.700 -1.122 -2.640 1.00 89.00 155 LEU A C 1
ATOM 1195 O O . LEU A 1 155 ? 29.058 0.034 -2.443 1.00 89.00 155 LEU A O 1
ATOM 1199 N N . SER A 1 156 ? 29.491 -2.159 -2.352 1.00 86.75 156 SER A N 1
ATOM 1200 C CA . SER A 1 156 ? 30.846 -2.001 -1.808 1.00 86.75 156 SER A CA 1
ATOM 1201 C C . SER A 1 156 ? 31.917 -1.730 -2.867 1.00 86.75 156 SER A C 1
ATOM 1203 O O . SER A 1 156 ? 32.985 -1.237 -2.514 1.00 86.75 156 SER A O 1
ATOM 1205 N N . THR A 1 157 ? 31.674 -2.068 -4.137 1.00 88.50 157 THR A N 1
ATOM 1206 C CA . THR A 1 157 ? 32.663 -1.945 -5.222 1.00 88.50 157 THR A CA 1
ATOM 1207 C C . THR A 1 157 ? 32.453 -0.697 -6.071 1.00 88.50 157 THR A C 1
ATOM 1209 O O . THR A 1 157 ? 33.418 0.001 -6.364 1.00 88.50 157 THR A O 1
ATOM 1212 N N . THR A 1 158 ? 31.208 -0.401 -6.451 1.00 86.69 158 THR A N 1
ATOM 1213 C CA . THR A 1 158 ? 30.822 0.746 -7.287 1.00 86.69 158 THR A CA 1
ATOM 1214 C C . THR A 1 158 ? 29.664 1.525 -6.640 1.00 86.69 158 THR A C 1
ATOM 1216 O O . THR A 1 158 ? 28.557 1.600 -7.177 1.00 86.69 158 THR A O 1
ATOM 1219 N N . PRO A 1 159 ? 29.886 2.130 -5.455 1.00 84.69 159 PRO A N 1
ATOM 1220 C CA . PRO A 1 159 ? 28.829 2.791 -4.685 1.00 84.69 159 PRO A CA 1
ATOM 1221 C C . PRO A 1 159 ? 28.158 3.952 -5.434 1.00 84.69 159 PRO A C 1
ATOM 1223 O O . PRO A 1 159 ? 26.970 4.202 -5.231 1.00 84.69 159 PRO A O 1
ATOM 1226 N N . GLU A 1 160 ? 28.893 4.645 -6.307 1.00 82.38 160 GLU A N 1
ATOM 1227 C CA . GLU A 1 160 ? 28.378 5.754 -7.117 1.00 82.38 160 GLU A CA 1
ATOM 1228 C C . GLU A 1 160 ? 27.323 5.274 -8.126 1.00 82.38 160 GLU A C 1
ATOM 1230 O O . GLU A 1 160 ? 26.174 5.713 -8.068 1.00 82.38 160 GLU A O 1
ATOM 1235 N N . GLU A 1 161 ? 27.660 4.297 -8.971 1.00 83.06 161 GLU A N 1
ATOM 1236 C CA . GLU A 1 161 ? 26.725 3.678 -9.926 1.00 83.06 161 GLU A CA 1
ATOM 1237 C C . GLU A 1 161 ? 25.488 3.108 -9.216 1.00 83.06 161 GLU A C 1
ATOM 1239 O O . GLU A 1 161 ? 24.349 3.257 -9.670 1.00 83.06 161 GLU A O 1
ATOM 1244 N N . VAL A 1 162 ? 25.681 2.494 -8.045 1.00 87.12 162 VAL A N 1
ATOM 1245 C CA . VAL A 1 162 ? 24.567 1.934 -7.278 1.00 87.12 162 VAL A CA 1
ATOM 1246 C C . VAL A 1 162 ? 23.619 3.029 -6.778 1.00 87.12 162 VAL A C 1
ATOM 1248 O O . VAL A 1 162 ? 22.402 2.889 -6.917 1.00 87.12 162 VAL A O 1
ATOM 1251 N N . CYS A 1 163 ? 24.146 4.126 -6.231 1.00 83.75 163 CYS A N 1
ATOM 1252 C CA . CYS A 1 163 ? 23.325 5.201 -5.670 1.00 83.75 163 CYS A CA 1
ATOM 1253 C C . CYS A 1 163 ? 22.650 6.069 -6.745 1.00 83.75 163 CYS A C 1
ATOM 1255 O O . CYS A 1 163 ? 21.516 6.503 -6.539 1.00 83.75 163 CYS A O 1
ATOM 1257 N N . TYR A 1 164 ? 23.316 6.325 -7.876 1.00 80.25 164 TYR A N 1
ATOM 1258 C CA . TYR A 1 164 ? 22.801 7.211 -8.929 1.00 80.25 164 TYR A CA 1
ATOM 1259 C C . TYR A 1 164 ? 22.011 6.491 -10.028 1.00 80.25 164 TYR A C 1
ATOM 1261 O O . TYR A 1 164 ? 21.198 7.135 -10.695 1.00 80.25 164 TYR A O 1
ATOM 1269 N N . GLU A 1 165 ? 22.202 5.181 -10.203 1.00 85.50 165 GLU A N 1
ATOM 1270 C CA . GLU A 1 165 ? 21.560 4.420 -11.281 1.00 85.50 165 GLU A CA 1
ATOM 1271 C C . GLU A 1 165 ? 20.753 3.234 -10.751 1.00 85.50 165 GLU A C 1
ATOM 1273 O O . GLU A 1 165 ? 19.540 3.176 -10.950 1.00 85.50 165 GLU A O 1
ATOM 1278 N N . THR A 1 166 ? 21.386 2.314 -10.018 1.00 90.62 166 THR A N 1
ATOM 1279 C CA . THR A 1 166 ? 20.734 1.056 -9.597 1.00 90.62 166 THR A CA 1
ATOM 1280 C C . THR A 1 166 ? 19.544 1.300 -8.670 1.00 90.62 166 THR A C 1
ATOM 1282 O O . THR A 1 166 ? 18.447 0.804 -8.924 1.00 90.62 166 THR A O 1
ATOM 1285 N N . VAL A 1 167 ? 19.727 2.074 -7.595 1.00 90.31 167 VAL A N 1
ATOM 1286 C CA . VAL A 1 167 ? 18.653 2.355 -6.631 1.00 90.31 167 VAL A CA 1
ATOM 1287 C C . VAL A 1 167 ? 17.508 3.137 -7.292 1.00 90.31 167 VAL A C 1
ATOM 1289 O O . VAL A 1 167 ? 16.370 2.674 -7.202 1.00 90.31 167 VAL A O 1
ATOM 1292 N N . PRO A 1 168 ? 17.754 4.241 -8.024 1.00 88.19 168 PRO A N 1
ATOM 1293 C CA . PRO A 1 168 ? 16.717 4.922 -8.802 1.00 88.19 168 PRO A CA 1
ATOM 1294 C C . PRO A 1 168 ? 15.965 4.011 -9.785 1.00 88.19 168 PRO A C 1
ATOM 1296 O O . PRO A 1 168 ? 14.743 4.116 -9.894 1.00 88.19 168 PRO A O 1
ATOM 1299 N N . ALA A 1 169 ? 16.649 3.083 -10.463 1.00 91.50 169 ALA A N 1
ATOM 1300 C CA . ALA A 1 169 ? 15.998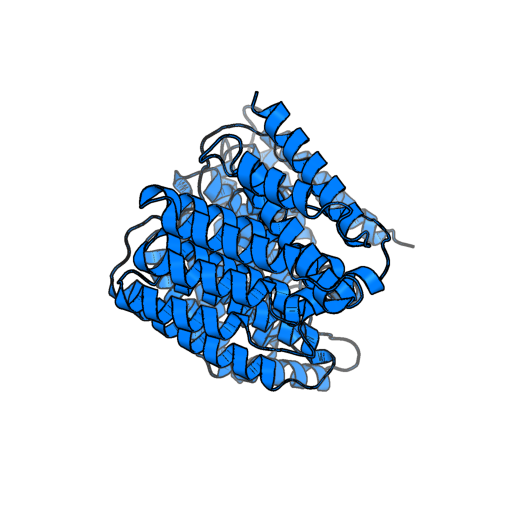 2.120 -11.354 1.00 91.50 169 ALA A CA 1
ATOM 1301 C C . ALA A 1 169 ? 15.034 1.192 -10.596 1.00 91.50 169 ALA A C 1
ATOM 1303 O O . ALA A 1 169 ? 13.890 1.012 -11.022 1.00 91.50 169 ALA A O 1
ATOM 1304 N N . ILE A 1 170 ? 15.455 0.669 -9.435 1.00 94.62 170 ILE A N 1
ATOM 1305 C CA . ILE A 1 170 ? 14.596 -0.135 -8.549 1.00 94.62 170 ILE A CA 1
ATOM 1306 C C . ILE A 1 170 ? 13.370 0.671 -8.119 1.00 94.62 170 ILE A C 1
ATOM 1308 O O . ILE A 1 170 ? 12.251 0.163 -8.186 1.00 94.62 170 ILE A O 1
ATOM 1312 N N . LEU A 1 171 ? 13.558 1.927 -7.701 1.00 90.94 171 LEU A N 1
ATOM 1313 C CA . LEU A 1 171 ? 12.458 2.795 -7.279 1.00 90.94 171 LEU A CA 1
ATOM 1314 C C . LEU A 1 171 ? 11.444 3.008 -8.407 1.00 90.94 171 LEU A C 1
ATOM 1316 O O . LEU A 1 171 ? 10.241 2.872 -8.172 1.00 90.94 171 LEU A O 1
ATOM 1320 N N . GLY A 1 172 ? 11.920 3.271 -9.626 1.00 89.62 172 GLY A N 1
ATOM 1321 C CA . GLY A 1 172 ? 11.070 3.475 -10.796 1.00 89.62 172 GLY A CA 1
ATOM 1322 C C . GLY A 1 172 ? 10.267 2.228 -11.171 1.00 89.62 172 GLY A C 1
ATOM 1323 O O . GLY A 1 172 ? 9.046 2.305 -11.314 1.00 89.62 172 GLY A O 1
ATOM 1324 N N . LEU A 1 173 ? 10.922 1.066 -11.263 1.00 93.75 173 LEU A N 1
ATOM 1325 C CA . LEU A 1 173 ? 10.260 -0.207 -11.582 1.00 93.75 173 LEU A CA 1
ATOM 1326 C C . LEU A 1 173 ? 9.274 -0.634 -10.491 1.00 93.75 173 LEU A C 1
ATOM 1328 O O . LEU A 1 173 ? 8.150 -1.035 -10.790 1.00 93.75 173 LEU A O 1
ATOM 1332 N N . ALA A 1 174 ? 9.659 -0.507 -9.219 1.00 91.81 174 ALA A N 1
ATOM 1333 C CA . ALA A 1 174 ? 8.771 -0.830 -8.112 1.00 91.81 174 ALA A CA 1
ATOM 1334 C C . ALA A 1 174 ? 7.545 0.087 -8.098 1.00 91.81 174 ALA A C 1
ATOM 1336 O O . ALA A 1 174 ? 6.435 -0.379 -7.866 1.00 91.81 174 ALA A O 1
ATOM 1337 N N . ARG A 1 175 ? 7.711 1.381 -8.386 1.00 87.50 175 ARG A N 1
ATOM 1338 C CA . ARG A 1 175 ? 6.591 2.318 -8.524 1.00 87.50 175 ARG A CA 1
ATOM 1339 C C . ARG A 1 175 ? 5.645 1.926 -9.663 1.00 87.50 175 ARG A C 1
ATOM 1341 O O . ARG A 1 175 ? 4.436 2.022 -9.497 1.00 87.50 175 ARG A O 1
ATOM 1348 N N . ALA A 1 176 ? 6.183 1.499 -10.800 1.00 89.44 176 ALA A N 1
ATOM 1349 C CA . ALA A 1 176 ? 5.402 1.152 -11.986 1.00 89.44 176 ALA A CA 1
ATOM 1350 C C . ALA A 1 176 ? 4.484 -0.071 -11.808 1.00 89.44 176 ALA A C 1
ATOM 1352 O O . ALA A 1 176 ? 3.468 -0.188 -12.496 1.00 89.44 176 ALA A O 1
ATOM 1353 N N . MET A 1 177 ? 4.853 -0.992 -10.917 1.00 89.00 177 MET A N 1
ATOM 1354 C CA . MET A 1 177 ? 4.111 -2.235 -10.678 1.00 89.00 177 MET A CA 1
ATOM 1355 C C . MET A 1 177 ? 3.133 -2.159 -9.495 1.00 89.00 177 MET A C 1
ATOM 1357 O O . MET A 1 177 ? 2.337 -3.075 -9.311 1.00 89.00 177 MET A O 1
ATOM 1361 N N . LYS A 1 178 ? 3.172 -1.084 -8.700 1.00 83.00 178 LYS A N 1
ATOM 1362 C CA . LYS A 1 178 ? 2.303 -0.873 -7.528 1.00 83.00 178 LYS A CA 1
ATOM 1363 C C . LYS A 1 178 ? 0.886 -0.420 -7.879 1.00 83.00 178 LYS A C 1
ATOM 1365 O O . LYS A 1 178 ? 0.598 -0.039 -9.015 1.00 83.00 178 LYS A O 1
ATOM 1370 N N . GLY A 1 179 ? 0.030 -0.397 -6.857 1.00 75.38 179 GLY A N 1
ATOM 1371 C CA . GLY A 1 179 ? -1.313 0.175 -6.888 1.00 75.38 179 GLY A CA 1
ATOM 1372 C C . GLY A 1 179 ? -2.376 -0.719 -7.524 1.00 75.38 179 GLY A C 1
ATOM 1373 O O . GLY A 1 179 ? -2.101 -1.805 -8.035 1.00 75.38 179 GLY A O 1
ATOM 1374 N N . THR A 1 180 ? -3.621 -0.247 -7.500 1.00 75.31 180 THR A N 1
ATOM 1375 C CA . THR A 1 180 ? -4.741 -0.877 -8.218 1.00 75.31 180 THR A CA 1
ATOM 1376 C C . THR A 1 180 ? -4.642 -0.624 -9.722 1.00 75.31 180 THR A C 1
ATOM 1378 O O . THR A 1 180 ? -3.890 0.246 -10.176 1.00 75.31 180 THR A O 1
ATOM 1381 N N . ALA A 1 181 ? -5.413 -1.375 -10.513 1.00 76.19 181 ALA A N 1
ATOM 1382 C CA . ALA A 1 181 ? -5.541 -1.123 -11.949 1.00 76.19 181 ALA A CA 1
ATOM 1383 C C . ALA A 1 181 ? -5.998 0.318 -12.229 1.00 76.19 181 ALA A C 1
ATOM 1385 O O . ALA A 1 181 ? -5.409 0.991 -13.070 1.00 76.19 181 ALA A O 1
ATOM 1386 N N . GLU A 1 182 ? -6.952 0.823 -11.445 1.00 76.56 182 GLU A N 1
ATOM 1387 C CA . GLU A 1 182 ? -7.432 2.205 -11.513 1.00 76.56 182 GLU A CA 1
ATOM 1388 C C . GLU A 1 182 ? -6.316 3.228 -11.245 1.00 76.56 182 GLU A C 1
ATOM 1390 O O . GLU A 1 182 ? -6.114 4.153 -12.033 1.00 76.56 182 GLU A O 1
ATOM 1395 N N . CYS A 1 183 ? -5.523 3.032 -10.183 1.00 78.19 183 CYS A N 1
ATOM 1396 C CA . CYS A 1 183 ? -4.394 3.913 -9.879 1.00 78.19 183 CYS A CA 1
ATOM 1397 C C . CYS A 1 183 ? -3.368 3.948 -11.015 1.00 78.19 183 CYS A C 1
ATOM 1399 O O . CYS A 1 183 ? -2.857 5.017 -11.354 1.00 78.19 183 CYS A O 1
ATOM 1401 N N . ARG A 1 184 ? -3.067 2.790 -11.616 1.00 81.25 184 ARG A N 1
ATOM 1402 C CA . ARG A 1 184 ? -2.148 2.715 -12.759 1.00 81.25 184 ARG A CA 1
ATOM 1403 C C . ARG A 1 184 ? -2.726 3.384 -13.997 1.00 81.25 184 ARG A C 1
ATOM 1405 O O . ARG A 1 184 ? -2.004 4.136 -14.642 1.00 81.25 184 ARG A O 1
ATOM 1412 N N . ALA A 1 185 ? -4.009 3.185 -14.286 1.00 81.62 185 ALA A N 1
ATOM 1413 C CA . ALA A 1 185 ? -4.681 3.830 -15.408 1.00 81.62 185 ALA A CA 1
ATOM 1414 C C . ALA A 1 185 ? -4.678 5.360 -15.256 1.00 81.62 185 ALA A C 1
ATOM 1416 O O . ALA A 1 185 ? -4.344 6.079 -16.199 1.00 81.62 185 ALA A O 1
ATOM 1417 N N . LYS A 1 186 ? -4.956 5.867 -14.049 1.00 81.69 186 LYS A N 1
ATOM 1418 C CA . LYS A 1 186 ? -4.861 7.298 -13.734 1.00 81.69 186 LYS A CA 1
ATOM 1419 C C . LYS A 1 186 ? -3.437 7.824 -13.915 1.00 81.69 186 LYS A C 1
ATOM 1421 O O . LYS A 1 186 ? -3.227 8.794 -14.639 1.00 81.69 186 LYS A O 1
ATOM 1426 N N . ALA A 1 187 ? -2.450 7.143 -13.335 1.00 83.06 187 ALA A N 1
ATOM 1427 C CA . ALA A 1 187 ? -1.044 7.508 -13.482 1.00 83.06 187 ALA A CA 1
ATOM 1428 C C . ALA A 1 187 ? -0.578 7.471 -14.950 1.00 83.06 187 ALA A C 1
ATOM 1430 O O . ALA A 1 187 ? 0.229 8.302 -15.367 1.00 83.06 187 ALA A O 1
ATOM 1431 N N . PHE A 1 188 ? -1.086 6.526 -15.746 1.00 85.81 188 PHE A N 1
ATOM 1432 C CA . PHE A 1 188 ? -0.804 6.426 -17.174 1.00 85.81 188 PHE A CA 1
ATOM 1433 C C . PHE A 1 188 ? -1.345 7.648 -17.931 1.00 85.81 188 PHE A C 1
ATOM 1435 O O . PHE A 1 188 ? -0.609 8.287 -18.681 1.00 85.81 188 PHE A O 1
ATOM 1442 N N . ARG A 1 189 ? -2.598 8.046 -17.674 1.00 83.00 189 ARG A N 1
ATOM 1443 C CA . ARG A 1 189 ? -3.185 9.261 -18.268 1.00 83.00 189 ARG A CA 1
ATOM 1444 C C . ARG A 1 189 ? -2.399 10.518 -17.891 1.00 83.00 189 ARG A C 1
ATOM 1446 O O . ARG A 1 189 ? -2.124 11.343 -18.763 1.00 83.00 189 ARG A O 1
ATOM 1453 N N . GLU A 1 190 ? -1.956 10.619 -16.636 1.00 83.38 190 GLU A N 1
ATOM 1454 C CA . GLU A 1 190 ? -1.121 11.728 -16.158 1.00 83.38 190 GLU A CA 1
ATOM 1455 C C . GLU A 1 190 ? 0.218 11.822 -16.910 1.00 83.38 190 GLU A C 1
ATOM 1457 O O . GLU A 1 190 ? 0.604 12.912 -17.334 1.00 83.38 190 GLU A O 1
ATOM 1462 N N . ILE A 1 191 ? 0.929 10.705 -17.134 1.00 83.88 191 ILE A N 1
ATOM 1463 C CA . ILE A 1 191 ? 2.201 10.744 -17.885 1.00 83.88 191 ILE A CA 1
ATOM 1464 C C . ILE A 1 191 ? 1.999 11.056 -19.375 1.00 83.88 191 ILE A C 1
ATOM 1466 O O . ILE A 1 191 ? 2.917 11.580 -20.011 1.00 83.88 191 ILE A O 1
ATOM 1470 N N . CYS A 1 192 ? 0.815 10.764 -19.918 1.00 81.44 192 CYS A N 1
ATOM 1471 C CA . CYS A 1 192 ? 0.427 11.079 -21.290 1.00 81.44 192 CYS A CA 1
ATOM 1472 C C . CYS A 1 192 ? -0.135 12.505 -21.452 1.00 81.44 192 CYS A C 1
ATOM 1474 O O . CYS A 1 192 ? -0.309 12.953 -22.586 1.00 81.44 192 CYS A O 1
ATOM 1476 N N . GLY A 1 193 ? -0.375 13.240 -20.361 1.00 77.69 193 GLY A N 1
ATOM 1477 C CA . GLY A 1 193 ? -0.950 14.589 -20.408 1.00 77.69 193 GLY A CA 1
ATOM 1478 C C . GLY A 1 193 ? -2.414 14.613 -20.858 1.00 77.69 193 GLY A C 1
ATOM 1479 O O . GLY A 1 193 ? -2.833 15.566 -21.509 1.00 77.69 193 GLY A O 1
ATOM 1480 N N . LEU A 1 194 ? -3.172 13.552 -20.564 1.00 75.19 194 LEU A N 1
ATOM 1481 C CA . LEU A 1 194 ? -4.600 13.457 -20.864 1.00 75.19 194 LEU A CA 1
ATOM 1482 C C . LEU A 1 194 ? -5.406 14.017 -19.679 1.00 75.19 194 LEU A C 1
ATOM 1484 O O . LEU A 1 194 ? -5.283 13.514 -18.564 1.00 75.19 194 LEU A O 1
ATOM 1488 N N . GLU A 1 195 ? -6.226 15.045 -19.911 1.00 57.03 195 GLU A N 1
ATOM 1489 C CA . GLU A 1 195 ? -7.128 15.619 -18.898 1.00 57.03 195 GLU A CA 1
ATOM 1490 C C . GLU A 1 195 ? -8.465 14.848 -18.851 1.00 57.03 195 GLU A C 1
ATOM 1492 O O . GLU A 1 195 ? -9.031 14.524 -19.895 1.00 57.03 195 GLU A O 1
ATOM 1497 N N . GLY A 1 196 ? -8.970 14.556 -17.644 1.00 54.31 196 GLY A N 1
ATOM 1498 C CA . GLY A 1 196 ? -10.272 13.908 -17.403 1.00 54.31 196 GLY A CA 1
ATOM 1499 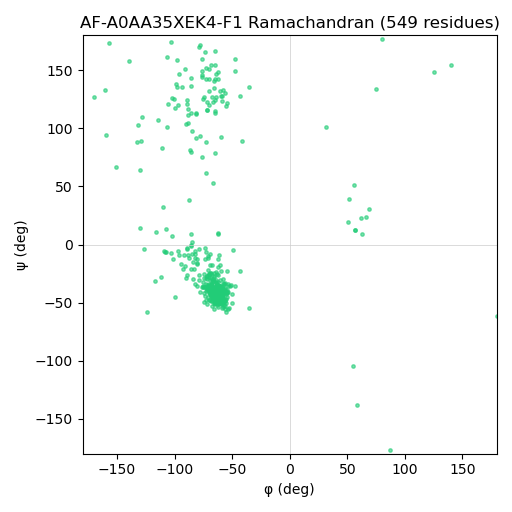C C . GLY A 1 196 ? -10.204 12.643 -16.534 1.00 54.31 196 GLY A C 1
ATOM 1500 O O . GLY A 1 196 ? -9.211 11.914 -16.561 1.00 54.31 196 GLY A O 1
ATOM 1501 N N . GLU A 1 197 ? -11.267 12.386 -15.762 1.00 50.12 197 GLU A N 1
ATOM 1502 C CA . GLU A 1 197 ? -11.474 11.106 -15.062 1.00 50.12 197 GLU A CA 1
ATOM 1503 C C . GLU A 1 197 ? -11.592 9.964 -16.093 1.00 50.12 197 GLU A C 1
ATOM 1505 O O . GLU A 1 197 ? -12.052 10.207 -17.216 1.00 50.12 197 GLU A O 1
ATOM 1510 N N . PRO A 1 198 ? -11.161 8.728 -15.770 1.00 53.66 198 PRO A N 1
ATOM 1511 C CA . PRO A 1 198 ? -11.437 7.586 -16.633 1.00 53.66 198 PRO A CA 1
ATOM 1512 C C . PRO A 1 198 ? -12.950 7.520 -16.865 1.00 53.66 198 PRO A C 1
ATOM 1514 O O . PRO A 1 198 ? -13.719 7.482 -15.906 1.00 53.66 198 PRO A O 1
ATOM 1517 N N . GLU A 1 199 ? -13.393 7.569 -18.126 1.00 42.44 199 GLU A N 1
ATOM 1518 C CA . GLU A 1 199 ? -14.811 7.384 -18.430 1.00 42.44 199 GLU A CA 1
ATOM 1519 C C . GLU A 1 199 ? -15.241 6.048 -17.823 1.00 42.44 199 GLU A C 1
ATOM 1521 O O . GLU A 1 199 ? -14.660 5.006 -18.133 1.00 42.44 199 GLU A O 1
ATOM 1526 N N . GLY A 1 200 ? -16.199 6.109 -16.894 1.00 39.62 200 GLY A N 1
ATOM 1527 C CA . GLY A 1 200 ? -16.736 4.965 -16.170 1.00 39.62 200 GLY A CA 1
ATOM 1528 C C . GLY A 1 200 ? -17.457 4.014 -17.114 1.00 39.62 200 GLY A C 1
ATOM 1529 O O . GLY A 1 200 ? -18.682 4.011 -17.194 1.00 39.62 200 GLY A O 1
ATOM 1530 N N . GLY A 1 201 ? -16.696 3.208 -17.843 1.00 34.28 201 GLY A N 1
ATOM 1531 C CA . GLY A 1 201 ? -17.188 2.011 -18.491 1.00 34.28 201 GLY A CA 1
ATOM 1532 C C . GLY A 1 201 ? -17.231 0.902 -17.454 1.00 34.28 201 GLY A C 1
ATOM 1533 O O . GLY A 1 201 ? -16.186 0.455 -16.994 1.00 34.28 201 GLY A O 1
ATOM 1534 N N . GLY A 1 202 ? -18.432 0.439 -17.102 1.00 31.16 202 GLY A N 1
ATOM 1535 C CA . GLY A 1 202 ? -18.650 -0.819 -16.382 1.00 31.16 202 GLY A CA 1
ATOM 1536 C C . GLY A 1 202 ? -18.278 -2.045 -17.228 1.00 31.16 202 GLY A C 1
ATOM 1537 O O . GLY A 1 202 ? -19.113 -2.919 -17.436 1.00 31.16 202 GLY A O 1
ATOM 1538 N N . GLY A 1 203 ? -17.059 -2.068 -17.768 1.00 31.97 203 GLY A N 1
ATOM 1539 C CA . GLY A 1 203 ? -16.438 -3.217 -18.419 1.00 31.97 203 GLY A CA 1
ATOM 1540 C C . GLY A 1 203 ? -15.551 -3.961 -17.423 1.00 31.97 203 GLY A C 1
ATOM 1541 O O . GLY A 1 203 ? -14.992 -3.343 -16.521 1.00 31.97 203 GLY A O 1
ATOM 1542 N N . GLU A 1 204 ? -15.465 -5.285 -17.565 1.00 37.75 204 GLU A N 1
ATOM 1543 C CA . GLU A 1 204 ? -14.681 -6.180 -16.704 1.00 37.75 204 GLU A CA 1
ATOM 1544 C C . GLU A 1 204 ? -13.290 -5.602 -16.382 1.00 37.75 204 GLU A C 1
ATOM 1546 O O . GLU A 1 204 ? -12.552 -5.215 -17.288 1.00 37.75 204 GLU A O 1
ATOM 1551 N N . GLU A 1 205 ? -12.928 -5.542 -15.093 1.00 41.44 205 GLU A N 1
ATOM 1552 C CA . GLU A 1 205 ? -11.593 -5.146 -14.627 1.00 41.44 205 GLU A CA 1
ATOM 1553 C C . GLU A 1 205 ? -10.533 -6.097 -15.203 1.00 41.44 205 GLU A C 1
ATOM 1555 O O . GLU A 1 205 ? -10.217 -7.143 -14.629 1.00 41.44 205 GLU A O 1
ATOM 1560 N N . ILE A 1 206 ? -9.959 -5.748 -16.355 1.00 49.31 206 ILE A N 1
ATOM 1561 C CA . ILE A 1 206 ? -8.851 -6.515 -16.912 1.00 49.31 206 ILE A CA 1
ATOM 1562 C C . ILE A 1 206 ? -7.614 -6.247 -16.041 1.00 49.31 206 ILE A C 1
ATOM 1564 O O . ILE A 1 206 ? -7.142 -5.118 -15.870 1.00 49.31 206 ILE A O 1
ATOM 1568 N N . SER A 1 207 ? -7.143 -7.314 -15.396 1.00 58.38 207 SER A N 1
ATOM 1569 C CA . SER A 1 207 ? -6.203 -7.261 -14.283 1.00 58.38 207 SER A CA 1
ATOM 1570 C C . SER A 1 207 ? -4.763 -7.513 -14.735 1.00 58.38 207 SER A C 1
ATOM 1572 O O . SER A 1 207 ? -4.446 -8.425 -15.496 1.00 58.38 207 SER A O 1
ATOM 1574 N N . PHE A 1 208 ? -3.848 -6.694 -14.217 1.00 72.06 208 PHE A N 1
ATOM 1575 C CA . PHE A 1 208 ? -2.413 -6.971 -14.227 1.00 72.06 208 PHE A CA 1
ATOM 1576 C C . PHE A 1 208 ? -2.136 -8.084 -13.206 1.00 72.06 208 PHE A C 1
ATOM 1578 O O . PHE A 1 208 ? -1.941 -7.812 -12.020 1.00 72.06 208 PHE A O 1
ATOM 1585 N N . THR A 1 209 ? -2.231 -9.338 -13.646 1.00 78.88 209 THR A N 1
ATOM 1586 C CA . THR A 1 209 ? -2.159 -10.522 -12.781 1.00 78.88 209 THR A CA 1
ATOM 1587 C C . THR A 1 209 ? -0.748 -11.085 -12.690 1.00 78.88 209 THR A C 1
ATOM 1589 O O . THR A 1 209 ? -0.094 -11.287 -13.711 1.00 78.88 209 THR A O 1
ATOM 1592 N N . PHE A 1 210 ? -0.327 -11.426 -11.476 1.00 87.75 210 PHE A N 1
ATOM 1593 C CA . PHE A 1 210 ? 0.906 -12.161 -11.207 1.00 87.75 210 PHE A CA 1
ATOM 1594 C C . PHE A 1 210 ? 0.583 -13.636 -10.986 1.00 87.75 210 PHE A C 1
ATOM 1596 O O . PHE A 1 210 ? -0.390 -13.951 -10.297 1.00 87.75 210 PHE A O 1
ATOM 1603 N N . ASP A 1 211 ? 1.393 -14.537 -11.542 1.00 90.69 211 ASP A N 1
ATOM 1604 C CA . ASP A 1 211 ? 1.263 -15.957 -11.230 1.00 90.69 211 ASP A CA 1
ATOM 1605 C C . ASP A 1 211 ? 1.905 -16.303 -9.868 1.00 90.69 211 ASP A C 1
ATOM 1607 O O . ASP A 1 211 ? 2.599 -15.500 -9.234 1.00 90.69 211 ASP A O 1
ATOM 1611 N N . THR A 1 212 ? 1.668 -17.520 -9.372 1.00 90.94 212 THR A N 1
ATOM 1612 C CA . THR A 1 212 ? 2.237 -17.979 -8.095 1.00 90.94 212 THR A CA 1
ATOM 1613 C C . THR A 1 212 ? 3.773 -17.935 -8.087 1.00 90.94 212 THR A C 1
ATOM 1615 O O . THR A 1 212 ? 4.376 -17.618 -7.059 1.00 90.94 212 THR A O 1
ATOM 1618 N N . GLY A 1 213 ? 4.421 -18.238 -9.217 1.00 91.94 213 GLY A N 1
ATOM 1619 C CA . GLY A 1 213 ? 5.878 -18.226 -9.347 1.00 91.94 213 GLY A CA 1
ATOM 1620 C C . GLY A 1 213 ? 6.452 -16.813 -9.271 1.00 91.94 213 GLY A C 1
ATOM 1621 O O . GLY A 1 213 ? 7.435 -16.583 -8.564 1.00 91.94 213 GLY A O 1
ATOM 1622 N N . ASP A 1 214 ? 5.792 -15.862 -9.921 1.00 93.19 214 ASP A N 1
ATOM 1623 C CA . ASP A 1 214 ? 6.096 -14.439 -9.921 1.00 93.19 214 ASP A CA 1
ATOM 1624 C C . ASP A 1 214 ? 6.004 -13.852 -8.508 1.00 93.19 214 ASP A C 1
ATOM 1626 O O . ASP A 1 214 ? 6.917 -13.151 -8.064 1.00 93.19 214 ASP A O 1
ATOM 1630 N N . ILE A 1 215 ? 4.954 -14.197 -7.754 1.00 93.44 215 ILE A N 1
ATOM 1631 C CA . ILE A 1 215 ? 4.768 -13.745 -6.365 1.00 93.44 215 ILE A CA 1
ATOM 1632 C C . ILE A 1 215 ? 5.862 -14.313 -5.453 1.00 93.44 215 ILE A C 1
ATOM 1634 O O . ILE A 1 215 ? 6.438 -13.590 -4.634 1.00 93.44 215 ILE A O 1
ATOM 1638 N N . ILE A 1 216 ? 6.194 -15.601 -5.593 1.00 94.00 216 ILE A N 1
ATOM 1639 C CA . ILE A 1 216 ? 7.273 -16.234 -4.819 1.00 94.00 216 ILE A CA 1
ATOM 1640 C C . ILE A 1 216 ? 8.621 -15.584 -5.146 1.00 94.00 216 ILE A C 1
ATOM 1642 O O . ILE A 1 216 ? 9.395 -15.270 -4.235 1.00 94.00 216 ILE A O 1
ATOM 1646 N N . LYS A 1 217 ? 8.896 -15.351 -6.432 1.00 95.25 217 LYS A N 1
ATOM 1647 C CA . LYS A 1 217 ? 10.107 -14.681 -6.911 1.00 95.25 217 LYS A CA 1
ATOM 1648 C C . LYS A 1 217 ? 10.215 -13.268 -6.343 1.00 95.25 217 LYS A C 1
ATOM 1650 O O . LYS A 1 217 ? 11.259 -12.919 -5.788 1.00 95.25 217 LYS A O 1
ATOM 1655 N N . LEU A 1 218 ? 9.133 -12.492 -6.416 1.00 95.62 218 LEU A N 1
ATOM 1656 C CA . LEU A 1 218 ? 9.056 -11.143 -5.867 1.00 95.62 218 LEU A CA 1
ATOM 1657 C C . LEU A 1 218 ? 9.316 -11.140 -4.360 1.00 95.62 218 LEU A C 1
ATOM 1659 O O . LEU A 1 218 ? 10.195 -10.409 -3.906 1.00 95.62 218 LEU A O 1
ATOM 1663 N N . LYS A 1 219 ? 8.621 -11.991 -3.593 1.00 95.06 219 LYS A N 1
ATOM 1664 C CA . LYS A 1 219 ? 8.852 -12.141 -2.150 1.00 95.06 219 LYS A CA 1
ATOM 1665 C C . LYS A 1 219 ? 10.331 -12.403 -1.873 1.00 95.06 219 LYS A C 1
ATOM 1667 O O . LYS A 1 219 ? 10.955 -11.662 -1.123 1.00 95.06 219 LYS A O 1
ATOM 1672 N N . ASN A 1 220 ? 10.917 -13.422 -2.499 1.00 95.62 220 ASN A N 1
ATOM 1673 C CA . ASN A 1 220 ? 12.308 -13.804 -2.249 1.00 95.62 220 ASN A CA 1
ATOM 1674 C C . ASN A 1 220 ? 13.293 -12.680 -2.595 1.00 95.62 220 ASN A C 1
ATOM 1676 O O . ASN A 1 220 ? 14.273 -12.471 -1.886 1.00 95.62 220 ASN A O 1
ATOM 1680 N N . MET A 1 221 ? 13.046 -11.940 -3.672 1.00 96.44 221 MET A N 1
ATOM 1681 C CA . MET A 1 221 ? 13.841 -10.771 -4.034 1.00 96.44 221 MET A CA 1
ATOM 1682 C C . MET A 1 221 ? 13.744 -9.662 -2.981 1.00 96.44 221 MET A C 1
ATOM 1684 O O . MET A 1 221 ? 14.780 -9.177 -2.531 1.00 96.44 221 MET A O 1
ATOM 1688 N N . VAL A 1 222 ? 12.529 -9.300 -2.560 1.00 96.12 222 VAL A N 1
ATOM 1689 C CA . VAL A 1 222 ? 12.300 -8.257 -1.551 1.00 96.12 222 VAL A CA 1
ATOM 1690 C C . VAL A 1 222 ? 12.978 -8.634 -0.236 1.00 96.12 222 VAL A C 1
ATOM 1692 O O . VAL A 1 222 ? 13.794 -7.858 0.250 1.00 96.12 222 VAL A O 1
ATOM 1695 N N . LEU A 1 223 ? 12.761 -9.853 0.270 1.00 95.06 223 LEU A N 1
ATOM 1696 C CA . LEU A 1 223 ? 13.370 -10.320 1.523 1.00 95.06 223 LEU A CA 1
ATOM 1697 C C . LEU A 1 223 ? 14.903 -10.343 1.478 1.00 95.06 223 LEU A C 1
ATOM 1699 O O . LEU A 1 223 ? 15.555 -10.046 2.479 1.00 95.06 223 LEU A O 1
ATOM 1703 N N . ARG A 1 224 ? 15.500 -10.680 0.326 1.00 95.69 224 ARG A N 1
ATOM 1704 C CA . ARG A 1 224 ? 16.962 -10.635 0.158 1.00 95.69 224 ARG A CA 1
ATOM 1705 C C . ARG A 1 224 ? 17.500 -9.213 0.274 1.00 95.69 224 ARG A C 1
ATOM 1707 O O . ARG A 1 224 ? 18.538 -9.022 0.900 1.00 95.69 224 ARG A O 1
ATOM 1714 N N . VAL A 1 225 ? 16.818 -8.229 -0.314 1.00 95.44 225 VAL A N 1
ATOM 1715 C CA . VAL A 1 225 ? 17.244 -6.825 -0.246 1.00 95.44 225 VAL A CA 1
ATOM 1716 C C . VAL A 1 225 ? 17.003 -6.248 1.149 1.00 95.44 225 VAL A C 1
ATOM 1718 O O . VAL A 1 225 ? 17.923 -5.656 1.714 1.00 95.44 225 VAL A O 1
ATOM 1721 N N . THR A 1 226 ? 15.818 -6.450 1.734 1.00 93.75 226 THR A N 1
ATOM 1722 C CA . THR A 1 226 ? 15.465 -5.889 3.052 1.00 93.75 226 THR A CA 1
ATOM 1723 C C . THR A 1 226 ? 16.265 -6.509 4.194 1.00 93.75 226 THR A C 1
ATOM 1725 O O . THR A 1 226 ? 16.678 -5.805 5.113 1.00 93.75 226 THR A O 1
ATOM 1728 N N . GLY A 1 227 ? 16.600 -7.798 4.092 1.00 91.50 227 GLY A N 1
ATOM 1729 C CA . GLY A 1 227 ? 17.475 -8.493 5.039 1.00 91.50 227 GLY A CA 1
ATOM 1730 C C . GLY A 1 227 ? 18.978 -8.242 4.850 1.00 91.50 227 GLY A C 1
ATOM 1731 O O . GLY A 1 227 ? 19.779 -8.746 5.641 1.00 91.50 227 GLY A O 1
ATOM 1732 N N . SER A 1 228 ? 19.395 -7.502 3.817 1.00 93.62 228 SER A N 1
ATOM 1733 C CA . SER A 1 228 ? 20.814 -7.301 3.494 1.00 93.62 228 SER A CA 1
ATOM 1734 C C . SER A 1 228 ? 21.508 -6.294 4.425 1.00 93.62 228 SER A C 1
ATOM 1736 O O . SER A 1 228 ? 20.912 -5.320 4.887 1.00 93.62 228 SER A O 1
ATOM 1738 N N . GLN A 1 229 ? 22.811 -6.481 4.671 1.00 91.06 229 GLN A N 1
ATOM 1739 C CA . GLN A 1 229 ? 23.620 -5.467 5.370 1.00 91.06 229 GLN A CA 1
ATOM 1740 C C . GLN A 1 229 ? 23.824 -4.225 4.491 1.00 91.06 229 GLN A C 1
ATOM 1742 O O . GLN A 1 229 ? 23.889 -3.105 4.992 1.00 91.06 229 GLN A O 1
ATOM 1747 N N . GLN A 1 230 ? 23.850 -4.415 3.172 1.00 92.38 230 GLN A N 1
ATOM 1748 C CA . GLN A 1 230 ? 23.959 -3.371 2.160 1.00 92.38 230 GLN A CA 1
ATOM 1749 C C . GLN A 1 230 ? 22.873 -2.307 2.339 1.00 92.38 230 GLN A C 1
ATOM 1751 O O . GLN A 1 230 ? 23.179 -1.117 2.351 1.00 92.38 230 GLN A O 1
ATOM 1756 N N . LEU A 1 231 ? 21.621 -2.716 2.574 1.00 91.75 231 LEU A N 1
ATOM 1757 C CA . LEU A 1 231 ? 20.530 -1.777 2.827 1.00 91.75 231 LEU A CA 1
ATOM 1758 C C . LEU A 1 231 ? 20.780 -0.901 4.058 1.00 91.75 231 LEU A C 1
ATOM 1760 O O . LEU A 1 231 ? 20.486 0.290 4.014 1.00 91.75 231 LEU A O 1
ATOM 1764 N N . LYS A 1 232 ? 21.367 -1.442 5.132 1.00 88.12 232 LYS A N 1
ATOM 1765 C CA . LYS A 1 232 ? 21.685 -0.664 6.343 1.00 88.12 232 LYS A CA 1
ATOM 1766 C C . LYS A 1 232 ? 22.797 0.358 6.104 1.00 88.12 232 LYS A C 1
ATOM 1768 O O . LYS A 1 232 ? 22.764 1.436 6.689 1.00 88.12 232 LYS A O 1
ATOM 1773 N N . HIS A 1 233 ? 23.758 0.033 5.242 1.00 89.06 233 HIS A N 1
ATOM 1774 C CA . HIS A 1 233 ? 24.886 0.910 4.924 1.00 89.06 233 HIS A CA 1
ATOM 1775 C C . HIS A 1 233 ? 24.583 1.932 3.821 1.00 89.06 233 HIS A C 1
ATOM 1777 O O . HIS A 1 233 ? 25.241 2.970 3.781 1.00 89.06 233 HIS A O 1
ATOM 1783 N N . LEU A 1 234 ? 23.570 1.695 2.981 1.00 88.62 234 LEU A N 1
ATOM 1784 C CA . LEU A 1 234 ? 23.257 2.518 1.808 1.00 88.62 234 LEU A CA 1
ATOM 1785 C C . LEU A 1 234 ? 23.177 4.023 2.111 1.00 88.62 234 LEU A C 1
ATOM 1787 O O . LEU A 1 234 ? 23.851 4.800 1.440 1.00 88.62 234 LEU A O 1
ATOM 1791 N N . THR A 1 235 ? 22.419 4.447 3.129 1.00 86.50 235 THR A N 1
ATOM 1792 C CA . THR A 1 235 ? 22.343 5.874 3.495 1.00 86.50 235 THR A CA 1
ATOM 1793 C C . THR A 1 235 ? 23.712 6.437 3.889 1.00 86.50 235 THR A C 1
ATOM 1795 O O . THR A 1 235 ? 24.083 7.500 3.403 1.00 86.50 235 THR A O 1
ATOM 1798 N N . SER A 1 236 ? 24.503 5.722 4.698 1.00 87.50 236 SER A N 1
ATOM 1799 C CA . SER A 1 236 ? 25.843 6.192 5.091 1.00 87.50 236 SER A CA 1
ATOM 1800 C C . SER A 1 236 ? 26.808 6.288 3.903 1.00 87.50 236 SER A C 1
ATOM 1802 O O . SER A 1 236 ? 27.594 7.228 3.810 1.00 87.50 236 SER A O 1
ATOM 1804 N N . THR A 1 237 ? 26.711 5.354 2.953 1.00 86.50 237 THR A N 1
ATOM 1805 C CA . THR A 1 237 ? 27.495 5.369 1.714 1.00 86.50 237 THR A CA 1
ATOM 1806 C C . THR A 1 237 ? 27.104 6.555 0.830 1.00 86.50 237 THR A C 1
ATOM 1808 O O . THR A 1 237 ? 27.976 7.275 0.350 1.00 86.50 237 THR A O 1
ATOM 1811 N N . ALA A 1 238 ? 25.804 6.801 0.658 1.00 82.19 238 ALA A N 1
ATOM 1812 C CA . ALA A 1 238 ? 25.283 7.926 -0.114 1.00 82.19 238 ALA A CA 1
ATOM 1813 C C . ALA A 1 238 ? 25.662 9.287 0.500 1.00 82.19 238 ALA A C 1
ATOM 1815 O O . ALA A 1 238 ? 26.014 10.220 -0.225 1.00 82.19 238 ALA A O 1
ATOM 1816 N N . GLU A 1 239 ? 25.629 9.400 1.832 1.00 81.94 239 GLU A N 1
ATOM 1817 C CA . GLU A 1 239 ? 26.065 10.598 2.557 1.00 81.94 239 GLU A CA 1
ATOM 1818 C C . GLU A 1 239 ? 27.564 10.871 2.334 1.00 81.94 239 GLU A C 1
ATOM 1820 O O . GLU A 1 239 ? 27.920 11.998 1.983 1.00 81.94 239 GLU A O 1
ATOM 1825 N N . GLY A 1 240 ? 28.421 9.845 2.418 1.00 81.31 240 GLY A N 1
ATOM 1826 C CA . GLY A 1 240 ? 29.864 9.975 2.176 1.00 81.31 240 GLY A CA 1
ATOM 1827 C C . GLY A 1 240 ? 30.230 10.368 0.738 1.00 81.31 240 GLY A C 1
ATOM 1828 O O . GLY A 1 240 ? 31.114 11.198 0.530 1.00 81.31 240 GLY A O 1
ATOM 1829 N N . LEU A 1 241 ? 29.518 9.842 -0.268 1.00 77.31 241 LEU A N 1
ATOM 1830 C CA . LEU A 1 241 ? 29.718 10.234 -1.673 1.00 77.31 241 LEU A CA 1
ATOM 1831 C C . LEU A 1 241 ? 29.423 11.721 -1.909 1.00 77.31 241 LEU A C 1
ATOM 1833 O O . LEU A 1 241 ? 30.089 12.377 -2.709 1.00 77.31 241 LEU A O 1
ATOM 1837 N N . HIS A 1 242 ? 28.431 12.265 -1.206 1.00 69.50 242 HIS A N 1
ATOM 1838 C CA . HIS A 1 242 ? 28.055 13.667 -1.342 1.00 69.50 242 HIS A CA 1
ATOM 1839 C C . HIS A 1 242 ? 29.038 14.618 -0.649 1.00 69.50 242 HIS A C 1
ATOM 1841 O O . HIS A 1 242 ? 29.236 15.728 -1.124 1.00 69.50 242 HIS A O 1
ATOM 1847 N N . GLU A 1 243 ? 29.668 14.211 0.455 1.00 69.19 243 GLU A N 1
ATOM 1848 C CA . GLU A 1 243 ? 30.697 15.028 1.115 1.00 69.19 243 GLU A CA 1
ATOM 1849 C C . GLU A 1 243 ? 31.951 15.203 0.243 1.00 69.19 243 GLU A C 1
ATOM 1851 O O . GLU A 1 243 ? 32.584 16.259 0.283 1.00 69.19 243 GLU A O 1
ATOM 1856 N N . GLY A 1 244 ? 32.275 14.206 -0.590 1.00 59.50 244 GLY A N 1
ATOM 1857 C CA . GLY A 1 244 ? 33.362 14.282 -1.574 1.00 59.50 244 GLY A CA 1
ATOM 1858 C C . GLY A 1 244 ? 33.008 15.052 -2.854 1.00 59.50 244 GLY A C 1
ATOM 1859 O O . GLY A 1 244 ? 33.891 15.624 -3.496 1.00 59.50 244 GLY A O 1
ATOM 1860 N N . ALA A 1 245 ? 31.726 15.109 -3.222 1.00 56.47 245 ALA A N 1
ATOM 1861 C CA . ALA A 1 245 ? 31.245 15.848 -4.383 1.00 56.47 245 ALA A CA 1
ATOM 1862 C C . ALA A 1 245 ? 30.916 17.299 -3.987 1.00 56.47 245 ALA A C 1
ATOM 1864 O O . ALA A 1 245 ? 29.896 17.568 -3.359 1.00 56.47 245 ALA A O 1
ATOM 1865 N N . GLY A 1 246 ? 31.780 18.255 -4.352 1.00 52.91 246 GLY A N 1
ATOM 1866 C CA . GLY A 1 246 ? 31.585 19.684 -4.059 1.00 52.91 246 GLY A CA 1
ATOM 1867 C C . GLY A 1 246 ? 30.180 20.214 -4.402 1.00 52.91 246 GLY A C 1
ATOM 1868 O O . GLY A 1 246 ? 29.462 19.617 -5.202 1.00 52.91 246 GLY A O 1
ATOM 1869 N N . GLN A 1 247 ? 29.793 21.346 -3.788 1.00 45.19 247 GLN A N 1
ATOM 1870 C CA . GLN A 1 247 ? 28.457 21.976 -3.844 1.00 45.19 247 GLN A CA 1
ATOM 1871 C C . GLN A 1 247 ? 27.829 21.956 -5.252 1.00 45.19 247 GLN A C 1
ATOM 1873 O O . GLN A 1 247 ? 27.999 22.876 -6.048 1.00 45.19 247 GLN A O 1
ATOM 1878 N N . GLY A 1 248 ? 27.097 20.891 -5.568 1.00 45.50 248 GLY A N 1
ATOM 1879 C CA . GLY A 1 248 ? 26.610 20.664 -6.922 1.00 45.50 248 GLY A CA 1
ATOM 1880 C C . GLY A 1 248 ? 25.805 19.380 -7.051 1.00 45.50 248 GLY A C 1
ATOM 1881 O O . GLY A 1 248 ? 24.617 19.456 -7.338 1.00 45.50 248 GLY A O 1
ATOM 1882 N N . ALA A 1 249 ? 26.391 18.210 -6.790 1.00 48.91 249 ALA A N 1
ATOM 1883 C CA . ALA A 1 249 ? 25.738 16.914 -7.016 1.00 48.91 249 ALA A CA 1
ATOM 1884 C C . ALA A 1 249 ? 24.881 16.459 -5.819 1.00 48.91 249 ALA A C 1
ATOM 1886 O O . ALA A 1 249 ? 25.313 15.688 -4.967 1.00 48.91 249 ALA A O 1
ATOM 1887 N N . GLY A 1 250 ? 23.652 16.967 -5.708 1.00 53.31 250 GLY A N 1
ATOM 1888 C CA . GLY A 1 250 ? 22.698 16.499 -4.697 1.00 53.31 250 GLY A CA 1
ATOM 1889 C C . GLY A 1 250 ? 21.992 15.210 -5.124 1.00 53.31 250 GLY A C 1
ATOM 1890 O O . GLY A 1 250 ? 21.170 15.255 -6.036 1.00 53.31 250 GLY A O 1
ATOM 1891 N N . LEU A 1 251 ? 22.259 14.093 -4.438 1.00 58.12 251 LEU A N 1
ATOM 1892 C CA . LEU A 1 251 ? 21.412 12.894 -4.490 1.00 58.12 251 LEU A CA 1
ATOM 1893 C C . LEU A 1 251 ? 19.996 13.247 -3.999 1.00 58.12 251 LEU A C 1
ATOM 1895 O O . LEU A 1 251 ? 19.859 13.804 -2.901 1.00 58.12 251 LEU A O 1
ATOM 1899 N N . PRO A 1 252 ? 18.931 12.931 -4.757 1.00 57.16 252 PRO A N 1
ATOM 1900 C CA . PRO A 1 252 ? 17.593 12.942 -4.186 1.00 57.16 252 PRO A CA 1
ATOM 1901 C C . PRO A 1 252 ? 17.510 11.868 -3.093 1.00 57.16 252 PRO A C 1
ATOM 1903 O O . PRO A 1 252 ? 18.174 10.838 -3.176 1.00 57.16 252 PRO A O 1
ATOM 1906 N N . TYR A 1 253 ? 16.722 12.128 -2.046 1.00 60.12 253 TYR A N 1
ATOM 1907 C CA . TYR A 1 253 ? 16.560 11.227 -0.891 1.00 60.12 253 TYR A CA 1
ATOM 1908 C C . TYR A 1 253 ? 17.816 11.043 -0.014 1.00 60.12 253 TYR A C 1
ATOM 1910 O O . TYR A 1 253 ? 17.936 10.052 0.705 1.00 60.12 253 TYR A O 1
ATOM 1918 N N . ARG A 1 254 ? 18.734 12.024 -0.041 1.00 63.81 254 ARG A N 1
ATOM 1919 C CA . ARG A 1 254 ? 20.055 12.031 0.625 1.00 63.81 254 ARG A CA 1
ATOM 1920 C C . ARG A 1 254 ? 20.102 11.336 1.989 1.00 63.81 254 ARG A C 1
ATOM 1922 O O . ARG A 1 254 ? 20.948 10.480 2.201 1.00 63.81 254 ARG A O 1
ATOM 1929 N N . SER A 1 255 ? 19.235 11.724 2.917 1.00 66.62 255 SER A N 1
ATOM 1930 C CA . SER A 1 255 ? 19.287 11.252 4.301 1.00 66.62 255 SER A CA 1
ATOM 1931 C C . SER A 1 255 ? 18.434 10.009 4.547 1.00 66.62 255 SER A C 1
ATOM 1933 O O . SER A 1 255 ? 18.517 9.451 5.632 1.00 66.62 255 SER A O 1
ATOM 1935 N N . SER A 1 256 ? 17.599 9.559 3.615 1.00 77.25 256 SER A N 1
ATOM 1936 C CA . SER A 1 256 ? 16.609 8.496 3.849 1.00 77.25 256 SER A CA 1
ATOM 1937 C C . SER A 1 256 ? 16.651 7.386 2.800 1.00 77.25 256 SER A C 1
ATOM 1939 O O . SER A 1 256 ? 15.733 6.575 2.746 1.00 77.25 256 SER A O 1
ATOM 1941 N N . LEU A 1 257 ? 17.708 7.309 1.984 1.00 83.88 257 LEU A N 1
ATOM 1942 C CA . LEU A 1 257 ? 17.782 6.415 0.825 1.00 83.88 257 LEU A CA 1
ATOM 1943 C C . LEU A 1 257 ? 17.535 4.935 1.175 1.00 83.88 257 LEU A C 1
ATOM 1945 O O . LEU A 1 257 ? 16.768 4.268 0.479 1.00 83.88 257 LEU A O 1
ATOM 1949 N N . SER A 1 258 ? 18.101 4.440 2.284 1.00 89.75 258 SER A N 1
ATOM 1950 C CA . SER A 1 258 ? 17.802 3.101 2.816 1.00 89.75 258 SER A CA 1
ATOM 1951 C C . SER A 1 258 ? 16.308 2.912 3.090 1.00 89.75 258 SER A C 1
ATOM 1953 O O . SER A 1 258 ? 15.714 1.937 2.633 1.00 89.75 258 SER A O 1
ATOM 1955 N N . GLN A 1 259 ? 15.680 3.853 3.799 1.00 87.06 259 GLN A N 1
ATOM 1956 C CA . GLN A 1 259 ? 14.256 3.799 4.127 1.00 87.06 259 GLN A CA 1
ATOM 1957 C C . GLN A 1 259 ? 13.368 3.937 2.882 1.00 87.06 259 GLN A C 1
ATOM 1959 O O . GLN A 1 259 ? 12.347 3.261 2.799 1.00 87.06 259 GLN A O 1
ATOM 1964 N N . VAL A 1 260 ? 13.750 4.757 1.897 1.00 88.06 260 VAL A N 1
ATOM 1965 C CA . VAL A 1 260 ? 13.011 4.911 0.631 1.00 88.06 260 VAL A CA 1
ATOM 1966 C C . VAL A 1 260 ? 13.032 3.611 -0.167 1.00 88.06 260 VAL A C 1
ATOM 1968 O O . VAL A 1 260 ? 11.977 3.149 -0.605 1.00 88.06 260 VAL A O 1
ATOM 1971 N N . LEU A 1 261 ? 14.206 2.989 -0.324 1.00 92.06 261 LEU A N 1
ATOM 1972 C CA . LEU A 1 261 ? 14.339 1.711 -1.024 1.00 92.06 261 LEU A CA 1
ATOM 1973 C C . LEU A 1 261 ? 13.557 0.605 -0.308 1.00 92.06 261 LEU A C 1
ATOM 1975 O O . LEU A 1 261 ? 12.786 -0.114 -0.947 1.00 92.06 261 LEU A O 1
ATOM 1979 N N . HIS A 1 262 ? 13.701 0.520 1.017 1.00 92.94 262 HIS A N 1
ATOM 1980 C CA . HIS A 1 262 ? 12.982 -0.444 1.842 1.00 92.94 262 HIS A CA 1
ATOM 1981 C C . HIS A 1 262 ? 11.462 -0.272 1.700 1.00 92.94 262 HIS A C 1
ATOM 1983 O O . HIS A 1 262 ? 10.755 -1.195 1.291 1.00 92.94 262 HIS A O 1
ATOM 1989 N N . CYS A 1 263 ? 10.967 0.943 1.942 1.00 91.62 263 CYS A N 1
ATOM 1990 C CA . CYS A 1 263 ? 9.562 1.294 1.788 1.00 91.62 263 CYS A CA 1
ATOM 1991 C C . CYS A 1 263 ? 9.062 0.966 0.384 1.00 91.62 263 CYS A C 1
ATOM 1993 O O . CYS A 1 263 ? 7.955 0.449 0.232 1.00 91.62 263 CYS A O 1
ATOM 1995 N N . SER A 1 264 ? 9.857 1.236 -0.653 1.00 91.31 264 SER A N 1
ATOM 1996 C CA . SER A 1 264 ? 9.437 0.969 -2.019 1.00 91.31 264 SER A CA 1
ATOM 1997 C C . SER A 1 264 ? 9.257 -0.529 -2.285 1.00 91.31 264 SER A C 1
ATOM 1999 O O . SER A 1 264 ? 8.241 -0.932 -2.845 1.00 91.31 264 SER A O 1
ATOM 2001 N N . LEU A 1 265 ? 10.185 -1.374 -1.853 1.00 94.81 265 LEU A N 1
ATOM 2002 C CA . LEU A 1 265 ? 10.089 -2.813 -2.093 1.00 94.81 265 LEU A CA 1
ATOM 2003 C C . LEU A 1 265 ? 8.996 -3.484 -1.247 1.00 94.81 265 LEU A C 1
ATOM 2005 O O . LEU A 1 265 ? 8.254 -4.318 -1.761 1.00 94.81 265 LEU A O 1
ATOM 2009 N N . VAL A 1 266 ? 8.835 -3.081 0.015 1.00 93.50 266 VAL A N 1
ATOM 2010 C CA . VAL A 1 266 ? 7.802 -3.645 0.903 1.00 93.50 266 VAL A CA 1
ATOM 2011 C C . VAL A 1 266 ? 6.400 -3.240 0.459 1.00 93.50 266 VAL A C 1
ATOM 2013 O O . VAL A 1 266 ? 5.508 -4.080 0.418 1.00 93.50 266 VAL A O 1
ATOM 2016 N N . THR A 1 267 ? 6.196 -1.982 0.056 1.00 89.81 267 THR A N 1
ATOM 2017 C CA . THR A 1 267 ? 4.890 -1.543 -0.471 1.00 89.81 267 THR A CA 1
ATOM 2018 C C . THR A 1 267 ? 4.545 -2.213 -1.802 1.00 89.81 267 THR A C 1
ATOM 2020 O O . THR A 1 267 ? 3.375 -2.475 -2.046 1.00 89.81 267 THR A O 1
ATOM 2023 N N . LEU A 1 268 ? 5.546 -2.546 -2.631 1.00 92.00 268 LEU A N 1
ATOM 2024 C CA . LEU A 1 268 ? 5.349 -3.335 -3.855 1.00 92.00 268 LEU A CA 1
ATOM 2025 C C . LEU A 1 268 ? 4.870 -4.743 -3.518 1.00 92.00 268 LEU A C 1
ATOM 2027 O O . LEU A 1 268 ? 3.883 -5.208 -4.081 1.00 92.00 268 LEU A O 1
ATOM 2031 N N . LEU A 1 269 ? 5.571 -5.407 -2.594 1.00 93.94 269 LEU A N 1
ATOM 2032 C CA . LEU A 1 269 ? 5.203 -6.746 -2.155 1.00 93.94 269 LEU A CA 1
ATOM 2033 C C . LEU A 1 269 ? 3.792 -6.755 -1.569 1.00 93.94 269 LEU A C 1
ATOM 2035 O O . LEU A 1 269 ? 2.999 -7.611 -1.940 1.00 93.94 269 LEU A O 1
ATOM 2039 N N . ARG A 1 270 ? 3.474 -5.779 -0.714 1.00 92.12 270 ARG A N 1
ATOM 2040 C CA . ARG A 1 270 ? 2.153 -5.632 -0.105 1.00 92.12 270 ARG A CA 1
ATOM 2041 C C . ARG A 1 270 ? 1.061 -5.500 -1.152 1.00 92.12 270 ARG A C 1
ATOM 2043 O O . ARG A 1 270 ? 0.152 -6.314 -1.123 1.00 92.12 270 ARG A O 1
ATOM 2050 N N . ASP A 1 271 ? 1.177 -4.565 -2.095 1.00 88.56 271 ASP A N 1
ATOM 2051 C CA . ASP A 1 271 ? 0.147 -4.345 -3.123 1.00 88.56 271 ASP A CA 1
ATOM 2052 C C . ASP A 1 271 ? -0.103 -5.608 -3.972 1.00 88.56 271 ASP A C 1
ATOM 2054 O O . ASP A 1 271 ? -1.249 -5.941 -4.268 1.00 88.56 271 ASP A O 1
ATOM 2058 N N . ILE A 1 272 ? 0.959 -6.333 -4.342 1.00 89.62 272 ILE A N 1
ATOM 2059 C CA . ILE A 1 272 ? 0.857 -7.543 -5.173 1.00 89.62 272 ILE A CA 1
ATOM 2060 C C . ILE A 1 272 ? 0.304 -8.728 -4.372 1.00 89.62 272 ILE A C 1
ATOM 2062 O O . ILE A 1 272 ? -0.538 -9.472 -4.872 1.00 89.62 272 ILE A O 1
ATOM 2066 N N . VAL A 1 273 ? 0.747 -8.906 -3.127 1.00 90.62 273 VAL A N 1
ATOM 2067 C CA . VAL A 1 273 ? 0.311 -10.016 -2.271 1.00 90.62 273 VAL A CA 1
ATOM 2068 C C . VAL A 1 273 ? -1.133 -9.833 -1.817 1.00 90.62 273 VAL A C 1
ATOM 2070 O O . VAL A 1 273 ? -1.906 -10.782 -1.902 1.00 90.62 273 VAL A O 1
ATOM 2073 N N . THR A 1 274 ? -1.536 -8.639 -1.377 1.00 87.56 274 THR A N 1
ATOM 2074 C CA . THR A 1 274 ? -2.909 -8.417 -0.892 1.00 87.56 274 THR A CA 1
ATOM 2075 C C . THR A 1 274 ? -3.942 -8.464 -2.015 1.00 87.56 274 THR A C 1
ATOM 2077 O O . THR A 1 274 ? -5.088 -8.827 -1.760 1.00 87.56 274 THR A O 1
ATOM 2080 N N . SER A 1 275 ? -3.531 -8.179 -3.255 1.00 85.00 275 SER A N 1
ATOM 2081 C CA . SER A 1 275 ? -4.366 -8.331 -4.456 1.00 85.00 275 SER A CA 1
ATOM 2082 C C . SER A 1 275 ? -4.406 -9.770 -4.993 1.00 85.00 275 SER A C 1
ATOM 2084 O O . SER A 1 275 ? -5.132 -10.052 -5.946 1.00 85.00 275 SER A O 1
ATOM 2086 N N . CYS A 1 276 ? -3.621 -10.691 -4.424 1.00 85.44 276 CYS A N 1
ATOM 2087 C CA . CYS A 1 276 ? -3.553 -12.069 -4.890 1.00 85.44 276 CYS A CA 1
ATOM 2088 C C . CYS A 1 276 ? -4.798 -12.866 -4.475 1.00 85.44 276 CYS A C 1
ATOM 2090 O O . CYS A 1 276 ? -5.112 -12.995 -3.290 1.00 85.44 276 CYS A O 1
ATOM 2092 N N . THR A 1 277 ? -5.463 -13.465 -5.464 1.00 83.56 277 THR A N 1
ATOM 2093 C CA . THR A 1 277 ? -6.594 -14.390 -5.284 1.00 83.56 277 THR A CA 1
ATOM 2094 C C . THR A 1 277 ? -6.203 -15.859 -5.473 1.00 83.56 277 THR A C 1
ATOM 2096 O O . THR A 1 277 ? -7.007 -16.751 -5.207 1.00 83.56 277 THR A O 1
ATOM 2099 N N . LEU A 1 278 ? -4.971 -16.129 -5.920 1.00 85.94 278 LEU A N 1
ATOM 2100 C CA . LEU A 1 278 ? -4.472 -17.479 -6.173 1.00 85.94 278 LEU A CA 1
ATOM 2101 C C . LEU A 1 278 ? -4.131 -18.202 -4.856 1.00 85.94 278 LEU A C 1
ATOM 2103 O O . LEU A 1 278 ? -3.594 -17.580 -3.934 1.00 85.94 278 LEU A O 1
ATOM 2107 N N . PRO A 1 279 ? -4.373 -19.524 -4.761 1.00 85.44 279 PRO A N 1
ATOM 2108 C CA . PRO A 1 279 ? -3.944 -20.304 -3.608 1.00 85.44 279 PRO A CA 1
ATOM 2109 C C . PRO A 1 279 ? -2.412 -20.392 -3.568 1.00 85.44 279 PRO A C 1
ATOM 2111 O O . PRO A 1 279 ? -1.774 -20.790 -4.546 1.00 85.44 279 PRO A O 1
ATOM 2114 N N . LEU A 1 280 ? -1.816 -20.030 -2.431 1.00 90.25 280 LEU A N 1
ATOM 2115 C CA . LEU A 1 280 ? -0.381 -20.170 -2.175 1.00 90.25 280 LEU A CA 1
ATOM 2116 C C . LEU A 1 280 ? -0.119 -21.321 -1.191 1.00 90.25 280 LEU A C 1
ATOM 2118 O O . LEU A 1 280 ? -1.013 -21.761 -0.470 1.00 90.25 280 LEU A O 1
ATOM 2122 N N . ASP A 1 281 ? 1.118 -21.814 -1.159 1.00 90.25 281 ASP A N 1
ATOM 2123 C CA . ASP A 1 281 ? 1.531 -22.867 -0.226 1.00 90.25 281 ASP A CA 1
ATOM 2124 C C . ASP A 1 281 ? 1.466 -22.383 1.243 1.00 90.25 281 ASP A C 1
ATOM 2126 O O . ASP A 1 281 ? 1.844 -21.239 1.516 1.00 90.25 281 ASP A O 1
ATOM 2130 N N . PRO A 1 282 ? 1.057 -23.220 2.219 1.00 89.31 282 PRO A N 1
ATOM 2131 C CA . PRO A 1 282 ? 1.036 -22.854 3.640 1.00 89.31 282 PRO A CA 1
ATOM 2132 C C . PRO A 1 282 ? 2.360 -22.277 4.171 1.00 89.31 282 PRO A C 1
ATOM 2134 O O . PRO A 1 282 ? 2.358 -21.342 4.975 1.00 89.31 282 PRO A O 1
ATOM 2137 N N . GLY A 1 283 ? 3.502 -22.770 3.683 1.00 90.88 283 GLY A N 1
ATOM 2138 C CA . GLY A 1 283 ? 4.825 -22.258 4.033 1.00 90.88 283 GLY A CA 1
ATOM 2139 C C . GLY A 1 283 ? 5.072 -20.828 3.546 1.00 90.88 283 GLY A C 1
ATOM 2140 O O . GLY A 1 283 ? 5.826 -20.089 4.183 1.00 90.88 283 GLY A O 1
ATOM 2141 N N . PHE A 1 284 ? 4.409 -20.392 2.467 1.00 93.81 284 PHE A N 1
ATOM 2142 C CA . PHE A 1 284 ? 4.453 -19.000 2.019 1.00 93.81 284 PHE A CA 1
ATOM 2143 C C . PHE A 1 284 ? 3.836 -18.070 3.065 1.00 93.81 284 PHE A C 1
ATOM 2145 O O . PHE A 1 284 ? 4.477 -17.089 3.446 1.00 93.81 284 PHE A O 1
ATOM 2152 N N . TYR A 1 285 ? 2.627 -18.392 3.534 1.00 93.12 285 TYR A N 1
ATOM 2153 C CA . TYR A 1 285 ? 1.905 -17.594 4.525 1.00 93.12 285 TYR A CA 1
ATOM 2154 C C . TYR A 1 285 ? 2.674 -17.528 5.842 1.00 93.12 285 TYR A C 1
ATOM 2156 O O . TYR A 1 285 ? 2.957 -16.435 6.328 1.00 93.12 285 TYR A O 1
ATOM 2164 N N . HIS A 1 286 ? 3.115 -18.678 6.359 1.00 92.12 286 HIS A N 1
ATOM 2165 C CA . HIS A 1 286 ? 3.849 -18.743 7.621 1.00 92.12 286 HIS A CA 1
ATOM 2166 C C . HIS A 1 286 ? 5.161 -17.941 7.583 1.00 92.12 286 HIS A C 1
ATOM 2168 O O . HIS A 1 286 ? 5.493 -17.208 8.517 1.00 92.12 286 HIS A O 1
ATOM 2174 N N . GLN A 1 287 ? 5.908 -18.028 6.476 1.00 93.62 287 GLN A N 1
ATOM 2175 C CA . GLN A 1 287 ? 7.114 -17.223 6.299 1.00 93.62 287 GLN A CA 1
ATOM 2176 C C . GLN A 1 287 ? 6.790 -15.725 6.244 1.00 93.62 287 GLN A C 1
ATOM 2178 O O . GLN A 1 287 ? 7.525 -14.927 6.825 1.00 93.62 287 GLN A O 1
ATOM 2183 N N . LEU A 1 288 ? 5.713 -15.340 5.551 1.00 94.38 288 LEU A N 1
ATOM 2184 C CA . LEU A 1 288 ? 5.314 -13.943 5.413 1.00 94.38 288 LEU A CA 1
ATOM 2185 C C . LEU A 1 288 ? 4.867 -13.343 6.753 1.00 94.38 288 LEU A C 1
ATOM 2187 O O . LEU A 1 288 ? 5.301 -12.238 7.071 1.00 94.38 288 LEU A O 1
ATOM 2191 N N . VAL A 1 289 ? 4.096 -14.083 7.560 1.00 94.69 289 VAL A N 1
ATOM 2192 C CA . VAL A 1 289 ? 3.718 -13.699 8.934 1.00 94.69 289 VAL A CA 1
ATOM 2193 C C . VAL A 1 289 ? 4.969 -13.375 9.749 1.00 94.69 289 VAL A C 1
ATOM 2195 O O . VAL A 1 289 ? 5.124 -12.249 10.217 1.00 94.69 289 VAL A O 1
ATOM 2198 N N . LYS A 1 290 ? 5.920 -14.314 9.826 1.00 93.56 290 LYS A N 1
ATOM 2199 C CA . LYS A 1 290 ? 7.153 -14.145 10.609 1.00 93.56 290 LYS A CA 1
ATOM 2200 C C . LYS A 1 290 ? 7.988 -12.944 10.159 1.00 93.56 290 LYS A C 1
ATOM 2202 O O . LYS A 1 290 ? 8.556 -12.240 10.990 1.00 93.56 290 LYS A O 1
ATOM 2207 N N . VAL A 1 291 ? 8.095 -12.717 8.849 1.00 94.19 291 VAL A N 1
ATOM 2208 C CA . VAL A 1 291 ? 8.792 -11.536 8.321 1.00 94.19 291 VAL A CA 1
ATOM 2209 C C . VAL A 1 291 ? 8.082 -10.262 8.761 1.00 94.19 291 VAL A C 1
ATOM 2211 O O . VAL A 1 291 ? 8.742 -9.360 9.265 1.00 94.19 291 VAL A O 1
ATOM 2214 N N . CYS A 1 292 ? 6.761 -10.180 8.590 1.00 95.19 292 CYS A N 1
ATOM 2215 C CA . CYS A 1 292 ? 6.012 -8.977 8.942 1.00 95.19 292 CYS A CA 1
ATOM 2216 C C . CYS A 1 292 ? 6.119 -8.672 10.441 1.00 95.19 292 CYS A C 1
ATOM 2218 O O . CYS A 1 292 ? 6.302 -7.517 10.806 1.00 95.19 292 CYS A O 1
ATOM 2220 N N . GLU A 1 293 ? 6.101 -9.687 11.310 1.00 93.44 293 GLU A N 1
ATOM 2221 C CA . GLU A 1 293 ? 6.327 -9.496 12.747 1.00 93.44 293 GLU A CA 1
ATOM 2222 C C . GLU A 1 293 ? 7.701 -8.881 13.054 1.00 93.44 293 GLU A C 1
ATOM 2224 O O . GLU A 1 293 ? 7.789 -7.925 13.828 1.00 93.44 293 GLU A O 1
ATOM 2229 N N . LEU A 1 294 ? 8.765 -9.385 12.419 1.00 92.38 294 LEU A N 1
ATOM 2230 C CA . LEU A 1 294 ? 10.121 -8.851 12.582 1.00 92.38 294 LEU A CA 1
ATOM 2231 C C . LEU A 1 294 ? 10.239 -7.412 12.062 1.00 92.38 294 LEU A C 1
ATOM 2233 O O . LEU A 1 294 ? 10.858 -6.572 12.719 1.00 92.38 294 LEU A O 1
ATOM 2237 N N . GLU A 1 295 ? 9.629 -7.117 10.912 1.00 91.38 295 GLU A N 1
ATOM 2238 C CA . GLU A 1 295 ? 9.580 -5.765 10.342 1.00 91.38 295 GLU A CA 1
ATOM 2239 C C . GLU A 1 295 ? 8.844 -4.794 11.273 1.00 91.38 295 GLU A C 1
ATOM 2241 O O . GLU A 1 295 ? 9.300 -3.673 11.504 1.00 91.38 295 GLU A O 1
ATOM 2246 N N . MET A 1 296 ? 7.741 -5.235 11.882 1.00 90.00 296 MET A N 1
ATOM 2247 C CA . MET A 1 296 ? 6.990 -4.426 12.838 1.00 90.00 296 MET A CA 1
ATOM 2248 C C . MET A 1 296 ? 7.804 -4.110 14.096 1.00 90.00 296 MET A C 1
ATOM 2250 O O . MET A 1 296 ? 7.868 -2.955 14.522 1.00 90.00 296 MET A O 1
ATOM 2254 N N . GLU A 1 297 ? 8.471 -5.107 14.677 1.00 89.44 297 GLU A N 1
ATOM 2255 C CA . GLU A 1 297 ? 9.327 -4.917 15.854 1.00 89.44 297 GLU A CA 1
ATOM 2256 C C . GLU A 1 297 ? 10.528 -4.006 15.562 1.00 89.44 297 GLU A C 1
ATOM 2258 O O . GLU A 1 297 ? 10.889 -3.161 16.391 1.00 89.44 297 GLU A O 1
ATOM 2263 N N . GLY A 1 298 ? 11.132 -4.151 14.379 1.00 87.69 298 GLY A N 1
ATOM 2264 C CA . GLY A 1 298 ? 12.218 -3.298 13.902 1.00 87.69 298 GLY A CA 1
ATOM 2265 C C . GLY A 1 298 ? 11.774 -1.849 13.693 1.00 87.69 298 GLY A C 1
ATOM 2266 O O . GLY A 1 298 ? 12.393 -0.933 14.238 1.00 87.69 298 GLY A O 1
ATOM 2267 N N . GLY A 1 299 ? 10.673 -1.637 12.969 1.00 87.19 299 GLY A N 1
ATOM 2268 C CA . GLY A 1 299 ? 10.172 -0.301 12.642 1.00 87.19 299 GLY A CA 1
ATOM 2269 C C . GLY A 1 299 ? 9.680 0.481 13.863 1.00 87.19 299 GLY A C 1
ATOM 2270 O O . GLY A 1 299 ? 9.954 1.676 13.982 1.00 87.19 299 GLY A O 1
ATOM 2271 N N . VAL A 1 300 ? 9.028 -0.177 14.830 1.00 85.56 300 VAL A N 1
ATOM 2272 C CA . VAL A 1 300 ? 8.616 0.471 16.093 1.00 85.56 300 VAL A CA 1
ATOM 2273 C C . VAL A 1 300 ? 9.835 0.922 16.903 1.00 85.56 300 VAL A C 1
ATOM 2275 O O . VAL A 1 300 ? 9.839 2.022 17.462 1.00 85.56 300 VAL A O 1
ATOM 2278 N N . ARG A 1 301 ? 10.902 0.113 16.927 1.00 85.75 301 ARG A N 1
ATOM 2279 C CA . ARG A 1 301 ? 12.167 0.471 17.583 1.00 85.75 301 ARG A CA 1
ATOM 2280 C C . ARG A 1 301 ? 12.837 1.665 16.904 1.00 85.75 301 ARG A C 1
ATOM 2282 O O . ARG A 1 301 ? 13.304 2.570 17.594 1.00 85.75 301 ARG A O 1
ATOM 2289 N N . GLU A 1 302 ? 12.853 1.690 15.572 1.00 83.88 302 GLU A N 1
ATOM 2290 C CA . GLU A 1 302 ? 13.412 2.800 14.793 1.00 83.88 302 GLU A CA 1
ATOM 2291 C C . GLU A 1 302 ? 12.649 4.108 15.061 1.00 83.88 302 GLU A C 1
ATOM 2293 O O . GLU A 1 302 ? 13.275 5.120 15.391 1.00 83.88 302 GLU A O 1
ATOM 2298 N N . LEU A 1 303 ? 11.309 4.074 15.056 1.00 80.75 303 LEU A N 1
ATOM 2299 C CA . LEU A 1 303 ? 10.466 5.231 15.391 1.00 80.75 303 LEU A CA 1
ATOM 2300 C C . LEU A 1 303 ? 10.706 5.764 16.809 1.00 80.75 303 LEU A C 1
ATOM 2302 O O . LEU A 1 303 ? 10.684 6.979 17.015 1.00 80.75 303 LEU A O 1
ATOM 2306 N N . GLY A 1 304 ? 10.952 4.878 17.778 1.00 74.88 304 GLY A N 1
ATOM 2307 C CA . GLY A 1 304 ? 11.245 5.262 19.162 1.00 74.88 304 GLY A CA 1
ATOM 2308 C C . GLY A 1 304 ? 12.612 5.931 19.351 1.00 74.88 304 GLY A C 1
ATOM 2309 O O . GLY A 1 304 ? 12.785 6.718 20.278 1.00 74.88 304 GLY A O 1
ATOM 2310 N N . SER A 1 305 ? 13.578 5.650 18.473 1.00 71.38 305 SER A N 1
ATOM 2311 C CA . SER A 1 305 ? 14.975 6.087 18.626 1.00 71.38 305 SER A CA 1
ATOM 2312 C C . SER A 1 305 ? 15.306 7.466 18.033 1.00 71.38 305 SER A C 1
ATOM 2314 O O . SER A 1 305 ? 16.400 7.986 18.255 1.00 71.38 305 SER A O 1
ATOM 2316 N N . SER A 1 306 ? 14.395 8.083 17.272 1.00 60.75 306 SER A N 1
ATOM 2317 C CA . SER A 1 306 ? 14.761 9.183 16.370 1.00 60.75 306 SER A CA 1
ATOM 2318 C C . SER A 1 306 ? 14.476 10.599 16.914 1.00 60.75 306 SER A C 1
ATOM 2320 O O . SER A 1 306 ? 13.325 10.990 17.122 1.00 60.75 306 SER A O 1
ATOM 2322 N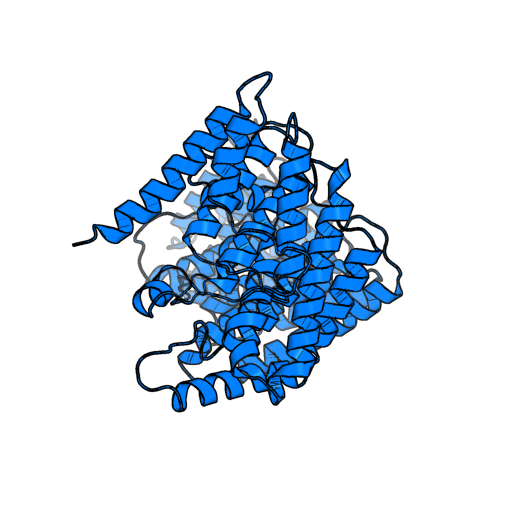 N . ALA A 1 307 ? 15.534 11.412 17.093 1.00 51.28 307 ALA A N 1
ATOM 2323 C CA . ALA A 1 307 ? 15.501 12.713 17.786 1.00 51.28 307 ALA A CA 1
ATOM 2324 C C . ALA A 1 307 ? 15.660 13.990 16.907 1.00 51.28 307 ALA A C 1
ATOM 2326 O O . ALA A 1 307 ? 15.504 15.099 17.428 1.00 51.28 307 ALA A O 1
ATOM 2327 N N . SER A 1 308 ? 15.928 13.912 15.595 1.00 56.19 308 SER A N 1
ATOM 2328 C CA . SER A 1 308 ? 16.243 15.086 14.734 1.00 56.19 308 SER A CA 1
ATOM 2329 C C . SER A 1 308 ? 15.085 15.549 13.819 1.00 56.19 308 SER A C 1
ATOM 2331 O O . SER A 1 308 ? 14.035 14.927 13.785 1.00 56.19 308 SER A O 1
ATOM 2333 N N . ALA A 1 309 ? 15.216 16.660 13.079 1.00 46.59 309 ALA A N 1
ATOM 2334 C CA . ALA A 1 309 ? 14.209 17.105 12.090 1.00 46.59 309 ALA A CA 1
ATOM 2335 C C . ALA A 1 309 ? 14.284 16.333 10.752 1.00 46.59 309 ALA A C 1
ATOM 2337 O O . ALA A 1 309 ? 13.250 16.054 10.151 1.00 46.59 309 ALA A O 1
ATOM 2338 N N . SER A 1 310 ? 15.482 15.873 10.354 1.00 55.38 310 SER A N 1
ATOM 2339 C CA . SER A 1 310 ? 15.687 14.862 9.294 1.00 55.38 310 SER A CA 1
ATOM 2340 C C . SER A 1 310 ? 15.038 13.506 9.618 1.00 55.38 310 SER A C 1
ATOM 2342 O O . SER A 1 310 ? 14.941 12.631 8.762 1.00 55.38 310 SER A O 1
ATOM 2344 N N . SER A 1 311 ? 14.554 13.349 10.853 1.00 62.50 311 SER A N 1
ATOM 2345 C CA . SER A 1 311 ? 13.736 12.230 11.300 1.00 62.50 311 SER A CA 1
ATOM 2346 C C . SER A 1 311 ? 12.361 12.179 10.647 1.00 62.50 311 SER A C 1
ATOM 2348 O O . SER A 1 311 ? 11.843 11.088 10.497 1.00 62.50 311 SER A O 1
ATOM 2350 N N . ASN A 1 312 ? 11.744 13.301 10.256 1.00 72.31 312 ASN A N 1
ATOM 2351 C CA . ASN A 1 312 ? 10.338 13.262 9.829 1.00 72.31 312 ASN A CA 1
ATOM 2352 C C . ASN A 1 312 ? 10.144 12.491 8.514 1.00 72.31 312 ASN A C 1
ATOM 2354 O O . ASN A 1 312 ? 9.207 11.706 8.405 1.00 72.31 312 ASN A O 1
ATOM 2358 N N . GLU A 1 313 ? 11.046 12.662 7.544 1.00 73.50 313 GLU A N 1
ATOM 2359 C CA . GLU A 1 313 ? 11.029 11.903 6.284 1.00 73.50 313 GLU A CA 1
ATOM 2360 C C . GLU A 1 313 ? 11.348 10.423 6.521 1.00 73.50 313 GLU A C 1
ATOM 2362 O O . GLU A 1 313 ? 10.629 9.548 6.045 1.00 73.50 313 GLU A O 1
ATOM 2367 N N . ARG A 1 314 ? 12.382 10.126 7.324 1.00 78.06 314 ARG A N 1
ATOM 2368 C CA . ARG A 1 314 ? 12.706 8.744 7.720 1.00 78.06 314 ARG A CA 1
ATOM 2369 C C . ARG A 1 314 ? 11.523 8.081 8.431 1.00 78.06 314 ARG A C 1
ATOM 2371 O O . ARG A 1 314 ? 11.112 6.995 8.042 1.00 78.06 314 ARG A O 1
ATOM 2378 N N . ALA A 1 315 ? 10.938 8.757 9.418 1.00 80.56 315 ALA A N 1
ATOM 2379 C CA . ALA A 1 315 ? 9.782 8.294 10.175 1.00 80.56 315 ALA A CA 1
ATOM 2380 C C . ALA A 1 315 ? 8.578 8.059 9.265 1.00 80.56 315 ALA A C 1
ATOM 2382 O O . ALA A 1 315 ? 7.908 7.046 9.417 1.00 80.56 315 ALA A O 1
ATOM 2383 N N . PHE A 1 316 ? 8.332 8.934 8.286 1.00 81.75 316 PHE A N 1
ATOM 2384 C CA . PHE A 1 316 ? 7.279 8.727 7.296 1.00 81.75 316 PHE A CA 1
ATOM 2385 C C . PHE A 1 316 ? 7.476 7.421 6.514 1.00 81.75 316 PHE A C 1
ATOM 2387 O O . PHE A 1 316 ? 6.555 6.611 6.434 1.00 81.75 316 PHE A O 1
ATOM 2394 N N . HIS A 1 317 ? 8.682 7.163 6.000 1.00 84.06 317 HIS A N 1
ATOM 2395 C CA . HIS A 1 317 ? 8.967 5.908 5.300 1.00 84.06 317 HIS A CA 1
ATOM 2396 C C . HIS A 1 317 ? 8.844 4.682 6.213 1.00 84.06 317 HIS A C 1
ATOM 2398 O O . HIS A 1 317 ? 8.280 3.676 5.789 1.00 84.06 317 HIS A O 1
ATOM 2404 N N . VAL A 1 318 ? 9.293 4.769 7.469 1.00 86.25 318 VAL A N 1
ATOM 2405 C CA . VAL A 1 318 ? 9.111 3.692 8.458 1.00 86.25 318 VAL A CA 1
ATOM 2406 C C . VAL A 1 318 ? 7.626 3.442 8.737 1.00 86.25 318 VAL A C 1
ATOM 2408 O O . VAL A 1 318 ? 7.195 2.296 8.776 1.00 86.25 318 VAL A O 1
ATOM 2411 N N . ILE A 1 319 ? 6.811 4.490 8.855 1.00 86.06 319 ILE A N 1
ATOM 2412 C CA . ILE A 1 319 ? 5.356 4.377 9.040 1.00 86.06 319 ILE A CA 1
ATOM 2413 C C . ILE A 1 319 ? 4.698 3.702 7.830 1.00 86.06 319 ILE A C 1
ATOM 2415 O O . ILE A 1 319 ? 3.821 2.855 8.006 1.00 86.06 319 ILE A O 1
ATOM 2419 N N . CYS A 1 320 ? 5.145 4.012 6.611 1.00 85.69 320 CYS A N 1
ATOM 2420 C CA . CYS A 1 320 ? 4.690 3.332 5.398 1.00 85.69 320 CYS A CA 1
ATOM 2421 C C . CYS A 1 320 ? 5.091 1.848 5.373 1.00 85.69 320 CYS A C 1
ATOM 2423 O O . CYS A 1 320 ? 4.272 1.014 4.988 1.00 85.69 320 CYS A O 1
ATOM 2425 N N . ILE A 1 321 ? 6.310 1.507 5.813 1.00 88.69 321 ILE A N 1
ATOM 2426 C CA . ILE A 1 321 ? 6.768 0.112 5.955 1.00 88.69 321 ILE A CA 1
ATOM 2427 C C . ILE A 1 321 ? 5.891 -0.630 6.966 1.00 88.69 321 ILE A C 1
ATOM 2429 O O . ILE A 1 321 ? 5.369 -1.693 6.648 1.00 88.69 321 ILE A O 1
ATOM 2433 N N . LEU A 1 322 ? 5.665 -0.048 8.147 1.00 90.62 322 LEU A N 1
ATOM 2434 C CA . LEU A 1 322 ? 4.824 -0.634 9.194 1.00 90.62 322 LEU A CA 1
ATOM 2435 C C . LEU A 1 322 ? 3.378 -0.835 8.736 1.00 90.62 322 LEU A C 1
ATOM 2437 O O . LEU A 1 322 ? 2.778 -1.867 9.028 1.00 90.62 322 LEU A O 1
ATOM 2441 N N . SER A 1 323 ? 2.827 0.129 7.998 1.00 90.50 323 SER A N 1
ATOM 2442 C CA . SER A 1 323 ? 1.474 0.028 7.444 1.00 90.50 323 SER A CA 1
ATOM 2443 C C . SER A 1 323 ? 1.391 -1.121 6.439 1.00 90.50 323 SER A C 1
ATOM 2445 O O . SER A 1 323 ? 0.520 -1.974 6.543 1.00 90.50 323 SER A O 1
ATOM 2447 N N . ALA A 1 324 ? 2.362 -1.215 5.526 1.00 90.81 324 ALA A N 1
ATOM 2448 C CA . ALA A 1 324 ? 2.408 -2.296 4.550 1.00 90.81 324 ALA A CA 1
ATOM 2449 C C . ALA A 1 324 ? 2.636 -3.679 5.194 1.00 90.81 324 ALA A C 1
ATOM 2451 O O . ALA A 1 324 ? 2.030 -4.666 4.779 1.00 90.81 324 ALA A O 1
ATOM 2452 N N . ALA A 1 325 ? 3.475 -3.758 6.229 1.00 93.94 325 ALA A N 1
ATOM 2453 C CA . ALA A 1 325 ? 3.669 -4.977 7.008 1.00 93.94 325 ALA A CA 1
ATOM 2454 C C . ALA A 1 325 ? 2.388 -5.386 7.752 1.00 93.94 325 ALA A C 1
ATOM 2456 O O . ALA A 1 325 ? 2.084 -6.572 7.813 1.00 93.94 325 ALA A O 1
ATOM 2457 N N . THR A 1 326 ? 1.613 -4.420 8.256 1.00 93.88 326 THR A N 1
ATOM 2458 C CA . THR A 1 326 ? 0.313 -4.666 8.904 1.00 93.88 326 THR A CA 1
ATOM 2459 C C . THR A 1 326 ? -0.680 -5.292 7.926 1.00 93.88 326 THR A C 1
ATOM 2461 O O . THR A 1 326 ? -1.251 -6.338 8.233 1.00 93.88 326 THR A O 1
ATOM 2464 N N . ASP A 1 327 ? -0.828 -4.712 6.729 1.00 92.38 327 ASP A N 1
ATOM 2465 C CA . ASP A 1 327 ? -1.730 -5.223 5.688 1.00 92.38 327 ASP A CA 1
ATOM 2466 C C . ASP A 1 327 ? -1.371 -6.666 5.292 1.00 92.38 327 ASP A C 1
ATOM 2468 O O . ASP A 1 327 ? -2.230 -7.549 5.237 1.00 92.38 327 ASP A O 1
ATOM 2472 N N . MET A 1 328 ? -0.079 -6.923 5.050 1.00 93.94 328 MET A N 1
ATOM 2473 C CA . MET A 1 328 ? 0.414 -8.256 4.695 1.00 93.94 328 MET A CA 1
ATOM 2474 C C . MET A 1 328 ? 0.260 -9.256 5.838 1.00 93.94 328 MET A C 1
ATOM 2476 O O . MET A 1 328 ? -0.102 -10.399 5.578 1.00 93.94 328 MET A O 1
ATOM 2480 N N . LEU A 1 329 ? 0.512 -8.845 7.085 1.00 95.44 329 LEU A N 1
ATOM 2481 C CA . LEU A 1 329 ? 0.362 -9.700 8.260 1.00 95.44 329 LEU A CA 1
ATOM 2482 C C . LEU A 1 329 ? -1.092 -10.151 8.413 1.00 95.44 329 LEU A C 1
ATOM 2484 O O . LEU A 1 329 ? -1.357 -11.346 8.483 1.00 95.44 329 LEU A O 1
ATOM 2488 N N . VAL A 1 330 ? -2.040 -9.211 8.372 1.00 94.88 330 VAL A N 1
ATOM 2489 C CA . VAL A 1 330 ? -3.480 -9.508 8.459 1.00 94.88 330 VAL A CA 1
ATOM 2490 C C . VAL A 1 330 ? -3.926 -10.426 7.322 1.00 94.88 330 VAL A C 1
ATOM 2492 O O . VAL A 1 330 ? -4.679 -11.375 7.550 1.00 94.88 330 VAL A O 1
ATOM 2495 N N . TRP A 1 331 ? -3.450 -10.175 6.099 1.00 93.75 331 TRP A N 1
ATOM 2496 C CA . TRP A 1 331 ? -3.756 -11.006 4.934 1.00 93.75 331 TRP A CA 1
ATOM 2497 C C . TRP A 1 331 ? -3.144 -12.416 5.025 1.00 93.75 331 TRP A C 1
ATOM 2499 O O . TRP A 1 331 ? -3.735 -13.389 4.537 1.00 93.75 331 TRP A O 1
ATOM 2509 N N . ALA A 1 332 ? -1.963 -12.538 5.637 1.00 94.25 332 ALA A N 1
ATOM 2510 C CA . ALA A 1 332 ? -1.212 -13.783 5.723 1.00 94.25 332 ALA A CA 1
ATOM 2511 C C . ALA A 1 332 ? -1.640 -14.688 6.883 1.00 94.25 332 ALA A C 1
ATOM 2513 O O . ALA A 1 332 ? -1.547 -15.902 6.734 1.00 94.25 332 ALA A O 1
ATOM 2514 N N . SER A 1 333 ? -2.130 -14.138 7.997 1.00 93.69 333 SER A N 1
ATOM 2515 C CA . SER A 1 333 ? -2.619 -14.924 9.137 1.00 93.69 333 SER A CA 1
ATOM 2516 C C . SER A 1 333 ? -3.852 -15.722 8.724 1.00 93.69 333 SER A C 1
ATOM 2518 O O . SER A 1 333 ? -4.868 -15.117 8.378 1.00 93.69 333 SER A O 1
ATOM 2520 N N . ARG A 1 334 ? -3.787 -17.063 8.720 1.00 88.44 334 ARG A N 1
ATOM 2521 C CA . ARG A 1 334 ? -4.889 -17.942 8.252 1.00 88.44 334 ARG A CA 1
ATOM 2522 C C . ARG A 1 334 ? -5.465 -18.840 9.341 1.00 88.44 334 ARG A C 1
ATOM 2524 O O . ARG A 1 334 ? -6.658 -19.120 9.286 1.00 88.44 334 ARG A O 1
ATOM 2531 N N . ASN A 1 335 ? -4.647 -19.251 10.305 1.00 88.81 335 ASN A N 1
ATOM 2532 C CA . ASN A 1 335 ? -5.059 -20.143 11.390 1.00 88.81 335 ASN A CA 1
ATOM 2533 C C . ASN A 1 335 ? -5.562 -19.344 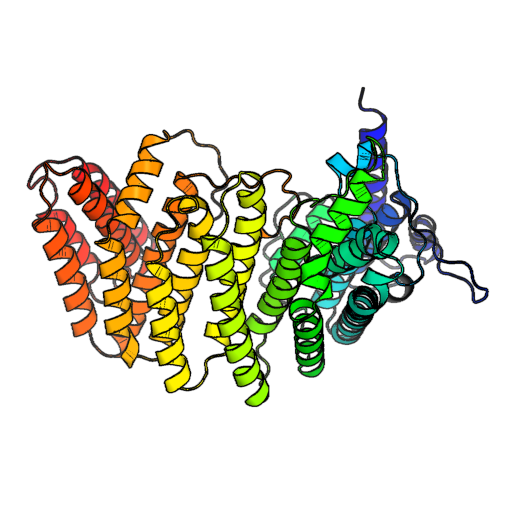12.600 1.00 88.81 335 ASN A C 1
ATOM 2535 O O . ASN A 1 335 ? -5.054 -18.254 12.855 1.00 88.81 335 ASN A O 1
ATOM 2539 N N . ASP A 1 336 ? -6.473 -19.911 13.394 1.00 89.88 336 ASP A N 1
ATOM 2540 C CA . ASP A 1 336 ? -7.058 -19.231 14.565 1.00 89.88 336 ASP A CA 1
ATOM 2541 C C . ASP A 1 336 ? -5.992 -18.709 15.540 1.00 89.88 336 ASP A C 1
ATOM 2543 O O . ASP A 1 336 ? -6.043 -17.563 15.977 1.00 89.88 336 ASP A O 1
ATOM 2547 N N . THR A 1 337 ? -4.938 -19.493 15.788 1.00 90.88 337 THR A N 1
ATOM 2548 C CA . THR A 1 337 ? -3.830 -19.085 16.666 1.00 90.88 337 THR A CA 1
ATOM 2549 C C . THR A 1 337 ? -3.049 -17.881 16.137 1.00 90.88 337 THR A C 1
ATOM 2551 O O . THR A 1 337 ? -2.589 -17.053 16.919 1.00 90.88 337 THR A O 1
ATOM 2554 N N . GLU A 1 338 ? -2.860 -17.795 14.815 1.00 91.19 338 GLU A N 1
ATOM 2555 C CA . GLU A 1 338 ? -2.173 -16.668 14.169 1.00 91.19 338 GLU A CA 1
ATOM 2556 C C . GLU A 1 338 ? -3.075 -15.435 14.131 1.00 91.19 338 GLU A C 1
ATOM 2558 O O . GLU A 1 338 ? -2.602 -14.314 14.296 1.00 91.19 338 GLU A O 1
ATOM 2563 N N . ILE A 1 339 ? -4.378 -15.634 13.926 1.00 93.94 339 ILE A N 1
ATOM 2564 C CA . ILE A 1 339 ? -5.385 -14.574 13.951 1.00 93.94 339 ILE A CA 1
ATOM 2565 C C . ILE A 1 339 ? -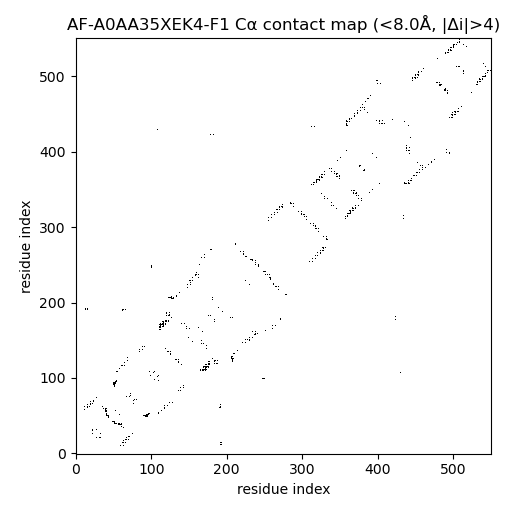5.423 -13.925 15.343 1.00 93.94 339 ILE A C 1
ATOM 2567 O O . ILE A 1 339 ? -5.293 -12.703 15.437 1.00 93.94 339 ILE A O 1
ATOM 2571 N N . ASP A 1 340 ? -5.489 -14.724 16.411 1.00 94.25 340 ASP A N 1
ATOM 2572 C CA . ASP A 1 340 ? -5.500 -14.234 17.794 1.00 94.25 340 ASP A CA 1
ATOM 2573 C C . ASP A 1 340 ? -4.191 -13.518 18.167 1.00 94.25 340 ASP A C 1
ATOM 2575 O O . ASP A 1 340 ? -4.208 -12.410 18.718 1.00 94.25 340 ASP A O 1
ATOM 2579 N N . SER A 1 341 ? -3.032 -14.102 17.836 1.00 94.31 341 SER A N 1
ATOM 2580 C CA . SER A 1 341 ? -1.734 -13.478 18.132 1.00 94.31 341 SER A CA 1
ATOM 2581 C C . SER A 1 341 ? -1.555 -12.153 17.383 1.00 94.31 341 SER A C 1
ATOM 2583 O O . SER A 1 341 ? -1.110 -11.159 17.969 1.00 94.31 341 SER A O 1
ATOM 2585 N N . THR A 1 342 ? -1.970 -12.110 16.112 1.00 94.94 342 THR A N 1
ATOM 2586 C CA . THR A 1 342 ? -1.950 -10.897 15.286 1.00 94.94 342 THR A CA 1
ATOM 2587 C C . THR A 1 342 ? -2.869 -9.836 15.877 1.00 94.94 342 THR A C 1
ATOM 2589 O O . THR A 1 342 ? -2.454 -8.688 16.038 1.00 94.94 342 THR A O 1
ATOM 2592 N N . PHE A 1 343 ? -4.091 -10.207 16.265 1.00 95.62 343 PHE A N 1
ATOM 2593 C CA . PHE A 1 343 ? -5.058 -9.298 16.875 1.00 95.62 343 PHE A CA 1
ATOM 2594 C C . PHE A 1 343 ? -4.491 -8.615 18.128 1.00 95.62 343 PHE A C 1
ATOM 2596 O O . PHE A 1 343 ? -4.558 -7.386 18.258 1.00 95.62 343 PHE A O 1
ATOM 2603 N N . HIS A 1 344 ? -3.883 -9.386 19.035 1.00 93.44 344 HIS A N 1
ATOM 2604 C CA . HIS A 1 344 ? -3.281 -8.841 20.254 1.00 93.44 344 HIS A CA 1
ATOM 2605 C C . HIS A 1 344 ? -2.090 -7.925 19.956 1.00 93.44 344 HIS A C 1
ATOM 2607 O O . HIS A 1 344 ? -1.970 -6.853 20.560 1.00 93.44 344 HIS A O 1
ATOM 2613 N N . ARG A 1 345 ? -1.243 -8.293 18.987 1.00 93.44 345 ARG A N 1
ATOM 2614 C CA . ARG A 1 345 ? -0.114 -7.464 18.548 1.00 93.44 345 ARG A CA 1
ATOM 2615 C C . ARG A 1 345 ? -0.597 -6.123 17.991 1.00 93.44 345 ARG A C 1
ATOM 2617 O O . ARG A 1 345 ? -0.138 -5.080 18.454 1.00 93.44 345 ARG A O 1
ATOM 2624 N N . LEU A 1 346 ? -1.562 -6.130 17.072 1.00 94.06 346 LEU A N 1
ATOM 2625 C CA . LEU A 1 346 ? -2.146 -4.913 16.498 1.00 94.06 346 LEU A CA 1
ATOM 2626 C C . LEU A 1 346 ? -2.807 -4.029 17.562 1.00 94.06 346 LEU A C 1
ATOM 2628 O O . LEU A 1 346 ? -2.550 -2.825 17.611 1.00 94.06 346 LEU A O 1
ATOM 2632 N N . SER A 1 347 ? -3.577 -4.629 18.472 1.00 92.69 347 SER A N 1
ATOM 2633 C CA . SER A 1 347 ? -4.222 -3.906 19.574 1.00 92.69 347 SER A CA 1
ATOM 2634 C C . SER A 1 347 ? -3.201 -3.211 20.480 1.00 92.69 347 SER A C 1
ATOM 2636 O O . SER A 1 347 ? -3.400 -2.060 20.870 1.00 92.69 347 SER A O 1
ATOM 2638 N N . SER A 1 348 ? -2.068 -3.864 20.764 1.00 88.50 348 SER A N 1
ATOM 2639 C CA . SER A 1 348 ? -0.997 -3.253 21.560 1.00 88.50 348 SER A CA 1
ATOM 2640 C C . SER A 1 348 ? -0.362 -2.045 20.857 1.00 88.50 348 SER A C 1
ATOM 2642 O O . SER A 1 348 ? -0.106 -1.019 21.492 1.00 88.50 348 SER A O 1
ATOM 2644 N N . LEU A 1 349 ? -0.184 -2.118 19.533 1.00 86.56 349 LEU A N 1
ATOM 2645 C CA . LEU A 1 349 ? 0.449 -1.068 18.732 1.00 86.56 349 LEU A CA 1
ATOM 2646 C C . LEU A 1 349 ? -0.428 0.174 18.564 1.00 86.56 349 LEU A C 1
ATOM 2648 O O . LEU A 1 349 ? 0.098 1.285 18.482 1.00 86.56 349 LEU A O 1
ATOM 2652 N N . LEU A 1 350 ? -1.753 0.012 18.579 1.00 84.94 350 LEU A N 1
ATOM 2653 C CA . LEU A 1 350 ? -2.708 1.118 18.469 1.00 84.94 350 LEU A CA 1
ATOM 2654 C C . LEU A 1 350 ? -2.516 2.176 19.573 1.00 84.94 350 LEU A C 1
ATOM 2656 O O . LEU A 1 350 ? -2.701 3.371 19.337 1.00 84.94 350 LEU A O 1
ATOM 2660 N N . THR A 1 351 ? -2.108 1.734 20.767 1.00 72.75 351 THR A N 1
ATOM 2661 C CA . THR A 1 351 ? -1.942 2.578 21.964 1.00 72.75 351 THR A CA 1
ATOM 2662 C C . THR A 1 351 ? -0.550 3.200 22.105 1.00 72.75 351 THR A C 1
ATOM 2664 O O . THR A 1 351 ? -0.315 3.991 23.020 1.00 72.75 351 THR A O 1
ATOM 2667 N N . VAL A 1 352 ? 0.384 2.893 21.197 1.00 68.12 352 VAL A N 1
ATOM 2668 C CA . VAL A 1 352 ? 1.754 3.413 21.265 1.00 68.12 352 VAL A CA 1
ATOM 2669 C C . VAL A 1 352 ? 1.747 4.937 21.087 1.00 68.12 352 VAL A C 1
ATOM 2671 O O . VAL A 1 352 ? 1.431 5.490 20.027 1.00 68.12 352 VAL A O 1
ATOM 2674 N N . HIS A 1 353 ? 2.109 5.642 22.161 1.00 60.38 353 HIS A N 1
ATOM 2675 C CA . HIS A 1 353 ? 2.201 7.097 22.194 1.00 60.38 353 HIS A CA 1
ATOM 2676 C C . HIS A 1 353 ? 3.528 7.581 21.605 1.00 60.38 353 HIS A C 1
ATOM 2678 O O . HIS A 1 353 ? 4.514 7.781 22.311 1.00 60.38 353 HIS A O 1
ATOM 2684 N N . THR A 1 354 ? 3.551 7.865 20.308 1.00 60.75 354 THR A N 1
ATOM 2685 C CA . THR A 1 354 ? 4.661 8.595 19.683 1.00 60.75 354 THR A CA 1
ATOM 2686 C C . THR A 1 354 ? 4.428 10.099 19.824 1.00 60.75 354 THR A C 1
ATOM 2688 O O . THR A 1 354 ? 3.969 10.747 18.884 1.00 60.75 354 THR A O 1
ATOM 2691 N N . SER A 1 355 ? 4.719 10.673 20.997 1.00 61.91 355 SER A N 1
ATOM 2692 C CA . SER A 1 355 ? 4.446 12.090 21.323 1.00 61.91 355 SER A CA 1
ATOM 2693 C C . SER A 1 355 ? 4.891 13.082 20.236 1.00 61.91 355 SER A C 1
ATOM 2695 O O . SER A 1 355 ? 4.184 14.050 19.965 1.00 61.91 355 SER A O 1
ATOM 2697 N N . ARG A 1 356 ? 6.011 12.803 19.555 1.00 64.06 356 ARG A N 1
ATOM 2698 C CA . ARG A 1 356 ? 6.559 13.615 18.456 1.00 64.06 356 ARG A CA 1
ATOM 2699 C C . ARG A 1 356 ? 5.927 13.353 17.083 1.00 64.06 356 ARG A C 1
ATOM 2701 O O . ARG A 1 356 ? 5.811 14.278 16.287 1.00 64.06 356 ARG A O 1
ATOM 2708 N N . PHE A 1 357 ? 5.529 12.114 16.797 1.00 68.06 357 PHE A N 1
ATOM 2709 C CA . PHE A 1 357 ? 5.045 11.686 15.475 1.00 68.06 357 PHE A CA 1
ATOM 2710 C C . PHE A 1 357 ? 3.537 11.440 15.438 1.00 68.06 357 PHE A C 1
ATOM 2712 O O . PHE A 1 357 ? 3.044 10.873 14.475 1.00 68.06 357 PHE A O 1
ATOM 2719 N N . ASN A 1 358 ? 2.786 11.874 16.454 1.00 71.44 358 ASN A N 1
ATOM 2720 C CA . ASN A 1 358 ? 1.353 11.586 16.584 1.00 71.44 358 ASN A CA 1
ATOM 2721 C C . ASN A 1 358 ? 0.526 11.913 15.331 1.00 71.44 358 ASN A C 1
ATOM 2723 O O . ASN A 1 358 ? -0.407 11.176 15.039 1.00 71.44 358 ASN A O 1
ATOM 2727 N N . VAL A 1 359 ? 0.880 12.977 14.604 1.00 71.94 359 VAL A N 1
ATOM 2728 C CA . VAL A 1 359 ? 0.248 13.358 13.328 1.00 71.94 359 VAL A CA 1
ATOM 2729 C C . VAL A 1 359 ? 0.672 12.415 12.196 1.00 71.94 359 VAL A C 1
ATOM 2731 O O . VAL A 1 359 ? -0.160 11.957 11.421 1.00 71.94 359 VAL A O 1
ATOM 2734 N N . LEU A 1 360 ? 1.965 12.091 12.115 1.00 72.06 360 LEU A N 1
ATOM 2735 C CA . LEU A 1 360 ? 2.527 11.234 11.069 1.00 72.06 360 LEU A CA 1
ATOM 2736 C C . LEU A 1 360 ? 2.132 9.762 11.231 1.00 72.06 360 LEU A C 1
ATOM 2738 O O . LEU A 1 360 ? 2.077 9.059 10.233 1.00 72.06 360 LEU A O 1
ATOM 2742 N N . VAL A 1 361 ? 1.850 9.301 12.454 1.00 81.31 361 VAL A N 1
ATOM 2743 C CA . VAL A 1 361 ? 1.476 7.911 12.782 1.00 81.31 361 VAL A CA 1
ATOM 2744 C C . VAL A 1 361 ? -0.011 7.625 12.530 1.00 81.31 361 VAL A C 1
ATOM 2746 O O . VAL A 1 361 ? -0.411 6.465 12.490 1.00 81.31 361 VAL A O 1
ATOM 2749 N N . SER A 1 362 ? -0.842 8.645 12.292 1.00 82.62 362 SER A N 1
ATOM 2750 C CA . SER A 1 362 ? -2.269 8.468 11.979 1.00 82.62 362 SER A CA 1
ATOM 2751 C C . SER A 1 362 ? -2.579 7.451 10.866 1.00 82.62 362 SER A C 1
ATOM 2753 O O . SER A 1 362 ? -3.487 6.650 11.076 1.00 82.62 362 SER A O 1
ATOM 2755 N N . PRO A 1 363 ? -1.847 7.397 9.733 1.00 82.00 363 PRO A N 1
ATOM 2756 C CA . PRO A 1 363 ? -2.039 6.368 8.707 1.00 82.00 363 PRO A CA 1
ATOM 2757 C C . PRO A 1 363 ? -1.824 4.944 9.227 1.00 82.00 363 PRO A C 1
ATOM 2759 O O . PRO A 1 363 ? -2.613 4.058 8.922 1.00 82.00 363 PRO A O 1
ATOM 2762 N N . LEU A 1 364 ? -0.808 4.729 10.069 1.00 86.94 364 LEU A N 1
ATOM 2763 C CA . LEU A 1 364 ? -0.568 3.426 10.694 1.00 86.94 364 LEU A CA 1
ATOM 2764 C C . LEU A 1 364 ? -1.689 3.060 11.675 1.00 86.94 364 LEU A C 1
ATOM 2766 O O . LEU A 1 364 ? -2.092 1.908 11.757 1.00 86.94 364 LEU A O 1
ATOM 2770 N N . ARG A 1 365 ? -2.234 4.033 12.415 1.00 89.19 365 ARG A N 1
ATOM 2771 C CA . ARG A 1 365 ? -3.398 3.775 13.282 1.00 89.19 365 ARG A CA 1
ATOM 2772 C C . ARG A 1 365 ? -4.618 3.359 12.468 1.00 89.19 365 ARG A C 1
ATOM 2774 O O . ARG A 1 365 ? -5.333 2.464 12.900 1.00 89.19 365 ARG A O 1
ATOM 2781 N N . ALA A 1 366 ? -4.841 3.984 11.313 1.00 89.56 366 ALA A N 1
ATOM 2782 C CA . ALA A 1 366 ? -5.926 3.608 10.415 1.00 89.56 366 ALA A CA 1
ATOM 2783 C C . ALA A 1 366 ? -5.760 2.169 9.896 1.00 89.56 366 ALA A C 1
ATOM 2785 O O . ALA A 1 366 ? -6.668 1.363 10.074 1.00 89.56 366 ALA A O 1
ATOM 2786 N N . THR A 1 367 ? -4.581 1.805 9.380 1.00 89.69 367 THR A N 1
ATOM 2787 C CA . THR A 1 367 ? -4.326 0.435 8.892 1.00 89.69 367 THR A CA 1
ATOM 2788 C C . THR A 1 367 ? -4.400 -0.614 10.003 1.00 89.69 367 THR A C 1
ATOM 2790 O O . THR A 1 367 ? -4.936 -1.700 9.796 1.00 89.69 367 THR A O 1
ATOM 2793 N N . ILE A 1 368 ? -3.960 -0.287 11.223 1.00 93.50 368 ILE A N 1
ATOM 2794 C CA . ILE A 1 368 ? -4.148 -1.151 12.400 1.00 93.50 368 ILE A CA 1
ATOM 2795 C C . ILE A 1 368 ? -5.639 -1.352 12.710 1.00 93.50 368 ILE A C 1
ATOM 2797 O O . ILE A 1 368 ? -6.059 -2.482 12.953 1.00 93.50 368 ILE A O 1
ATOM 2801 N N . LEU A 1 369 ? -6.446 -0.284 12.710 1.00 94.50 369 LEU A N 1
ATOM 2802 C CA . LEU A 1 369 ? -7.888 -0.365 12.972 1.00 94.50 369 LEU A CA 1
ATOM 2803 C C . LEU A 1 369 ? -8.606 -1.237 11.932 1.00 94.50 369 LEU A C 1
ATOM 2805 O O . LEU A 1 369 ? -9.418 -2.088 12.308 1.00 94.50 369 LEU A O 1
ATOM 2809 N N . GLU A 1 370 ? -8.286 -1.047 10.650 1.00 94.00 370 GLU A N 1
ATOM 2810 C CA . GLU A 1 370 ? -8.794 -1.858 9.536 1.00 94.00 370 GLU A CA 1
ATOM 2811 C C . GLU A 1 370 ? -8.370 -3.322 9.678 1.00 94.00 370 GLU A C 1
ATOM 2813 O O . GLU A 1 370 ? -9.198 -4.224 9.545 1.00 94.00 370 GLU A O 1
ATOM 2818 N N . GLY A 1 371 ? -7.108 -3.562 10.043 1.00 93.50 371 GLY A N 1
ATOM 2819 C CA . GLY A 1 371 ? -6.572 -4.892 10.309 1.00 93.50 371 GLY A CA 1
ATOM 2820 C C . GLY A 1 371 ? -7.306 -5.623 11.433 1.00 93.50 371 GLY A C 1
ATOM 2821 O O . GLY A 1 371 ? -7.726 -6.765 11.255 1.00 93.50 371 GLY A O 1
ATOM 2822 N N . ILE A 1 372 ? -7.534 -4.948 12.565 1.00 95.69 372 ILE A N 1
ATOM 2823 C CA . ILE A 1 372 ? -8.320 -5.470 13.696 1.00 95.69 372 ILE A CA 1
ATOM 2824 C C . ILE A 1 372 ? -9.739 -5.837 13.243 1.00 95.69 372 ILE A C 1
ATOM 2826 O O . ILE A 1 372 ? -10.230 -6.910 13.591 1.00 95.69 372 ILE A O 1
ATOM 2830 N N . SER A 1 373 ? -10.382 -4.979 12.442 1.00 95.25 373 SER A N 1
ATOM 2831 C CA . SER A 1 373 ? -11.737 -5.232 11.938 1.00 95.25 373 SER A CA 1
ATOM 2832 C C . SER A 1 373 ? -11.776 -6.439 11.010 1.00 95.25 373 SER A C 1
ATOM 2834 O O . SER A 1 373 ? -12.609 -7.320 11.186 1.00 95.25 373 SER A O 1
ATOM 2836 N N . SER A 1 374 ? -10.834 -6.524 10.069 1.00 94.56 374 SER A N 1
ATOM 2837 C CA . SER A 1 374 ? -10.719 -7.643 9.131 1.00 94.56 374 SER A CA 1
ATOM 2838 C C . SER A 1 374 ? -10.535 -8.979 9.858 1.00 94.56 374 SER A C 1
ATOM 2840 O O . SER A 1 374 ? -11.212 -9.956 9.539 1.00 94.56 374 SER A O 1
ATOM 2842 N N . LEU A 1 375 ? -9.691 -9.026 10.896 1.00 95.56 375 LEU A N 1
ATOM 2843 C CA . LEU A 1 375 ? -9.524 -10.221 11.732 1.00 95.56 375 LEU A CA 1
ATOM 2844 C C . LEU A 1 375 ? -10.802 -10.568 12.509 1.00 95.56 375 LEU A C 1
ATOM 2846 O O . LEU A 1 375 ? -11.180 -11.736 12.556 1.00 95.56 375 LEU A O 1
ATOM 2850 N N . ALA A 1 376 ? -11.492 -9.570 13.067 1.00 93.94 376 ALA A N 1
ATOM 2851 C CA . ALA A 1 376 ? -12.733 -9.774 13.814 1.00 93.94 376 ALA A CA 1
ATOM 2852 C C . ALA A 1 376 ? -13.902 -10.244 12.934 1.00 93.94 376 ALA A C 1
ATOM 2854 O O . ALA A 1 376 ? -14.690 -11.084 13.352 1.00 93.94 376 ALA A O 1
ATOM 2855 N N . VAL A 1 377 ? -14.004 -9.749 11.699 1.00 92.56 377 VAL A N 1
ATOM 2856 C CA . VAL A 1 377 ? -15.010 -10.216 10.731 1.00 92.56 377 VAL A CA 1
ATOM 2857 C C . VAL A 1 377 ? -14.715 -11.654 10.292 1.00 92.56 377 VAL A C 1
ATOM 2859 O O . VAL A 1 377 ? -15.634 -12.441 10.087 1.00 92.56 377 VAL A O 1
ATOM 2862 N N . ARG A 1 378 ? -13.433 -12.026 10.182 1.00 92.06 378 ARG A N 1
ATOM 2863 C CA . ARG A 1 378 ? -13.013 -13.393 9.838 1.00 92.06 378 ARG A CA 1
ATOM 2864 C C . ARG A 1 378 ? -13.180 -14.391 10.985 1.00 92.06 378 ARG A C 1
ATOM 2866 O O . ARG A 1 378 ? -13.362 -15.573 10.712 1.00 92.06 378 ARG A O 1
ATOM 2873 N N . SER A 1 379 ? -13.101 -13.935 12.234 1.00 90.88 379 SER A N 1
ATOM 2874 C CA . SER A 1 379 ? -13.254 -14.761 13.432 1.00 90.88 379 SER A CA 1
ATOM 2875 C C . SER A 1 379 ? -14.217 -14.109 14.421 1.00 90.88 379 SER A C 1
ATOM 2877 O O . SER A 1 379 ? -13.852 -13.187 15.155 1.00 90.88 379 SER A O 1
ATOM 2879 N N . GLN A 1 380 ? -15.455 -14.616 14.481 1.00 89.19 380 GLN A N 1
ATOM 2880 C CA . GLN A 1 380 ? -16.506 -14.025 15.318 1.00 89.19 380 GLN A CA 1
ATOM 2881 C C . GLN A 1 380 ? -16.162 -13.987 16.819 1.00 89.19 380 GLN A C 1
ATOM 2883 O O . GLN A 1 380 ? -16.690 -13.143 17.545 1.00 89.19 380 GLN A O 1
ATOM 2888 N N . THR A 1 381 ? -15.249 -14.840 17.296 1.00 91.38 381 THR A N 1
ATOM 2889 C CA . THR A 1 381 ? -14.791 -14.845 18.697 1.00 91.38 381 THR A CA 1
ATOM 2890 C C . THR A 1 381 ? -14.078 -13.548 19.088 1.00 91.38 381 THR A C 1
ATOM 2892 O O . THR A 1 381 ? -14.102 -13.163 20.258 1.00 91.38 381 THR A O 1
ATOM 2895 N N . LEU A 1 382 ? -13.494 -12.838 18.117 1.00 94.62 382 LEU A N 1
ATOM 2896 C CA . LEU A 1 382 ? -12.758 -11.593 18.333 1.00 94.62 382 LEU A CA 1
ATOM 2897 C C . LEU A 1 382 ? -13.642 -10.342 18.314 1.00 94.62 382 LEU A C 1
ATOM 2899 O O . LEU A 1 382 ? -13.186 -9.279 18.733 1.00 94.62 382 LEU A O 1
ATOM 2903 N N . ILE A 1 383 ? -14.902 -10.435 17.880 1.00 94.69 383 ILE A N 1
ATOM 2904 C CA . ILE A 1 383 ? -15.807 -9.279 17.755 1.00 94.69 383 ILE A CA 1
ATOM 2905 C C . ILE A 1 383 ? -15.943 -8.490 19.073 1.00 94.69 383 ILE A C 1
ATOM 2907 O O . ILE A 1 383 ? -15.737 -7.271 19.048 1.00 94.69 383 ILE A O 1
ATOM 2911 N N . PRO A 1 384 ? -16.223 -9.112 20.241 1.00 94.81 384 PRO A N 1
ATOM 2912 C CA . PRO A 1 384 ? -16.327 -8.368 21.497 1.00 94.81 384 PRO A CA 1
ATOM 2913 C C . PRO A 1 384 ? -15.010 -7.686 21.886 1.00 94.81 384 PRO A C 1
ATOM 2915 O O . PRO A 1 384 ? -15.018 -6.554 22.375 1.00 94.81 384 PRO A O 1
ATOM 2918 N N . ALA A 1 385 ? -13.877 -8.351 21.637 1.00 95.38 385 ALA A N 1
ATOM 2919 C CA . ALA A 1 385 ? -12.555 -7.803 21.914 1.00 95.38 385 ALA A CA 1
ATOM 2920 C C . ALA A 1 385 ? -12.252 -6.599 21.006 1.00 95.38 385 ALA A C 1
ATOM 2922 O O . ALA A 1 385 ? -11.797 -5.570 21.500 1.00 95.38 385 ALA A O 1
ATOM 2923 N N . ALA A 1 386 ? -12.567 -6.685 19.709 1.00 96.12 386 ALA A N 1
ATOM 2924 C CA . ALA A 1 386 ? -12.379 -5.604 18.740 1.00 96.12 386 ALA A CA 1
ATOM 2925 C C . ALA A 1 386 ? -13.183 -4.355 19.122 1.00 96.12 386 ALA A C 1
ATOM 2927 O O . ALA A 1 386 ? -12.637 -3.253 19.199 1.00 96.12 386 ALA A O 1
ATOM 2928 N N . LEU A 1 387 ? -14.468 -4.537 19.445 1.00 95.56 387 LEU A N 1
ATOM 2929 C CA . LEU A 1 387 ? -15.334 -3.456 19.914 1.00 95.56 387 LEU A CA 1
ATOM 2930 C C . LEU A 1 387 ? -14.812 -2.835 21.212 1.00 95.56 387 LEU A C 1
ATOM 2932 O O . LEU A 1 387 ? -14.843 -1.612 21.363 1.00 95.56 387 LEU A O 1
ATOM 2936 N N . ASN A 1 388 ? -14.280 -3.642 22.135 1.00 94.75 388 ASN A N 1
ATOM 2937 C CA . ASN A 1 388 ? -13.663 -3.109 23.343 1.00 94.75 388 ASN A CA 1
ATOM 2938 C C . ASN A 1 388 ? -12.415 -2.268 23.021 1.00 94.75 388 ASN A C 1
ATOM 2940 O O . ASN A 1 388 ? -12.287 -1.171 23.554 1.00 94.75 388 ASN A O 1
ATOM 2944 N N . THR A 1 389 ? -11.559 -2.708 22.093 1.00 95.25 389 THR A N 1
ATOM 2945 C CA . THR A 1 389 ? -10.391 -1.939 21.626 1.00 95.25 389 THR A CA 1
ATOM 2946 C C . THR A 1 389 ? -10.795 -0.587 21.019 1.00 95.25 389 THR A C 1
ATOM 2948 O O . THR A 1 389 ? -10.181 0.437 21.324 1.00 95.25 389 THR A O 1
ATOM 2951 N N . TYR A 1 390 ? -11.856 -0.536 20.202 1.00 95.44 390 TYR A N 1
ATOM 2952 C CA . TYR A 1 390 ? -12.373 0.720 19.635 1.00 95.44 390 TYR A CA 1
ATOM 2953 C C . TYR A 1 390 ? -12.940 1.654 20.705 1.00 95.44 390 TYR A C 1
ATOM 2955 O O . TYR A 1 390 ? -12.687 2.860 20.677 1.00 95.44 390 TYR A O 1
ATOM 2963 N N . LYS A 1 391 ? -13.674 1.100 21.674 1.00 94.31 391 LYS A N 1
ATOM 2964 C CA . LYS A 1 391 ? -14.183 1.840 22.834 1.00 94.31 391 LYS A CA 1
ATOM 2965 C C . LYS A 1 391 ? -13.039 2.419 23.668 1.00 94.31 391 LYS A C 1
ATOM 2967 O O . LYS A 1 391 ? -13.080 3.596 24.017 1.00 94.31 391 LYS A O 1
ATOM 2972 N N . ASP A 1 392 ? -12.009 1.627 23.948 1.00 92.81 392 ASP A N 1
ATOM 2973 C CA . ASP A 1 392 ? -10.855 2.067 24.730 1.00 92.81 392 ASP A CA 1
ATOM 2974 C C . ASP A 1 392 ? -10.092 3.179 23.998 1.00 92.81 392 ASP A C 1
ATOM 2976 O O . ASP A 1 392 ? -9.700 4.164 24.624 1.00 92.81 392 ASP A O 1
ATOM 2980 N N . LEU A 1 393 ? -9.970 3.106 22.665 1.00 91.81 393 LEU A N 1
ATOM 2981 C CA . LEU A 1 393 ? -9.421 4.196 21.854 1.00 91.81 393 LEU A CA 1
ATOM 2982 C C . LEU A 1 393 ? -10.290 5.465 21.917 1.00 91.81 393 LEU A C 1
ATOM 2984 O O . LEU A 1 393 ? -9.739 6.554 22.091 1.00 91.81 393 LEU A O 1
ATOM 2988 N N . LEU A 1 394 ? -11.619 5.347 21.810 1.00 91.19 394 LEU A N 1
ATOM 2989 C CA . LEU A 1 394 ? -12.551 6.481 21.932 1.00 91.19 394 LEU A CA 1
ATOM 2990 C C . LEU A 1 394 ? -12.432 7.167 23.293 1.00 91.19 394 LEU A C 1
ATOM 2992 O O . LEU A 1 394 ? -12.460 8.393 23.377 1.00 91.19 394 LEU A O 1
ATOM 2996 N N . TYR A 1 395 ? -12.299 6.378 24.358 1.00 90.00 395 TYR A N 1
ATOM 2997 C CA . TYR A 1 395 ? -12.175 6.886 25.723 1.00 90.00 395 TYR A CA 1
ATOM 2998 C C . TYR A 1 395 ? -10.754 7.347 26.048 1.00 90.00 395 TYR A C 1
ATOM 3000 O O . TYR A 1 395 ? -10.547 8.056 27.035 1.00 90.00 395 TYR A O 1
ATOM 3008 N N . SER A 1 396 ? -9.774 6.953 25.233 1.00 85.88 396 SER A N 1
ATOM 3009 C CA . SER A 1 396 ? -8.379 7.311 25.434 1.00 85.88 396 SER A CA 1
ATOM 3010 C C . SER A 1 396 ? -8.158 8.808 25.286 1.00 85.88 396 SER A C 1
ATOM 3012 O O . SER A 1 396 ? -8.829 9.514 24.525 1.00 85.88 396 SER A O 1
ATOM 3014 N N . SER A 1 397 ? -7.107 9.290 25.950 1.00 84.00 397 SER A N 1
ATOM 3015 C CA . SER A 1 397 ? -6.747 10.692 25.810 1.00 84.00 397 SER A CA 1
ATOM 3016 C C . SER A 1 397 ? -6.151 11.050 24.438 1.00 84.00 397 SER A C 1
ATOM 3018 O O . SER A 1 397 ? -5.993 12.222 24.098 1.00 84.00 397 SER A O 1
ATOM 3020 N N . LEU A 1 398 ? -5.802 10.043 23.638 1.00 85.31 398 LEU A N 1
ATOM 3021 C CA . LEU A 1 398 ? -5.119 10.215 22.366 1.00 85.31 398 LEU A CA 1
ATOM 3022 C C . LEU A 1 398 ? -6.015 10.906 21.335 1.00 85.31 398 LEU A C 1
ATOM 3024 O O . LEU A 1 398 ? -5.622 11.923 20.767 1.00 85.31 398 LEU A O 1
ATOM 3028 N N . LEU A 1 399 ? -7.217 10.369 21.120 1.00 85.06 399 LEU A N 1
ATOM 3029 C CA . LEU A 1 399 ? -8.131 10.847 20.086 1.00 85.06 399 LEU A CA 1
ATOM 3030 C C . LEU A 1 399 ? -8.666 12.246 20.414 1.00 85.06 399 LEU A C 1
ATOM 3032 O O . LEU A 1 399 ? -8.665 13.129 19.560 1.00 85.06 399 LEU A O 1
ATOM 3036 N N . ALA A 1 400 ? -9.023 12.482 21.678 1.00 85.69 400 ALA A N 1
ATOM 3037 C CA . ALA A 1 400 ? -9.462 13.793 22.147 1.00 85.69 400 ALA A CA 1
ATOM 3038 C C . ALA A 1 400 ? -8.354 14.862 22.045 1.00 85.69 400 ALA A C 1
ATOM 3040 O O . ALA A 1 400 ? -8.644 16.002 21.679 1.00 85.69 400 ALA A O 1
ATOM 3041 N N . ARG A 1 401 ? -7.076 14.510 22.277 1.00 86.00 401 ARG A N 1
ATOM 3042 C CA . ARG A 1 401 ? -5.943 15.418 22.006 1.00 86.00 401 ARG A CA 1
ATOM 3043 C C . ARG A 1 401 ? -5.782 15.700 20.517 1.00 86.00 401 ARG A C 1
ATOM 3045 O O . ARG A 1 401 ? -5.673 16.863 20.154 1.00 86.00 401 ARG A O 1
ATOM 3052 N N . MET A 1 402 ? -5.827 14.673 19.663 1.00 83.69 402 MET A N 1
ATOM 3053 C CA . MET A 1 402 ? -5.761 14.851 18.205 1.00 83.69 402 MET A CA 1
ATOM 3054 C C . MET A 1 402 ? -6.872 15.774 17.698 1.00 83.69 402 MET A C 1
ATOM 3056 O O . MET A 1 402 ? -6.624 16.637 16.860 1.00 83.69 402 MET A O 1
ATOM 3060 N N . TYR A 1 403 ? -8.080 15.632 18.244 1.00 84.88 403 TYR A N 1
ATOM 3061 C CA . TYR A 1 403 ? -9.198 16.501 17.911 1.00 84.88 403 TYR A CA 1
ATOM 3062 C C . TYR A 1 403 ? -8.985 17.936 18.408 1.00 84.88 403 TYR A C 1
ATOM 3064 O O . TYR A 1 403 ? -9.171 18.884 17.649 1.00 84.88 403 TYR A O 1
ATOM 3072 N N . SER A 1 404 ? -8.534 18.115 19.653 1.00 84.12 404 SER A N 1
ATOM 3073 C CA . SER A 1 404 ? -8.206 19.440 20.191 1.00 84.12 404 SER A CA 1
ATOM 3074 C C . SER A 1 404 ? -7.126 20.142 19.361 1.00 84.12 404 SER A C 1
ATOM 3076 O O . SER A 1 404 ? -7.264 21.323 19.044 1.00 84.12 404 SER A O 1
ATOM 3078 N N . ASP A 1 405 ? -6.084 19.410 18.966 1.00 81.75 405 ASP A N 1
ATOM 3079 C CA . ASP A 1 405 ? -4.991 19.899 18.125 1.00 81.75 405 ASP A CA 1
ATOM 3080 C C . ASP A 1 405 ? -5.474 20.290 16.721 1.00 81.75 405 ASP A C 1
ATOM 3082 O O . ASP A 1 405 ? -5.003 21.287 16.169 1.00 81.75 405 ASP A O 1
ATOM 3086 N N . ALA A 1 406 ? -6.419 19.531 16.154 1.00 80.56 406 ALA A N 1
ATOM 3087 C CA . ALA A 1 406 ? -7.049 19.821 14.868 1.00 80.56 406 ALA A CA 1
ATOM 3088 C C . ALA A 1 406 ? -7.935 21.076 14.922 1.00 80.56 406 ALA A C 1
ATOM 3090 O O . ALA A 1 406 ? -7.868 21.921 14.029 1.00 80.56 406 ALA A O 1
ATOM 3091 N N . VAL A 1 407 ? -8.728 21.239 15.986 1.00 76.06 407 VAL A N 1
ATOM 3092 C CA . VAL A 1 407 ? -9.582 22.423 16.174 1.00 76.06 407 VAL A CA 1
ATOM 3093 C C . VAL A 1 407 ? -8.736 23.679 16.404 1.00 76.06 407 VAL A C 1
ATOM 3095 O O . VAL A 1 407 ? -9.033 24.733 15.842 1.00 76.06 407 VAL A O 1
ATOM 3098 N N . ALA A 1 408 ? -7.655 23.574 17.183 1.00 77.75 408 ALA A N 1
ATOM 3099 C CA . ALA A 1 408 ? -6.766 24.695 17.480 1.00 77.75 408 ALA A CA 1
ATOM 3100 C C . ALA A 1 408 ? -5.997 25.216 16.251 1.00 77.75 408 ALA A C 1
ATOM 3102 O O . ALA A 1 408 ? -5.606 26.381 16.234 1.00 77.75 408 ALA A O 1
ATOM 3103 N N . SER A 1 409 ? -5.781 24.390 15.217 1.00 69.69 409 SER A N 1
ATOM 3104 C CA . SER A 1 409 ? -5.114 24.824 13.978 1.00 69.69 409 SER A CA 1
ATOM 3105 C C . SER A 1 409 ? -5.932 25.774 13.091 1.00 69.69 409 SER A C 1
ATOM 3107 O O . SER A 1 409 ? -5.347 26.365 12.189 1.00 69.69 409 SER A O 1
ATOM 3109 N N . GLY A 1 410 ? -7.227 25.977 13.367 1.00 47.31 410 GLY A N 1
ATOM 3110 C CA . GLY A 1 410 ? -8.110 26.866 12.602 1.00 47.31 410 GLY A CA 1
ATOM 3111 C C . GLY A 1 410 ? -8.544 26.286 11.247 1.00 47.31 410 GLY A C 1
ATOM 3112 O O . GLY A 1 410 ? -7.735 25.764 10.485 1.00 47.31 410 GLY A O 1
ATOM 3113 N N . ASN A 1 411 ? -9.839 26.387 10.932 1.00 51.97 411 ASN A N 1
ATOM 3114 C CA . ASN A 1 411 ? -10.369 26.060 9.607 1.00 51.97 411 ASN A CA 1
ATOM 3115 C C . ASN A 1 411 ? -9.940 27.129 8.588 1.00 51.97 411 ASN A C 1
ATOM 3117 O O . ASN A 1 411 ? -10.416 28.261 8.654 1.00 51.97 411 ASN A O 1
ATOM 3121 N N . MET A 1 412 ? -9.132 26.750 7.601 1.00 34.88 412 MET A N 1
ATOM 3122 C CA . MET A 1 412 ? -9.190 27.342 6.264 1.00 34.88 412 MET A CA 1
ATOM 3123 C C . MET A 1 412 ? -9.287 26.185 5.269 1.00 34.88 412 MET A C 1
ATOM 3125 O O . MET A 1 412 ? -8.344 25.411 5.108 1.00 34.88 412 MET A O 1
ATOM 3129 N N . GLU A 1 413 ? -10.455 26.045 4.647 1.00 38.31 413 GLU A N 1
ATOM 3130 C CA . GLU A 1 413 ? -10.680 25.138 3.528 1.00 38.31 413 GLU A CA 1
ATOM 3131 C C . GLU A 1 413 ? -9.701 25.433 2.383 1.00 38.31 413 GLU A C 1
ATOM 3133 O O . GLU A 1 413 ? -9.582 26.562 1.914 1.00 38.31 413 GLU A O 1
ATOM 3138 N N . SER A 1 414 ? -9.042 24.387 1.890 1.00 28.14 414 SER A N 1
ATOM 3139 C CA . SER A 1 414 ? -8.885 24.139 0.453 1.00 28.14 414 SER A CA 1
ATOM 3140 C C . SER A 1 414 ? -8.560 22.658 0.236 1.00 28.14 414 SER A C 1
ATOM 3142 O O . SER A 1 414 ? -7.429 22.210 0.370 1.00 28.14 414 SER A O 1
ATOM 3144 N N . VAL A 1 415 ? -9.629 21.899 -0.014 1.00 31.53 415 VAL A N 1
ATOM 3145 C CA . VAL A 1 415 ? -9.746 20.833 -1.020 1.00 31.53 415 VAL A CA 1
ATOM 3146 C C . VAL A 1 415 ? -8.464 20.046 -1.331 1.00 31.53 415 VAL A C 1
ATOM 3148 O O . VAL A 1 415 ? -7.667 20.451 -2.167 1.00 31.53 415 VAL A O 1
ATOM 3151 N N . LEU A 1 416 ? -8.369 18.849 -0.748 1.00 25.16 416 LEU A N 1
ATOM 3152 C CA . LEU A 1 416 ? -8.365 17.572 -1.478 1.00 25.16 416 LEU A CA 1
ATOM 3153 C C . LEU A 1 416 ? -8.968 16.500 -0.552 1.00 25.16 416 LEU A C 1
ATOM 3155 O O . LEU A 1 416 ? -8.303 15.571 -0.107 1.00 25.16 416 LEU A O 1
ATOM 3159 N N . THR A 1 417 ? -10.261 16.622 -0.249 1.00 30.11 417 THR A N 1
ATOM 3160 C CA . THR A 1 417 ? -11.049 15.486 0.238 1.00 30.11 417 THR A CA 1
ATOM 3161 C C . THR A 1 417 ? -11.377 14.589 -0.950 1.00 30.11 417 THR A C 1
ATOM 3163 O O . THR A 1 417 ? -12.506 14.528 -1.429 1.00 30.11 417 THR A O 1
ATOM 3166 N N . ALA A 1 418 ? -10.389 13.824 -1.413 1.00 24.00 418 ALA A N 1
ATOM 3167 C CA . ALA A 1 418 ? -10.762 12.474 -1.793 1.00 24.00 418 ALA A CA 1
ATOM 3168 C C . ALA A 1 418 ? -11.306 11.841 -0.506 1.00 24.00 418 ALA A C 1
ATOM 3170 O O . ALA A 1 418 ? -10.691 11.979 0.556 1.00 24.00 418 ALA A O 1
ATOM 3171 N N . ARG A 1 419 ? -12.467 11.178 -0.570 1.00 27.92 419 ARG A N 1
ATOM 3172 C CA . ARG A 1 419 ? -12.794 10.132 0.409 1.00 27.92 419 ARG A CA 1
ATOM 3173 C C . ARG A 1 419 ? -11.483 9.403 0.748 1.00 27.92 419 ARG A C 1
ATOM 3175 O O . ARG A 1 419 ? -10.742 9.091 -0.189 1.00 27.92 419 ARG A O 1
ATOM 3182 N N . PRO A 1 420 ? -11.166 9.103 2.016 1.00 33.25 420 PRO A N 1
ATOM 3183 C CA . PRO A 1 420 ? -10.076 8.189 2.311 1.00 33.25 420 PRO A CA 1
ATOM 3184 C C . PRO A 1 420 ? -10.555 6.774 1.939 1.00 33.25 420 PRO A C 1
ATOM 3186 O O . PRO A 1 420 ? -10.732 5.922 2.793 1.00 33.25 420 PRO A O 1
ATOM 3189 N N . THR A 1 421 ? -10.881 6.546 0.665 1.00 28.88 421 THR A N 1
ATOM 3190 C CA . THR A 1 421 ? -11.179 5.231 0.096 1.00 28.88 421 THR A CA 1
ATOM 3191 C C . THR A 1 421 ? -9.901 4.492 -0.268 1.00 28.88 421 THR A C 1
ATOM 3193 O O . THR A 1 421 ? -9.957 3.300 -0.534 1.00 28.88 421 THR A O 1
ATOM 3196 N N . SER A 1 422 ? -8.739 5.146 -0.204 1.00 33.59 422 SER A N 1
ATOM 3197 C CA . SER A 1 422 ? -7.458 4.453 -0.258 1.00 33.59 422 SER A CA 1
ATOM 3198 C C . SER A 1 422 ? -6.308 5.402 0.073 1.00 33.59 422 SER A C 1
ATOM 3200 O O . SER A 1 422 ? -6.100 6.434 -0.562 1.00 33.59 422 SER A O 1
ATOM 3202 N N . PHE A 1 423 ? -5.473 5.003 1.033 1.00 37.31 423 PHE A N 1
ATOM 3203 C CA . PHE A 1 423 ? -4.190 5.638 1.368 1.00 37.31 423 PHE A CA 1
ATOM 3204 C C . PHE A 1 423 ? -3.146 5.605 0.224 1.00 37.31 423 PHE A C 1
ATOM 3206 O O . PHE A 1 423 ? -1.987 5.982 0.410 1.00 37.31 423 PHE A O 1
ATOM 3213 N N . GLN A 1 424 ? -3.558 5.206 -0.983 1.00 37.31 424 GLN A N 1
ATOM 3214 C CA . GLN A 1 424 ? -2.760 5.120 -2.207 1.00 37.31 424 GLN A CA 1
ATOM 3215 C C . GLN A 1 424 ? -2.209 6.481 -2.677 1.00 37.31 424 GLN A C 1
ATOM 3217 O O . GLN A 1 424 ? -1.289 6.513 -3.485 1.00 37.31 424 GLN A O 1
ATOM 3222 N N . MET A 1 425 ? -2.670 7.619 -2.137 1.00 30.89 425 MET A N 1
ATOM 3223 C CA . MET A 1 425 ? -2.044 8.926 -2.411 1.00 30.89 425 MET A CA 1
ATOM 3224 C C . MET A 1 425 ? -0.661 9.115 -1.761 1.00 30.89 425 MET A C 1
ATOM 3226 O O . MET A 1 425 ? 0.132 9.922 -2.250 1.00 30.89 425 MET A O 1
ATOM 3230 N N . LEU A 1 426 ? -0.317 8.374 -0.699 1.00 35.47 426 LEU A N 1
ATOM 3231 C CA . LEU A 1 426 ? 0.983 8.532 -0.025 1.00 35.47 426 LEU A CA 1
ATOM 3232 C C . LEU A 1 426 ? 2.169 7.967 -0.825 1.00 35.47 426 LEU A C 1
ATOM 3234 O O . LEU A 1 426 ? 3.321 8.172 -0.446 1.00 35.47 426 LEU A O 1
ATOM 3238 N N . THR A 1 427 ? 1.919 7.293 -1.951 1.00 36.28 427 THR A N 1
ATOM 3239 C CA . THR A 1 427 ? 2.967 6.763 -2.831 1.00 36.28 427 THR A CA 1
ATOM 3240 C C . THR A 1 427 ? 3.487 7.769 -3.854 1.00 36.28 427 THR A C 1
ATOM 3242 O O . THR A 1 427 ? 4.265 7.388 -4.716 1.00 36.28 427 THR A O 1
ATOM 3245 N N . SER A 1 428 ? 3.134 9.058 -3.802 1.00 36.00 428 SER A N 1
ATOM 3246 C CA . SER A 1 428 ? 3.857 10.043 -4.616 1.00 36.00 428 SER A CA 1
ATOM 3247 C C . SER A 1 428 ? 5.199 10.379 -3.957 1.00 36.00 428 SER A C 1
ATOM 3249 O O . SER A 1 428 ? 5.299 11.277 -3.130 1.00 36.00 428 SER A O 1
ATOM 3251 N N . TYR A 1 429 ? 6.269 9.685 -4.355 1.00 42.06 429 TYR A N 1
ATOM 3252 C CA . TYR A 1 429 ? 7.671 9.912 -3.935 1.00 42.06 429 TYR A CA 1
ATOM 3253 C C . TYR A 1 429 ? 8.223 11.304 -4.326 1.00 42.06 429 TYR A C 1
ATOM 3255 O O . TYR A 1 429 ? 9.420 11.559 -4.208 1.00 42.06 429 TYR A O 1
ATOM 3263 N N . ARG A 1 430 ? 7.371 12.218 -4.814 1.00 36.88 430 ARG A N 1
ATOM 3264 C CA . ARG A 1 430 ? 7.704 13.605 -5.176 1.00 36.88 430 ARG A CA 1
ATOM 3265 C C . ARG A 1 430 ? 7.597 14.561 -3.984 1.00 36.88 430 ARG A C 1
ATOM 3267 O O . ARG A 1 430 ? 7.141 15.690 -4.142 1.00 36.88 430 ARG A O 1
ATOM 3274 N N . LEU A 1 431 ? 7.991 14.135 -2.790 1.00 39.81 431 LEU A N 1
ATOM 3275 C CA . LEU A 1 431 ? 7.920 14.994 -1.614 1.00 39.81 431 LEU A CA 1
ATOM 3276 C C . LEU A 1 431 ? 9.323 15.452 -1.231 1.00 39.81 431 LEU A C 1
ATOM 3278 O O . LEU A 1 431 ? 10.087 14.730 -0.606 1.00 39.81 431 LEU A O 1
ATOM 3282 N N . THR A 1 432 ? 9.634 16.694 -1.603 1.00 35.78 432 THR A N 1
ATOM 3283 C CA . THR A 1 432 ? 10.680 17.497 -0.953 1.00 35.78 432 THR A CA 1
ATOM 3284 C C . THR A 1 432 ? 10.282 17.902 0.474 1.00 35.78 432 THR A C 1
ATOM 3286 O O . THR A 1 432 ? 11.096 18.481 1.185 1.00 35.78 432 THR A O 1
ATOM 3289 N N . SER A 1 433 ? 9.031 17.640 0.878 1.00 44.47 433 SER A N 1
ATOM 3290 C CA . SER A 1 433 ? 8.538 17.747 2.252 1.00 44.47 433 SER A CA 1
ATOM 3291 C C . SER A 1 433 ? 7.246 16.936 2.446 1.00 44.47 433 SER A C 1
ATOM 3293 O O . SER A 1 433 ? 6.322 17.015 1.640 1.00 44.47 433 SER A O 1
ATOM 3295 N N . VAL A 1 434 ? 7.164 16.151 3.525 1.00 52.84 434 VAL A N 1
ATOM 3296 C CA . VAL A 1 434 ? 5.933 15.451 3.936 1.00 52.84 434 VAL A CA 1
ATOM 3297 C C . VAL A 1 434 ? 5.125 16.383 4.837 1.00 52.84 434 VAL A C 1
ATOM 3299 O O . VAL A 1 434 ? 5.533 16.664 5.965 1.00 52.84 434 VAL A O 1
ATOM 3302 N N . HIS A 1 435 ? 3.975 16.857 4.357 1.00 56.66 435 HIS A N 1
ATOM 3303 C CA . HIS A 1 435 ? 3.042 17.655 5.151 1.00 56.66 435 HIS A CA 1
ATOM 3304 C C . HIS A 1 435 ? 1.742 16.881 5.354 1.00 56.66 435 HIS A C 1
ATOM 3306 O O . HIS A 1 435 ? 0.951 16.731 4.431 1.00 56.66 435 HIS A O 1
ATOM 3312 N N . VAL A 1 436 ? 1.527 16.399 6.578 1.00 64.31 436 VAL A N 1
ATOM 3313 C CA . VAL A 1 436 ? 0.231 15.880 7.030 1.00 64.31 436 VAL A CA 1
ATOM 3314 C C . VAL A 1 436 ? -0.356 16.928 7.966 1.00 64.31 436 VAL A C 1
ATOM 3316 O O . VAL A 1 436 ? 0.288 17.294 8.955 1.00 64.31 436 VAL A O 1
ATOM 3319 N N . SER A 1 437 ? -1.539 17.456 7.649 1.00 74.12 437 SER A N 1
ATOM 3320 C CA . SER A 1 437 ? -2.186 18.431 8.526 1.00 74.12 437 SER A CA 1
ATOM 3321 C C . SER A 1 437 ? -2.736 17.740 9.779 1.00 74.12 437 SER A C 1
ATOM 3323 O O . SER A 1 437 ? -3.082 16.556 9.765 1.00 74.12 437 SER A O 1
ATOM 3325 N N . ARG A 1 438 ? -2.826 18.475 10.894 1.00 78.38 438 ARG A N 1
ATOM 3326 C CA . ARG A 1 438 ? -3.435 17.953 12.133 1.00 78.38 438 ARG A CA 1
ATOM 3327 C C . ARG A 1 438 ? -4.905 17.586 11.922 1.00 78.38 438 ARG A C 1
ATOM 3329 O O . ARG A 1 438 ? -5.364 16.593 12.480 1.00 78.38 438 ARG A O 1
ATOM 3336 N N . ALA A 1 439 ? -5.604 18.358 11.090 1.00 76.81 439 ALA A N 1
ATOM 3337 C CA . ALA A 1 439 ? -6.985 18.100 10.713 1.00 76.81 439 ALA A CA 1
ATOM 3338 C C . ALA A 1 439 ? -7.123 16.788 9.928 1.00 76.81 439 ALA A C 1
ATOM 3340 O O . ALA A 1 439 ? -7.922 15.945 10.324 1.00 76.81 439 ALA A O 1
ATOM 3341 N N . ASP A 1 440 ? -6.292 16.561 8.907 1.00 77.19 440 ASP A N 1
ATOM 3342 C CA . ASP A 1 440 ? -6.325 15.328 8.105 1.00 77.19 440 ASP A CA 1
ATOM 3343 C C . ASP A 1 440 ? -5.931 14.107 8.937 1.00 77.19 440 ASP A C 1
ATOM 3345 O O . ASP A 1 440 ? -6.553 13.050 8.845 1.00 77.19 440 ASP A O 1
ATOM 3349 N N . ALA A 1 441 ? -4.927 14.255 9.805 1.00 81.00 441 ALA A N 1
ATOM 3350 C CA . ALA A 1 441 ? -4.486 13.200 10.707 1.00 81.00 441 ALA A CA 1
ATOM 3351 C C . ALA A 1 441 ? -5.591 12.758 11.676 1.00 81.00 441 ALA A C 1
ATOM 3353 O O . ALA A 1 441 ? -5.708 11.563 11.958 1.00 81.00 441 ALA A O 1
ATOM 3354 N N . PHE A 1 442 ? -6.388 13.700 12.191 1.00 84.50 442 PHE A N 1
ATOM 3355 C CA . PHE A 1 442 ? -7.561 13.394 13.005 1.00 84.50 442 PHE A CA 1
ATOM 3356 C C . PHE A 1 442 ? -8.695 12.803 12.164 1.00 84.50 442 PHE A C 1
ATOM 3358 O O . PHE A 1 442 ? -9.197 11.731 12.498 1.00 84.50 442 PHE A O 1
ATOM 3365 N N . ALA A 1 443 ? -9.063 13.462 11.063 1.00 83.50 443 ALA A N 1
ATOM 3366 C CA . ALA A 1 443 ? -10.158 13.045 10.193 1.00 83.50 443 ALA A CA 1
ATOM 3367 C C . ALA A 1 443 ? -9.957 11.618 9.665 1.00 83.50 443 ALA A C 1
ATOM 3369 O O . ALA A 1 443 ? -10.901 10.837 9.661 1.00 83.50 443 ALA A O 1
ATOM 3370 N N . CYS A 1 444 ? -8.724 11.256 9.306 1.00 82.94 444 CYS A N 1
ATOM 3371 C CA . CYS A 1 444 ? -8.334 9.907 8.909 1.00 82.94 444 CYS A CA 1
ATOM 3372 C C . CYS A 1 444 ? -8.684 8.858 9.977 1.00 82.94 444 CYS A C 1
ATOM 3374 O O . CYS A 1 444 ? -9.439 7.922 9.706 1.00 82.94 444 CYS A O 1
ATOM 3376 N N . VAL A 1 445 ? -8.161 9.015 11.199 1.00 87.81 445 VAL A N 1
ATOM 3377 C CA . VAL A 1 445 ? -8.376 8.036 12.277 1.00 87.81 445 VAL A CA 1
ATOM 3378 C C . VAL A 1 445 ? -9.849 8.000 12.669 1.00 87.81 445 VAL A C 1
ATOM 3380 O O . VAL A 1 445 ? -10.409 6.921 12.827 1.00 87.81 445 VAL A O 1
ATOM 3383 N N . GLN A 1 446 ? -10.494 9.163 12.761 1.00 88.50 446 GLN A N 1
ATOM 3384 C CA . GLN A 1 446 ? -11.902 9.283 13.127 1.00 88.50 446 GLN A CA 1
ATOM 3385 C C . GLN A 1 446 ? -12.836 8.638 12.092 1.00 88.50 446 GLN A C 1
ATOM 3387 O O . GLN A 1 446 ? -13.777 7.937 12.462 1.00 88.50 446 GLN A O 1
ATOM 3392 N N . TRP A 1 447 ? -12.579 8.854 10.800 1.00 87.75 447 TRP A N 1
ATOM 3393 C CA . TRP A 1 447 ? -13.339 8.232 9.718 1.00 87.75 447 TRP A CA 1
ATOM 3394 C C . TRP A 1 447 ? -13.159 6.716 9.715 1.00 87.75 447 TRP A C 1
ATOM 3396 O O . TRP A 1 447 ? -14.145 5.981 9.693 1.00 87.75 447 TRP A O 1
ATOM 3406 N N . THR A 1 448 ? -11.906 6.261 9.792 1.00 89.94 448 THR A N 1
ATOM 3407 C CA . THR A 1 448 ? -11.572 4.833 9.815 1.00 89.94 448 THR A CA 1
ATOM 3408 C C . THR A 1 448 ? -12.243 4.148 10.997 1.00 89.94 448 THR A C 1
ATOM 3410 O O . THR A 1 448 ? -12.856 3.101 10.831 1.00 89.94 448 THR A O 1
ATOM 3413 N N . LEU A 1 449 ? -12.219 4.778 12.176 1.00 93.62 449 LEU A N 1
ATOM 3414 C CA . LEU A 1 449 ? -12.890 4.278 13.371 1.00 93.62 449 LEU A CA 1
ATOM 3415 C C . LEU A 1 449 ? -14.404 4.113 13.163 1.00 93.62 449 LEU A C 1
ATOM 3417 O O . LEU A 1 449 ? -14.971 3.104 13.570 1.00 93.62 449 LEU A O 1
ATOM 3421 N N . GLY A 1 450 ? -15.052 5.065 12.485 1.00 91.38 450 GLY A N 1
ATOM 3422 C CA . GLY A 1 450 ? -16.452 4.937 12.078 1.00 91.38 450 GLY A CA 1
ATOM 3423 C C . GLY A 1 450 ? -16.702 3.706 11.201 1.00 91.38 450 GLY A C 1
ATOM 3424 O O . GLY A 1 450 ? -17.607 2.924 11.495 1.00 91.38 450 GLY A O 1
ATOM 3425 N N . GLN A 1 451 ? -15.877 3.512 10.168 1.00 91.69 451 GLN A N 1
ATOM 3426 C CA . GLN A 1 451 ? -16.002 2.403 9.214 1.00 91.69 451 GLN A CA 1
ATOM 3427 C C . GLN A 1 451 ? -15.779 1.034 9.867 1.00 91.69 451 GLN A C 1
ATOM 3429 O O . GLN A 1 451 ? -16.563 0.108 9.664 1.00 91.69 451 GLN A O 1
ATOM 3434 N N . VAL A 1 452 ? -14.740 0.897 10.693 1.00 94.44 452 VAL A N 1
ATOM 3435 C CA . VAL A 1 452 ? -14.415 -0.383 11.343 1.00 94.44 452 VAL A CA 1
ATOM 3436 C C . VAL A 1 452 ? -15.419 -0.748 12.429 1.00 94.44 452 VAL A C 1
ATOM 3438 O O . VAL A 1 452 ? -15.760 -1.921 12.567 1.00 94.44 452 VAL A O 1
ATOM 3441 N N . VAL A 1 453 ? -15.949 0.235 13.168 1.00 95.75 453 VAL A N 1
ATOM 3442 C CA . VAL A 1 453 ? -17.035 -0.004 14.129 1.00 95.75 453 VAL A CA 1
ATOM 3443 C C . VAL A 1 453 ? -18.289 -0.446 13.380 1.00 95.75 453 VAL A C 1
ATOM 3445 O O . VAL A 1 453 ? -18.905 -1.431 13.777 1.00 95.75 453 VAL A O 1
ATOM 3448 N N . TYR A 1 454 ? -18.636 0.219 12.275 1.00 92.88 454 TYR A N 1
ATOM 3449 C CA . TYR A 1 454 ? -19.748 -0.190 11.417 1.00 92.88 454 TYR A CA 1
ATOM 3450 C C . TYR A 1 454 ? -19.596 -1.640 10.927 1.00 92.88 454 TYR A C 1
ATOM 3452 O O . TYR A 1 454 ? -20.476 -2.459 11.189 1.00 92.88 454 TYR A O 1
ATOM 3460 N N . SER A 1 455 ? -18.469 -1.966 10.287 1.00 92.94 455 SER A N 1
ATOM 3461 C CA . SER A 1 455 ? -18.183 -3.297 9.734 1.00 92.94 455 SER A CA 1
ATOM 3462 C C . SER A 1 455 ? -18.227 -4.389 10.812 1.00 92.94 455 SER A C 1
ATOM 3464 O O . SER A 1 455 ? -18.883 -5.419 10.659 1.00 92.94 455 SER A O 1
ATOM 3466 N N . THR A 1 456 ? -17.609 -4.126 11.967 1.00 94.38 456 THR A N 1
ATOM 3467 C CA . THR A 1 456 ? -17.551 -5.084 13.081 1.00 94.38 456 THR A CA 1
ATOM 3468 C C . THR A 1 456 ? -18.922 -5.293 13.731 1.00 94.38 456 THR A C 1
ATOM 3470 O O . THR A 1 456 ? -19.280 -6.423 14.054 1.00 94.38 456 THR A O 1
ATOM 3473 N N . LEU A 1 457 ? -19.727 -4.235 13.895 1.00 92.75 457 LEU A N 1
ATOM 3474 C CA . LEU A 1 457 ? -21.101 -4.356 14.399 1.00 92.75 457 LEU A CA 1
ATOM 3475 C C . LEU A 1 457 ? -22.022 -5.063 13.400 1.00 92.75 457 LEU A C 1
ATOM 3477 O O . LEU A 1 457 ? -22.907 -5.812 13.813 1.00 92.75 457 LEU A O 1
ATOM 3481 N N . GLN A 1 458 ? -21.818 -4.849 12.098 1.00 90.94 458 GLN A N 1
ATOM 3482 C CA . GLN A 1 458 ? -22.557 -5.560 11.062 1.00 90.94 458 GLN A CA 1
ATOM 3483 C C . GLN A 1 458 ? -22.300 -7.070 11.147 1.00 90.94 458 GLN A C 1
ATOM 3485 O O . GLN A 1 458 ? -23.264 -7.832 11.176 1.00 90.94 458 GLN A O 1
ATOM 3490 N N . ALA A 1 459 ? -21.036 -7.488 11.274 1.00 90.12 459 ALA A N 1
ATOM 3491 C CA . ALA A 1 459 ? -20.678 -8.892 11.483 1.00 90.12 459 ALA A CA 1
ATOM 3492 C C . ALA A 1 459 ? -21.208 -9.441 12.822 1.00 90.12 459 ALA A C 1
ATOM 3494 O O . ALA A 1 459 ? -21.685 -10.571 12.881 1.00 90.12 459 ALA A O 1
ATOM 3495 N N . ALA A 1 460 ? -21.209 -8.633 13.891 1.00 88.69 460 ALA A N 1
ATOM 3496 C CA . ALA A 1 460 ? -21.765 -9.031 15.189 1.00 88.69 460 ALA A CA 1
ATOM 3497 C C . ALA A 1 460 ? -23.250 -9.417 15.095 1.00 88.69 460 ALA A C 1
ATOM 3499 O O . ALA A 1 460 ? -23.693 -10.375 15.728 1.00 88.69 460 ALA A O 1
ATOM 3500 N N . CYS A 1 461 ? -24.019 -8.696 14.274 1.00 84.00 461 CYS A N 1
ATOM 3501 C CA . CYS A 1 461 ? -25.452 -8.931 14.115 1.00 84.00 461 CYS A CA 1
ATOM 3502 C C . CYS A 1 461 ? -25.789 -10.274 13.449 1.00 84.00 461 CYS A C 1
ATOM 3504 O O . CYS A 1 461 ? -26.923 -10.729 13.588 1.00 84.00 461 CYS A O 1
ATOM 3506 N N . GLU A 1 462 ? -24.838 -10.921 12.769 1.00 77.50 462 GLU A N 1
ATOM 3507 C CA . GLU A 1 462 ? -25.023 -12.276 12.233 1.00 77.50 462 GLU A CA 1
ATOM 3508 C C . GLU A 1 462 ? -25.087 -13.332 13.353 1.00 77.50 462 GLU A C 1
ATOM 3510 O O . GLU A 1 462 ? -25.760 -14.348 13.192 1.00 77.50 462 GLU A O 1
ATOM 3515 N N . GLY A 1 463 ? -24.437 -13.077 14.499 1.00 69.25 463 GLY A N 1
ATOM 3516 C CA . GLY A 1 463 ? -24.393 -13.972 15.666 1.00 69.25 463 GLY A CA 1
ATOM 3517 C C . GLY A 1 463 ? -25.333 -13.596 16.823 1.00 69.25 463 GLY A C 1
ATOM 3518 O O . GLY A 1 463 ? -25.536 -14.404 17.727 1.00 69.25 463 GLY A O 1
ATOM 3519 N N . GLY A 1 464 ? -25.923 -12.393 16.812 1.00 75.19 464 GLY A N 1
ATOM 3520 C CA . GLY A 1 464 ? -26.885 -11.921 17.820 1.00 75.19 464 GLY A CA 1
ATOM 3521 C C . GLY A 1 464 ? -26.699 -10.449 18.211 1.00 75.19 464 GLY A C 1
ATOM 3522 O O . GLY A 1 464 ? -25.610 -9.891 18.116 1.00 75.19 464 GLY A O 1
ATOM 3523 N N . ARG A 1 465 ? -27.770 -9.783 18.673 1.00 83.44 465 ARG A N 1
ATOM 3524 C CA . ARG A 1 465 ? -27.734 -8.333 18.980 1.00 83.44 465 ARG A CA 1
ATOM 3525 C C . ARG A 1 465 ? -27.117 -7.963 20.328 1.00 83.44 465 ARG A C 1
ATOM 3527 O O . ARG A 1 465 ? -26.805 -6.796 20.530 1.00 83.44 465 ARG A O 1
ATOM 3534 N N . GLU A 1 466 ? -26.888 -8.919 21.223 1.00 88.19 466 GLU A N 1
ATOM 3535 C CA . GLU A 1 466 ? -26.441 -8.643 22.597 1.00 88.19 466 GLU A CA 1
ATOM 3536 C C . GLU A 1 466 ? -25.121 -7.861 22.652 1.00 88.19 466 GLU A C 1
ATOM 3538 O O . GLU A 1 466 ? -24.988 -6.897 23.407 1.00 88.19 466 GLU A O 1
ATOM 3543 N N . VAL A 1 467 ? -24.157 -8.236 21.805 1.00 90.12 467 VAL A N 1
ATOM 3544 C CA . VAL A 1 467 ? -22.845 -7.578 21.739 1.00 90.12 467 VAL A CA 1
ATOM 3545 C C . VAL A 1 467 ? -22.976 -6.142 21.220 1.00 90.12 467 VAL A C 1
ATOM 3547 O O . VAL A 1 467 ? -22.348 -5.227 21.757 1.00 90.12 467 VAL A O 1
ATOM 3550 N N . MET A 1 468 ? -23.823 -5.928 20.207 1.00 90.06 468 MET A N 1
ATOM 3551 C CA . MET A 1 468 ? -24.099 -4.598 19.664 1.00 90.06 468 MET A CA 1
ATOM 3552 C C . MET A 1 468 ? -24.799 -3.715 20.698 1.00 90.06 468 MET A C 1
ATOM 3554 O O . MET A 1 468 ? -24.349 -2.598 20.947 1.00 90.06 468 MET A O 1
ATOM 3558 N N . ASP A 1 469 ? -25.866 -4.215 21.319 1.00 90.56 469 ASP A N 1
ATOM 3559 C CA . ASP A 1 469 ? -26.653 -3.462 22.295 1.00 90.56 469 ASP A CA 1
ATOM 3560 C C . ASP A 1 469 ? -25.795 -3.097 23.516 1.00 90.56 469 ASP A C 1
ATOM 3562 O O . ASP A 1 469 ? -25.826 -1.955 23.976 1.00 90.56 469 ASP A O 1
ATOM 3566 N N . GLY A 1 470 ? -24.944 -4.018 23.984 1.00 93.06 470 GLY A N 1
ATOM 3567 C CA . GLY A 1 470 ? -23.980 -3.757 25.054 1.00 93.06 470 GLY A CA 1
ATOM 3568 C C . GLY A 1 470 ? -22.945 -2.686 24.692 1.00 93.06 470 GLY A C 1
ATOM 3569 O O . GLY A 1 470 ? -22.645 -1.805 25.505 1.00 93.06 470 GLY A O 1
ATOM 3570 N N . PHE A 1 471 ? -22.423 -2.712 23.462 1.00 94.88 471 PHE A N 1
ATOM 3571 C CA . PHE A 1 471 ? -21.489 -1.695 22.974 1.00 94.88 471 PHE A CA 1
ATOM 3572 C C . PHE A 1 471 ? -22.152 -0.313 22.865 1.00 94.88 471 PHE A C 1
ATOM 3574 O O . PHE A 1 471 ? -21.632 0.666 23.409 1.00 94.88 471 PHE A O 1
ATOM 3581 N N . LEU A 1 472 ? -23.326 -0.235 22.228 1.00 93.38 472 LEU A N 1
ATOM 3582 C CA . LEU A 1 472 ? -24.091 1.005 22.080 1.00 93.38 472 LEU A CA 1
ATOM 3583 C C . LEU A 1 472 ? -24.499 1.576 23.445 1.00 93.38 472 LEU A C 1
ATOM 3585 O O . LEU A 1 472 ? -24.337 2.774 23.677 1.00 93.38 472 LEU A O 1
ATOM 3589 N N . ALA A 1 473 ? -24.951 0.734 24.378 1.00 93.75 473 ALA A N 1
ATOM 3590 C CA . ALA A 1 473 ? -25.283 1.151 25.738 1.00 93.75 473 ALA A CA 1
ATOM 3591 C C . ALA A 1 473 ? -24.065 1.722 26.481 1.00 93.75 473 ALA A C 1
ATOM 3593 O O . ALA A 1 473 ? -24.189 2.721 27.188 1.00 93.75 473 ALA A O 1
ATOM 3594 N N . SER A 1 474 ? -22.874 1.139 26.299 1.00 95.00 474 SER A N 1
ATOM 3595 C CA . SER A 1 474 ? -21.645 1.661 26.907 1.00 95.00 474 SER A CA 1
ATOM 3596 C C . SER A 1 474 ? -21.298 3.061 26.395 1.00 95.00 474 SER A C 1
ATOM 3598 O O . SER A 1 474 ? -21.017 3.948 27.206 1.00 95.00 474 SER A O 1
ATOM 3600 N N . LEU A 1 475 ? -21.367 3.278 25.076 1.00 94.38 475 LEU A N 1
ATOM 3601 C CA . LEU A 1 475 ? -21.125 4.592 24.473 1.00 94.38 475 LEU A CA 1
ATOM 3602 C C . LEU A 1 475 ? -22.191 5.613 24.892 1.00 94.38 475 LEU A C 1
ATOM 3604 O O . LEU A 1 475 ? -21.846 6.735 25.261 1.00 94.38 475 LEU A O 1
ATOM 3608 N N . GLY A 1 476 ? -23.466 5.212 24.911 1.00 91.81 476 GLY A N 1
ATOM 3609 C CA . GLY A 1 476 ? -24.569 6.032 25.412 1.00 91.81 476 GLY A CA 1
ATOM 3610 C C . GLY A 1 476 ? -24.331 6.468 26.857 1.00 91.81 476 GLY A C 1
ATOM 3611 O O . GLY A 1 476 ? -24.305 7.661 27.147 1.00 91.81 476 GLY A O 1
ATOM 3612 N N . ASN A 1 477 ? -24.035 5.524 27.755 1.00 92.88 477 ASN A N 1
ATOM 3613 C CA . ASN A 1 477 ? -23.727 5.816 29.159 1.00 92.88 477 ASN A CA 1
ATOM 3614 C C . ASN A 1 477 ? -22.567 6.808 29.308 1.00 92.88 477 ASN A C 1
ATOM 3616 O O . ASN A 1 477 ? -22.626 7.699 30.160 1.00 92.88 477 ASN A O 1
ATOM 3620 N N . LYS A 1 478 ? -21.528 6.707 28.470 1.00 92.44 478 LYS A N 1
ATOM 3621 C CA . LYS A 1 478 ? -20.422 7.671 28.482 1.00 92.44 478 LYS A CA 1
ATOM 3622 C C . LYS A 1 478 ? -20.877 9.068 28.054 1.00 92.44 478 LYS A C 1
ATOM 3624 O O . LYS A 1 478 ? -20.478 10.041 28.691 1.00 92.44 478 LYS A O 1
ATOM 3629 N N . LEU A 1 479 ? -21.734 9.182 27.036 1.00 88.62 479 LEU A N 1
ATOM 3630 C CA . LEU A 1 479 ? -22.291 10.466 26.589 1.00 88.62 479 LEU A CA 1
ATOM 3631 C C . LEU A 1 479 ? -23.125 11.152 27.682 1.00 88.62 479 LEU A C 1
ATOM 3633 O O . LEU A 1 479 ? -22.981 12.359 27.885 1.00 88.62 479 LEU A O 1
ATOM 3637 N N . TYR A 1 480 ? -23.942 10.398 28.427 1.00 86.94 480 TYR A N 1
ATOM 3638 C CA . TYR A 1 480 ? -24.741 10.952 29.533 1.00 86.94 480 TYR A CA 1
ATOM 3639 C C . TYR A 1 480 ? -23.909 11.352 30.744 1.00 86.94 480 TYR A C 1
ATOM 3641 O O . TYR A 1 480 ? -24.210 12.343 31.398 1.00 86.94 480 TYR A O 1
ATOM 3649 N N . THR A 1 481 ? -22.860 10.589 31.046 1.00 87.62 481 THR A N 1
ATOM 3650 C CA . THR A 1 481 ? -21.990 10.847 32.205 1.00 87.62 481 THR A CA 1
ATOM 3651 C C . THR A 1 481 ? -20.888 11.868 31.911 1.00 87.62 481 THR A C 1
ATOM 3653 O O . THR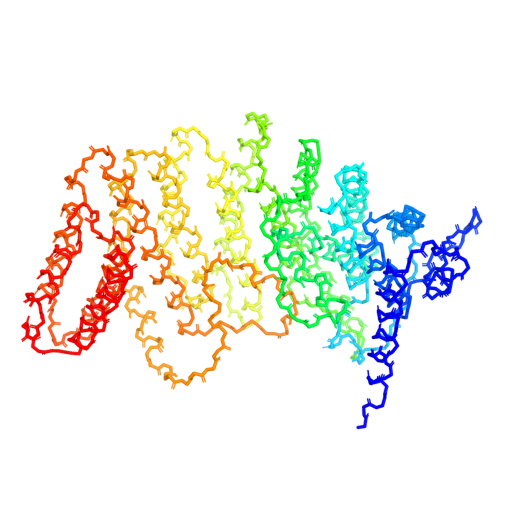 A 1 481 ? -20.063 12.147 32.778 1.00 87.62 481 THR A O 1
ATOM 3656 N N . THR A 1 482 ? -20.849 12.429 30.698 1.00 87.00 482 THR A N 1
ATOM 3657 C CA . THR A 1 482 ? -19.859 13.439 30.307 1.00 87.00 482 THR A CA 1
ATOM 3658 C C . THR A 1 482 ? -20.120 14.758 31.032 1.00 87.00 482 THR A C 1
ATOM 3660 O O . THR A 1 482 ? -21.169 15.377 30.839 1.00 87.00 482 THR A O 1
ATOM 3663 N N . ASP A 1 483 ? -19.132 15.212 31.806 1.00 84.44 483 ASP A N 1
ATOM 3664 C CA . ASP A 1 483 ? -19.141 16.528 32.443 1.00 84.44 483 ASP A CA 1
ATOM 3665 C C . ASP 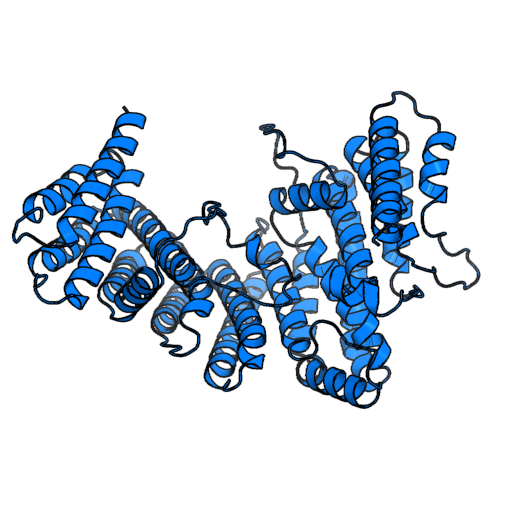A 1 483 ? -19.095 17.635 31.381 1.00 84.44 483 ASP A C 1
ATOM 3667 O O . ASP A 1 483 ? -18.200 17.679 30.537 1.00 84.44 483 ASP A O 1
ATOM 3671 N N . ALA A 1 484 ? -20.072 18.538 31.426 1.00 80.88 484 ALA A N 1
ATOM 3672 C CA . ALA A 1 484 ? -20.178 19.654 30.496 1.00 80.88 484 ALA A CA 1
ATOM 3673 C C . ALA A 1 484 ? -19.148 20.764 30.744 1.00 80.88 484 ALA A C 1
ATOM 3675 O O . ALA A 1 484 ? -18.989 21.637 29.894 1.00 80.88 484 ALA A O 1
ATOM 3676 N N . ASN A 1 485 ? -18.454 20.740 31.882 1.00 81.62 485 ASN A N 1
ATOM 3677 C CA . ASN A 1 485 ? -17.408 21.707 32.203 1.00 81.62 485 ASN A CA 1
ATOM 3678 C C . ASN A 1 485 ? -16.005 21.207 31.833 1.00 81.62 485 ASN A C 1
ATOM 3680 O O . ASN A 1 485 ? -15.074 22.007 31.735 1.00 81.62 485 ASN A O 1
ATOM 3684 N N . ASP A 1 486 ? -15.839 19.901 31.607 1.00 86.81 486 ASP A N 1
ATOM 3685 C CA . ASP A 1 486 ? -14.565 19.329 31.189 1.00 86.81 486 ASP A CA 1
ATOM 3686 C C . ASP A 1 486 ? -14.468 19.317 29.659 1.00 86.81 486 ASP A C 1
ATOM 3688 O O . ASP A 1 486 ? -15.035 18.468 28.969 1.00 86.81 486 ASP A O 1
ATOM 3692 N N . ASN A 1 487 ? -13.687 20.256 29.120 1.00 82.94 487 ASN A N 1
ATOM 3693 C CA . ASN A 1 487 ? -13.400 20.335 27.688 1.00 82.94 487 ASN A CA 1
ATOM 3694 C C . ASN A 1 487 ? -12.852 19.016 27.126 1.00 82.94 487 ASN A C 1
ATOM 3696 O O . ASN A 1 487 ? -13.137 18.679 25.978 1.00 82.94 487 ASN A O 1
ATOM 3700 N N . PHE A 1 488 ? -12.073 18.267 27.910 1.00 82.81 488 PHE A N 1
ATOM 3701 C CA . PHE A 1 488 ? -11.515 16.994 27.482 1.00 82.81 488 PHE A CA 1
ATOM 3702 C C . PHE A 1 488 ? -12.595 15.921 27.354 1.00 82.81 488 PHE A C 1
ATOM 3704 O O . PHE A 1 488 ? -12.691 15.254 26.321 1.00 82.81 488 PHE A O 1
ATOM 3711 N N . ALA A 1 489 ? -13.450 15.807 28.371 1.00 86.75 489 ALA A N 1
ATOM 3712 C CA . ALA A 1 489 ? -14.599 14.913 28.352 1.00 86.75 489 ALA A CA 1
ATOM 3713 C C . ALA A 1 489 ? -15.568 15.265 27.209 1.00 86.75 489 ALA A C 1
ATOM 3715 O O . ALA A 1 489 ? -16.038 14.366 26.510 1.00 86.75 489 ALA A O 1
ATOM 3716 N N . LEU A 1 490 ? -15.795 16.558 26.950 1.00 86.25 490 LEU A N 1
ATOM 3717 C CA . LEU A 1 490 ? -16.581 17.027 25.808 1.00 86.25 490 LEU A CA 1
ATOM 3718 C C . LEU A 1 490 ? -15.954 16.626 24.466 1.00 86.25 490 LEU A C 1
ATOM 3720 O O . LEU A 1 490 ? -16.671 16.129 23.601 1.00 86.25 490 LEU A O 1
ATOM 3724 N N . ARG A 1 491 ? -14.629 16.750 24.294 1.00 86.50 491 ARG A N 1
ATOM 3725 C CA . ARG A 1 491 ? -13.945 16.287 23.069 1.00 86.50 491 ARG A CA 1
ATOM 3726 C C . ARG A 1 491 ? -14.101 14.784 22.858 1.00 86.50 491 ARG A C 1
ATOM 3728 O O . ARG A 1 491 ? -14.334 14.349 21.730 1.00 86.50 491 ARG A O 1
ATOM 3735 N N . THR A 1 492 ? -14.003 13.992 23.925 1.00 89.62 492 THR A N 1
ATOM 3736 C CA . THR A 1 492 ? -14.290 12.552 23.876 1.00 89.62 492 THR A CA 1
ATOM 3737 C C . THR A 1 492 ? -15.737 12.293 23.452 1.00 89.62 492 THR A C 1
ATOM 3739 O O . THR A 1 492 ? -15.969 11.486 22.552 1.00 89.62 492 THR A O 1
ATOM 3742 N N . ALA A 1 493 ? -16.708 13.004 24.032 1.00 89.69 493 ALA A N 1
ATOM 3743 C CA . ALA A 1 493 ? -18.116 12.878 23.659 1.00 89.69 493 ALA A CA 1
ATOM 3744 C C . ALA A 1 493 ? -18.376 13.261 22.192 1.00 89.69 493 ALA A C 1
ATOM 3746 O O . ALA A 1 493 ? -19.087 12.540 21.496 1.00 89.69 493 ALA A O 1
ATOM 3747 N N . GLU A 1 494 ? -17.752 14.324 21.679 1.00 89.44 494 GLU A N 1
ATOM 3748 C CA . GLU A 1 494 ? -17.846 14.704 20.263 1.00 89.44 494 GLU A CA 1
ATOM 3749 C C . GLU A 1 494 ? -17.316 13.593 19.337 1.00 89.44 494 GLU A C 1
ATOM 3751 O O . GLU A 1 494 ? -17.935 13.296 18.313 1.00 89.44 494 GLU A O 1
ATOM 3756 N N . CYS A 1 495 ? -16.211 12.931 19.703 1.00 89.50 495 CYS A N 1
ATOM 3757 C CA . CYS A 1 495 ? -15.676 11.797 18.939 1.00 89.50 495 CYS A CA 1
ATOM 3758 C C . CYS A 1 495 ? -16.637 10.601 18.929 1.00 89.50 495 CYS A C 1
ATOM 3760 O O . CYS A 1 495 ? -16.831 9.981 17.881 1.00 89.50 495 CYS A O 1
ATOM 3762 N N . ILE A 1 496 ? -17.274 10.301 20.065 1.00 93.38 496 ILE A N 1
ATOM 3763 C CA . ILE A 1 496 ? -18.294 9.246 20.163 1.00 93.38 496 ILE A CA 1
ATOM 3764 C C . ILE A 1 496 ? -19.494 9.581 19.267 1.00 93.38 496 ILE A C 1
ATOM 3766 O O . ILE A 1 496 ? -19.942 8.726 18.504 1.00 93.38 496 ILE A O 1
ATOM 3770 N N . VAL A 1 497 ? -19.982 10.825 19.306 1.00 91.19 497 VAL A N 1
ATOM 3771 C CA . VAL A 1 497 ? -21.104 11.296 18.475 1.00 91.19 497 VAL A CA 1
ATOM 3772 C C . VAL A 1 497 ? -20.799 11.139 16.983 1.00 91.19 497 VAL A C 1
ATOM 3774 O O . VAL A 1 497 ? -21.620 10.593 16.249 1.00 91.19 497 VAL A O 1
ATOM 3777 N N . MET A 1 498 ? -19.600 11.521 16.536 1.00 89.81 498 MET A N 1
ATOM 3778 C CA . MET A 1 498 ? -19.183 11.362 15.135 1.00 89.81 498 MET A CA 1
ATOM 3779 C C . MET A 1 498 ? -19.137 9.888 14.682 1.00 89.81 498 MET A C 1
ATOM 3781 O O . MET A 1 498 ? -19.542 9.587 13.555 1.00 89.81 498 MET A O 1
ATOM 3785 N N . VAL A 1 499 ? -18.676 8.963 15.540 1.00 92.00 499 VAL A N 1
ATOM 3786 C CA . VAL A 1 499 ? -18.677 7.514 15.242 1.00 92.00 499 VAL A CA 1
ATOM 3787 C C . VAL A 1 499 ? -20.100 6.962 15.205 1.00 92.00 499 VAL A C 1
ATOM 3789 O O . VAL A 1 499 ? -20.468 6.304 14.235 1.00 92.00 499 VAL A O 1
ATOM 3792 N N . LEU A 1 500 ? -20.927 7.261 16.209 1.00 92.75 500 LEU A N 1
ATOM 3793 C CA . LEU A 1 500 ? -22.314 6.791 16.261 1.00 92.75 500 LEU A CA 1
ATOM 3794 C C . LEU A 1 500 ? -23.141 7.314 15.078 1.00 92.75 500 LEU A C 1
ATOM 3796 O O . LEU A 1 500 ? -23.899 6.553 14.479 1.00 92.75 500 LEU A O 1
ATOM 3800 N N . GLY A 1 501 ? -22.949 8.577 14.685 1.00 89.12 501 GLY A N 1
ATOM 3801 C CA . GLY A 1 501 ? -23.585 9.144 13.495 1.00 89.12 501 GLY A CA 1
ATOM 3802 C C . GLY A 1 501 ? -23.151 8.449 12.202 1.00 89.12 501 GLY A C 1
ATOM 3803 O O . GLY A 1 501 ? -23.961 8.241 11.295 1.00 89.12 501 GLY A O 1
ATOM 3804 N N . HIS A 1 502 ? -21.889 8.015 12.126 1.00 88.81 502 HIS A N 1
ATOM 3805 C CA . HIS A 1 502 ? -21.371 7.290 10.968 1.00 88.81 502 HIS A CA 1
ATOM 3806 C C . HIS A 1 502 ? -21.996 5.896 10.879 1.00 88.81 502 HIS A C 1
ATOM 3808 O O . HIS A 1 502 ? -22.530 5.525 9.836 1.00 88.81 502 HIS A O 1
ATOM 3814 N N . VAL A 1 503 ? -22.011 5.167 11.996 1.00 90.81 503 VAL A N 1
ATOM 3815 C CA . VAL A 1 503 ? -22.633 3.841 12.095 1.00 90.81 503 VAL A CA 1
ATOM 3816 C C . VAL A 1 503 ? -24.117 3.918 11.738 1.00 90.81 503 VAL A C 1
ATOM 3818 O O . VAL A 1 503 ? -24.582 3.158 10.894 1.00 90.81 503 VAL A O 1
ATOM 3821 N N . ALA A 1 504 ? -24.857 4.869 12.314 1.00 89.62 504 ALA A N 1
ATOM 3822 C CA . ALA A 1 504 ? -26.284 5.035 12.045 1.00 89.62 504 ALA A CA 1
ATOM 3823 C C . ALA A 1 504 ? -26.570 5.375 10.572 1.00 89.62 504 ALA A C 1
ATOM 3825 O O . ALA A 1 504 ? -27.464 4.780 9.972 1.00 89.62 504 ALA A O 1
ATOM 3826 N N . SER A 1 505 ? -25.796 6.284 9.966 1.00 87.25 505 SER A N 1
ATOM 3827 C CA . SER A 1 505 ? -25.977 6.649 8.550 1.00 87.25 505 SER A CA 1
ATOM 3828 C C . SER A 1 505 ? -25.705 5.489 7.582 1.00 87.25 505 SER A C 1
ATOM 3830 O O . SER A 1 505 ? -26.393 5.394 6.571 1.00 87.25 505 SER A O 1
ATOM 3832 N N . HIS A 1 506 ? -24.765 4.587 7.894 1.00 84.56 506 HIS A N 1
ATOM 3833 C CA . HIS A 1 506 ? -24.409 3.454 7.022 1.00 84.56 506 HIS A CA 1
ATOM 3834 C C . HIS A 1 506 ? -25.229 2.182 7.295 1.00 84.56 506 HIS A C 1
ATOM 3836 O O . HIS A 1 506 ? -25.452 1.381 6.386 1.00 84.56 506 HIS A O 1
ATOM 3842 N N . MET A 1 507 ? -25.707 1.970 8.526 1.00 82.50 507 MET A N 1
ATOM 3843 C CA . MET A 1 507 ? -26.604 0.850 8.843 1.00 82.50 507 MET A CA 1
ATOM 3844 C C . MET A 1 507 ? -28.029 1.066 8.317 1.00 82.50 507 MET A C 1
ATOM 3846 O O . MET A 1 507 ? -28.730 0.088 8.043 1.00 82.50 507 MET A O 1
ATOM 3850 N N . GLY A 1 508 ? -28.455 2.320 8.133 1.00 76.88 508 GLY A N 1
ATOM 3851 C CA . GLY A 1 508 ? -29.787 2.648 7.626 1.00 76.88 508 GLY A CA 1
ATOM 3852 C C . GLY A 1 508 ? -30.897 2.077 8.517 1.00 76.88 508 GLY A C 1
ATOM 3853 O O . GLY A 1 508 ? -30.806 2.099 9.742 1.00 76.88 508 GLY A O 1
ATOM 3854 N N . SER A 1 509 ? -31.955 1.525 7.919 1.00 69.19 509 SER A N 1
ATOM 3855 C CA . SER A 1 509 ? -33.075 0.921 8.664 1.00 69.19 509 SER A CA 1
ATOM 3856 C C . SER A 1 509 ? -32.749 -0.436 9.309 1.00 69.19 509 SER A C 1
ATOM 3858 O O . SER A 1 509 ? -33.587 -0.999 10.020 1.00 69.19 509 SER A O 1
ATOM 3860 N N . LYS A 1 510 ? -31.543 -0.982 9.098 1.00 70.25 510 LYS A N 1
ATOM 3861 C CA . LYS A 1 510 ? -31.168 -2.300 9.618 1.00 70.25 510 LYS A CA 1
ATOM 3862 C C . LYS A 1 510 ? -31.006 -2.273 11.141 1.00 70.25 510 LYS A C 1
ATOM 3864 O O . LYS A 1 510 ? -30.510 -1.316 11.733 1.00 70.25 510 LYS A O 1
ATOM 3869 N N . PHE A 1 511 ? -31.435 -3.363 11.776 1.00 72.94 511 PHE A N 1
ATOM 3870 C CA . PHE A 1 511 ? -31.221 -3.676 13.196 1.00 72.94 511 PHE A CA 1
ATOM 3871 C C . PHE A 1 511 ? -31.717 -2.639 14.224 1.00 72.94 511 PHE A C 1
ATOM 3873 O O . PHE A 1 511 ? -31.426 -2.796 15.407 1.00 72.94 511 PHE A O 1
ATOM 3880 N N . ASN A 1 512 ? -32.525 -1.649 13.820 1.00 82.44 512 ASN A N 1
ATOM 3881 C CA . ASN A 1 512 ? -33.030 -0.561 14.673 1.00 82.44 512 ASN A CA 1
ATOM 3882 C C . ASN A 1 512 ? -31.929 0.345 15.275 1.00 82.44 512 ASN A C 1
ATOM 3884 O O . ASN A 1 512 ? -32.133 1.012 16.294 1.00 82.44 512 ASN A O 1
ATOM 3888 N N . VAL A 1 513 ? -30.752 0.389 14.642 1.00 85.00 513 VAL A N 1
ATOM 3889 C CA . VAL A 1 513 ? -29.600 1.157 15.145 1.00 85.00 513 VAL A CA 1
ATOM 3890 C C . VAL A 1 513 ? -29.830 2.659 15.009 1.00 85.00 513 VAL A C 1
ATOM 3892 O O . VAL A 1 513 ? -29.527 3.402 15.938 1.00 85.00 513 VAL A O 1
ATOM 3895 N N . VAL A 1 514 ? -30.457 3.112 13.919 1.00 86.62 514 VAL A N 1
ATOM 3896 C CA . VAL A 1 514 ? -30.823 4.528 13.743 1.00 86.62 514 VAL A CA 1
ATOM 3897 C C . VAL A 1 514 ? -31.736 5.013 14.869 1.00 86.62 514 VAL A C 1
ATOM 3899 O O . VAL A 1 514 ? -31.454 6.053 15.456 1.00 86.62 514 VAL A O 1
ATOM 3902 N N . ALA A 1 515 ? -32.787 4.270 15.228 1.00 85.81 515 ALA A N 1
ATOM 3903 C CA . ALA A 1 515 ? -33.678 4.659 16.327 1.00 85.81 515 ALA A CA 1
ATOM 3904 C C . ALA A 1 515 ? -32.942 4.700 17.677 1.00 85.81 515 ALA A C 1
ATOM 3906 O O . ALA A 1 515 ? -33.134 5.619 18.468 1.00 85.81 515 ALA A O 1
ATOM 3907 N N . THR A 1 516 ? -32.054 3.733 17.915 1.00 89.12 516 THR A N 1
ATOM 3908 C CA . THR A 1 516 ? -31.242 3.672 19.137 1.00 89.12 516 THR A CA 1
ATOM 3909 C C . THR A 1 516 ? -30.303 4.878 19.244 1.00 89.12 516 THR A C 1
ATOM 3911 O O . THR A 1 516 ? -30.308 5.578 20.253 1.00 89.12 516 THR A O 1
ATOM 3914 N N . VAL A 1 517 ? -29.546 5.178 18.183 1.00 90.25 517 VAL A N 1
ATOM 3915 C CA . VAL A 1 517 ? -28.590 6.298 18.151 1.00 90.25 517 VAL A CA 1
ATOM 3916 C C . VAL A 1 517 ? -29.299 7.652 18.203 1.00 90.25 517 VAL A C 1
ATOM 3918 O O . VAL A 1 517 ? -28.894 8.530 18.961 1.00 90.25 517 VAL A O 1
ATOM 3921 N N . THR A 1 518 ? -30.384 7.831 17.446 1.00 88.38 518 THR A N 1
ATOM 3922 C CA . THR A 1 518 ? -31.185 9.068 17.494 1.00 88.38 518 THR A CA 1
ATOM 3923 C C . THR A 1 518 ? -31.826 9.275 18.866 1.00 88.38 518 THR A C 1
ATOM 3925 O O . THR A 1 518 ? -31.830 10.401 19.359 1.00 88.38 518 THR A O 1
ATOM 3928 N N . GLY A 1 519 ? -32.284 8.206 19.527 1.00 88.50 519 GLY A N 1
ATOM 3929 C CA . GLY A 1 519 ? -32.748 8.248 20.914 1.00 88.50 519 GLY A CA 1
ATOM 3930 C C . GLY A 1 519 ? -31.650 8.679 21.890 1.00 88.50 519 GLY A C 1
ATOM 3931 O O . GLY A 1 519 ? -31.889 9.550 22.727 1.00 88.50 519 GLY A O 1
ATOM 3932 N N . MET A 1 520 ? -30.433 8.144 21.738 1.00 90.81 520 MET A N 1
ATOM 3933 C CA . MET A 1 520 ? -29.269 8.551 22.538 1.00 90.81 520 MET A CA 1
ATOM 3934 C C . MET A 1 520 ? -28.935 10.035 22.357 1.00 90.81 520 MET A C 1
ATOM 3936 O O . MET A 1 520 ? -28.737 10.765 23.328 1.00 90.81 520 MET A O 1
ATOM 3940 N N . PHE A 1 521 ? -28.906 10.503 21.107 1.00 91.56 521 PHE A N 1
ATOM 3941 C CA . PHE A 1 521 ? -28.634 11.904 20.794 1.00 91.56 521 PHE A CA 1
ATOM 3942 C C . PHE A 1 521 ? -29.733 12.824 21.325 1.00 91.56 521 PHE A C 1
ATOM 3944 O O . PHE A 1 521 ? -29.422 13.847 21.927 1.00 91.56 521 PHE A O 1
ATOM 3951 N N . GLY A 1 522 ? -31.003 12.441 21.169 1.00 85.94 522 GLY A N 1
ATOM 3952 C CA . GLY A 1 522 ? -32.148 13.218 21.640 1.00 85.94 522 GLY A CA 1
ATOM 3953 C C . GLY A 1 522 ? -32.181 13.389 23.158 1.00 85.94 522 GLY A C 1
ATOM 3954 O O . GLY A 1 522 ? -32.472 14.477 23.638 1.00 85.94 522 GLY A O 1
ATOM 3955 N N . GLN A 1 523 ? -31.832 12.353 23.923 1.00 86.94 523 GLN A N 1
ATOM 3956 C CA . GLN A 1 523 ? -31.789 12.451 25.385 1.00 86.94 523 GLN A CA 1
ATOM 3957 C C . GLN A 1 523 ? -30.613 13.304 25.899 1.00 86.94 523 GLN A C 1
ATOM 3959 O O . GLN A 1 523 ? -30.709 13.855 26.993 1.00 86.94 523 GLN A O 1
ATOM 3964 N N . ARG A 1 524 ? -29.500 13.408 25.152 1.00 86.56 524 ARG A N 1
ATOM 3965 C CA . ARG A 1 524 ? -28.332 14.221 25.547 1.00 86.56 524 ARG A CA 1
ATOM 3966 C C . ARG A 1 524 ? -28.408 15.674 25.069 1.00 86.56 524 ARG A C 1
ATOM 3968 O O . ARG A 1 524 ? -27.785 16.541 25.691 1.00 86.56 524 ARG A O 1
ATOM 3975 N N . LEU A 1 525 ? -29.140 15.929 23.984 1.00 85.81 525 LEU A N 1
ATOM 3976 C CA . LEU A 1 525 ? -29.298 17.245 23.370 1.00 85.81 525 LEU A CA 1
ATOM 3977 C C . LEU A 1 525 ? -29.886 18.242 24.380 1.00 85.81 525 LEU A C 1
ATOM 3979 O O . LEU A 1 525 ? -30.951 18.008 24.944 1.00 85.81 525 LEU A O 1
ATOM 3983 N N . PHE A 1 526 ? -29.177 19.346 24.615 1.00 83.88 526 PHE A N 1
ATOM 3984 C CA . PHE A 1 526 ? -29.521 20.395 25.585 1.00 83.88 526 PHE A CA 1
ATOM 3985 C C . PHE A 1 526 ? -29.563 19.959 27.063 1.00 83.88 526 PHE A C 1
ATOM 3987 O O . PHE A 1 526 ? -29.942 20.753 27.927 1.00 83.88 526 PHE A O 1
ATOM 3994 N N . HIS A 1 527 ? -29.112 18.744 27.394 1.00 82.44 527 HIS A N 1
ATOM 3995 C CA . HIS A 1 527 ? -29.169 18.199 28.753 1.00 82.44 527 HIS A CA 1
ATOM 3996 C C . HIS A 1 527 ? -27.816 17.649 29.237 1.00 82.44 527 HIS A C 1
ATOM 3998 O O . HIS A 1 527 ? -27.555 16.452 29.099 1.00 82.44 527 HIS A O 1
ATOM 4004 N N . PRO A 1 528 ? -26.959 18.489 29.858 1.00 81.06 528 PRO A N 1
ATOM 4005 C CA . PRO A 1 528 ? -27.001 19.960 29.898 1.00 81.06 528 PRO A CA 1
ATOM 4006 C C . PRO A 1 528 ? -26.519 20.601 28.583 1.00 81.06 528 PRO A C 1
ATOM 4008 O O . PRO A 1 528 ? -25.775 19.975 27.819 1.00 81.06 528 PRO A O 1
ATOM 4011 N N . THR A 1 529 ? -26.900 21.862 28.354 1.00 81.06 529 THR A N 1
ATOM 4012 C CA . THR A 1 529 ? -26.463 22.654 27.192 1.00 81.06 529 THR A CA 1
ATOM 4013 C C . THR A 1 529 ? -24.944 22.789 27.154 1.00 81.06 529 THR A C 1
ATOM 4015 O O . THR A 1 529 ? -24.337 23.199 28.144 1.00 81.06 529 THR A O 1
ATOM 4018 N N . SER A 1 530 ? -24.324 22.464 26.022 1.00 84.31 530 SER A N 1
ATOM 4019 C CA . SER A 1 530 ? -22.865 22.484 25.865 1.00 84.31 530 SER A CA 1
ATOM 4020 C C . SER A 1 530 ? -22.445 22.634 24.399 1.00 84.31 530 SER A C 1
ATOM 4022 O O . SER A 1 530 ? -23.264 22.559 23.486 1.00 84.31 530 SER A O 1
ATOM 4024 N N . SER A 1 531 ? -21.143 22.797 24.143 1.00 79.25 531 SER A N 1
ATOM 4025 C CA . SER A 1 531 ? -20.594 22.825 22.776 1.00 79.25 531 SER A CA 1
ATOM 4026 C C . SER A 1 531 ? -20.838 21.527 21.985 1.00 79.25 531 SER A C 1
ATOM 4028 O O . SER A 1 531 ? -20.791 21.548 20.755 1.00 79.25 531 SER A O 1
ATOM 4030 N N . LEU A 1 532 ? -21.159 20.422 22.671 1.00 84.06 532 LEU A N 1
ATOM 4031 C CA . LEU A 1 532 ? -21.535 19.138 22.075 1.00 84.06 532 LEU A CA 1
ATOM 4032 C C . LEU A 1 532 ? -22.837 19.220 21.261 1.00 84.06 532 LEU A C 1
ATOM 4034 O O . LEU A 1 532 ? -22.978 18.502 20.270 1.00 84.06 532 LEU A O 1
ATOM 4038 N N . ASP A 1 533 ? -23.769 20.104 21.637 1.00 84.81 533 ASP A N 1
ATOM 4039 C CA . ASP A 1 533 ? -25.107 20.177 21.029 1.00 84.81 533 ASP A CA 1
ATOM 4040 C C . ASP A 1 533 ? -25.040 20.484 19.527 1.00 84.81 533 ASP A C 1
ATOM 4042 O O . ASP A 1 533 ? -25.762 19.887 18.730 1.00 84.81 533 ASP A O 1
ATOM 4046 N N . GLY A 1 534 ? -24.101 21.341 19.108 1.00 83.50 534 GLY A N 1
ATOM 4047 C CA . GLY A 1 534 ? -23.883 21.636 17.690 1.00 83.50 534 GLY A CA 1
ATOM 4048 C C . GLY A 1 534 ? -23.450 20.406 16.884 1.00 83.50 534 GLY A C 1
ATOM 4049 O O . GLY A 1 534 ? -23.886 20.224 15.746 1.00 83.50 534 GLY A O 1
ATOM 4050 N N . LYS A 1 535 ? -22.632 19.524 17.477 1.00 85.44 535 LYS A N 1
ATOM 4051 C CA . LYS A 1 535 ? -22.215 18.265 16.841 1.00 85.44 535 LYS A CA 1
ATOM 4052 C C . LYS A 1 535 ? -23.342 17.240 16.802 1.00 85.44 535 LYS A C 1
ATOM 4054 O O . LYS A 1 535 ? -23.512 16.597 15.772 1.00 85.44 535 LYS A O 1
ATOM 4059 N N . LEU A 1 536 ? -24.135 17.133 17.869 1.00 86.56 536 LEU A N 1
ATOM 4060 C CA . LEU A 1 536 ? -25.319 16.268 17.905 1.00 86.56 536 LEU A CA 1
ATOM 4061 C C . LEU A 1 536 ? -26.307 16.627 16.788 1.00 86.56 536 LEU A C 1
ATOM 4063 O O . LEU A 1 536 ? -26.727 15.748 16.039 1.00 86.56 536 LEU A O 1
ATOM 4067 N N . VAL A 1 537 ? -26.626 17.916 16.625 1.00 86.25 537 VAL A N 1
ATOM 4068 C CA . VAL A 1 537 ? -27.526 18.386 15.556 1.00 86.25 537 VAL A CA 1
ATOM 4069 C C . VAL A 1 537 ? -26.947 18.099 14.168 1.00 86.25 537 VAL A C 1
ATOM 4071 O O . VAL A 1 537 ? -27.667 17.606 13.299 1.00 86.25 537 VAL A O 1
ATOM 4074 N N . GLY A 1 538 ? -25.652 18.359 13.959 1.00 84.81 538 GLY A N 1
ATOM 4075 C CA . GLY A 1 538 ? -24.988 18.076 12.683 1.00 84.81 538 GLY A CA 1
ATOM 4076 C C . GLY A 1 538 ? -25.038 16.594 12.298 1.00 84.81 538 GLY A C 1
ATOM 4077 O O . GLY A 1 538 ? -25.343 16.259 11.153 1.00 84.81 538 GLY A O 1
ATOM 4078 N N . GLU A 1 539 ? -24.807 15.698 13.257 1.00 85.88 539 GLU A N 1
ATOM 4079 C CA . GLU A 1 539 ? -24.871 14.254 13.020 1.00 85.88 539 GLU A CA 1
ATOM 4080 C C . GLU A 1 539 ? -26.303 13.742 12.826 1.00 85.88 539 GLU A C 1
ATOM 4082 O O . GLU A 1 539 ? -26.536 12.919 11.941 1.00 85.88 539 GLU A O 1
ATOM 4087 N N . LEU A 1 540 ? -27.285 14.266 13.568 1.00 86.62 540 LEU A N 1
ATOM 4088 C CA . LEU A 1 540 ? -28.703 13.968 13.332 1.00 86.62 540 LEU A CA 1
ATOM 4089 C C . LEU A 1 540 ? -29.135 14.357 11.912 1.00 86.62 540 LEU A C 1
ATOM 4091 O O . LEU A 1 540 ? -29.802 13.572 11.236 1.00 86.62 540 LEU A O 1
ATOM 4095 N N . ALA A 1 541 ? -28.710 15.531 11.433 1.00 83.00 541 ALA A N 1
ATOM 4096 C CA . ALA A 1 541 ? -28.972 15.968 10.065 1.00 83.00 541 ALA A CA 1
ATOM 4097 C C . ALA A 1 541 ? -28.312 15.038 9.031 1.00 83.00 541 ALA A C 1
ATOM 4099 O O . ALA A 1 541 ? -28.943 14.680 8.034 1.00 83.00 541 ALA A O 1
ATOM 4100 N N . ARG A 1 542 ? -27.073 14.585 9.281 1.00 84.31 542 ARG A N 1
ATOM 4101 C CA . ARG A 1 542 ? -26.375 13.627 8.407 1.00 84.31 542 ARG A CA 1
ATOM 4102 C C . ARG A 1 542 ? -27.099 12.284 8.323 1.00 84.31 542 ARG A C 1
ATOM 4104 O O . ARG A 1 542 ? -27.225 11.742 7.223 1.00 84.31 542 ARG A O 1
ATOM 4111 N N . ILE A 1 543 ? -27.566 11.762 9.460 1.00 85.44 543 ILE A N 1
ATOM 4112 C CA . ILE A 1 543 ? -28.352 10.522 9.518 1.00 85.44 543 ILE A CA 1
ATOM 4113 C C . ILE A 1 543 ? -29.625 10.687 8.686 1.00 85.44 543 ILE A C 1
ATOM 4115 O O . ILE A 1 543 ? -29.870 9.864 7.810 1.00 85.44 543 ILE A O 1
ATOM 4119 N N . ALA A 1 544 ? -30.384 11.765 8.912 1.00 83.00 544 ALA A N 1
ATOM 4120 C CA . ALA A 1 544 ? -31.630 12.036 8.195 1.00 83.00 544 ALA A CA 1
ATOM 4121 C C . ALA A 1 544 ? -31.430 12.140 6.674 1.00 83.00 544 ALA A C 1
ATOM 4123 O O . ALA A 1 544 ? -32.231 11.611 5.907 1.00 83.00 544 ALA A O 1
ATOM 4124 N N . ALA A 1 545 ? -30.342 12.776 6.229 1.00 81.12 545 ALA A N 1
ATOM 4125 C CA . ALA A 1 545 ? -30.018 12.881 4.809 1.00 81.12 545 ALA A CA 1
ATOM 4126 C C . ALA A 1 545 ? -29.741 11.511 4.164 1.00 81.12 545 ALA A C 1
ATOM 4128 O O . ALA A 1 545 ? -30.198 11.258 3.056 1.00 81.12 545 ALA A O 1
ATOM 4129 N N . HIS A 1 546 ? -29.026 10.612 4.850 1.00 74.81 546 HIS A N 1
ATOM 4130 C CA . HIS A 1 546 ? -28.720 9.281 4.311 1.00 74.81 546 HIS A CA 1
ATOM 4131 C C . HIS A 1 546 ? -29.926 8.338 4.356 1.00 74.81 546 HIS A C 1
ATOM 4133 O O . HIS A 1 546 ? -30.114 7.547 3.436 1.00 74.81 546 HIS A O 1
ATOM 4139 N N . THR A 1 547 ? -30.772 8.426 5.385 1.00 68.50 547 THR A N 1
ATOM 4140 C CA . THR A 1 547 ? -31.982 7.596 5.474 1.00 68.50 547 THR A CA 1
ATOM 4141 C C . THR A 1 547 ? -33.069 8.033 4.496 1.00 68.50 547 THR A C 1
ATOM 4143 O O . THR A 1 547 ? -33.756 7.169 3.964 1.00 68.50 547 THR A O 1
ATOM 4146 N N . ALA A 1 548 ? -33.196 9.331 4.200 1.00 59.69 548 ALA A N 1
ATOM 4147 C CA . ALA A 1 548 ? -34.135 9.836 3.195 1.00 59.69 548 ALA A CA 1
ATOM 4148 C C . ALA A 1 548 ? -33.762 9.449 1.752 1.00 59.69 548 ALA A C 1
ATOM 4150 O O . ALA A 1 548 ? -34.637 9.400 0.902 1.00 59.69 548 ALA A O 1
ATOM 4151 N N . VAL A 1 549 ? -32.484 9.169 1.474 1.00 52.88 549 VAL A N 1
ATOM 4152 C CA . VAL A 1 549 ? -32.011 8.667 0.167 1.00 52.88 549 VAL A CA 1
ATOM 4153 C C . VAL A 1 549 ? -32.249 7.154 0.008 1.00 52.88 549 VAL A C 1
ATOM 4155 O O . VAL A 1 549 ? -32.207 6.637 -1.104 1.00 52.88 549 VAL A O 1
ATOM 4158 N N . LEU A 1 550 ? -32.494 6.436 1.111 1.00 44.03 550 LEU A N 1
ATOM 4159 C CA . LEU A 1 550 ? -32.753 4.988 1.135 1.00 44.03 550 LEU A CA 1
ATOM 4160 C C . LEU A 1 550 ? -34.253 4.626 1.175 1.00 44.03 550 LEU A C 1
ATOM 4162 O O . LEU A 1 550 ? -34.577 3.437 1.132 1.00 44.03 550 LEU A O 1
ATOM 4166 N N . LEU A 1 551 ? -35.137 5.623 1.294 1.00 40.41 551 LEU A N 1
ATOM 4167 C CA . LEU A 1 551 ? -36.598 5.518 1.171 1.00 40.41 551 LEU A CA 1
ATOM 4168 C C . LEU A 1 551 ? -37.022 5.952 -0.232 1.00 40.41 551 LEU A C 1
ATOM 4170 O O . LEU A 1 551 ? -37.968 5.324 -0.760 1.00 40.41 551 LEU A O 1
#